Protein AF-A0A292PPE3-F1 (afdb_monomer_lite)

pLDDT: mean 76.0, std 24.41, range [21.03, 98.69]

Sequence (738 aa):
MSSLLKFLGAVLLAALLLLGVGAAIYIYKGVALQRNAAAYVETNIPLIVQSWNPEEVVKRAAPEFLVPAVREGLPPIFEQLSKLGALKKLGKPQGGIVVADLQLAFRENRVHVGVNNGQLQPVWAEFVTDADFEAGPAKVKVVLVRRSDEWRIMGFWVKSHIAQGEDVNRVTEYGESALRVASNRGRFDVVEVLLNASADRGQLKWSNTIYEVVYGTQASIRKSVQENGDLESADHWKRTPFLMAVQLGDTGKAQLLLDLGANRLATGRCGKTPMQYAVQHNNVAMLNWLVGQGFDIESTDEYLETPLIAAASQGMVDCVKFLIQRGADIHKANHIPERPIEVAVNMEIVRILVSHGADINDISPEMHASLLGVEHGSEPVVSPGDYAAGRNRRFGIGNPEEIDNPFWLSMVRSGASGWQASRKFADSSDRDGFPVWCYQRFGRSTTLLDDGRIIEIAGEHEDHYDPDFCIYNDVTEFSPDGAIRIFGYPEHVFRPTDFHTATRVGDAILIIGCLGYPESRRFGRTPVYRLSLTNFEIQEIETSGDHPGWIHRHKARLDGQSRIIVSGGEIEQSLNAPSRENIDDWALDLGTWVWTRSTDRRWPQWTFARLDRKQNHLWQIRQALWTRGVNWKDEFQNDMRRLSESLGYEPDLDAVQSIYRVDGVTSDAPVKKGEDKILKGYVDGVAIRMKEDHWLVQVMVEGELPEARLNAFKEGVLANLARLEGVAWGVDTLVGEE

Organism: NCBI:txid59557

Foldseek 3Di:
DVVVVVVVVVVVVVVDVVPDDVVVVVVVVVPVVDPPCVVVCVVCVVVVVVPDDLVVCLVPDDPVRVVVCVVLPDPVVVVSCLVVCSVVPQDDDDPQWRWDPPDDPDPDDDQTWTDDPNDTDRDDPPPDDDDDDDDDDDDDDDDDDDDDDPPVVVLVVLVVCLVVVDDQQDADPVRDGNLCVCVVLLVVVSNVSSVVSVHDPVSFQDFPLLVCLSPNDLVVNVVCVVVVGDQLRATPQSDGSLLSNLLNLPLVSNVSSVVVPRDQCRATHQRHHSLLSCLSVLNLSSNVSCVVVVNDQLDAGNQSQGSLLSNQLNVSLSSNVSSVVVPNDQCCATNAQDGSQQNHPDPSSVVVSVVVPDANLNHHQCRVCVLLVAAAAAAQDDDLVLCVVQFFDDAAPDLWDWDPRSRVVSLSRHVHAQVSHCVVSVPPPPLPQTGGDHPPAAQKHWDADPQRKIKIAWAWDDDPVDSRTDFAGKIWIAHPVGDIIIIGHDCVFTNRFGQWYWEDAPQWTKTWAGPHDQVVFDWPDIWIWIQGNPRRGIGTDDAEEDDPTRWGNWDWDDDPRFKIKIAWTWHDHHPPDDTDIGHWIWIQTRVHRYIDTPDDQPKDKFKKFFPVQAWACLVLLVVLVVCVVVVVPVVNVVSQVVLCVVLVHGFDSVLSVQLQPQPQDDDDDWDAHHPFGWTWGDHPNWIKTWTDDRTIIMIITRDDDPPVVVVSNQVSNQVSSCRRRVGGMDTDCVHPDD

InterPro domains:
  IPR002110 Ankyrin repeat [PF12796] (286-362)
  IPR002110 Ankyrin repeat [PS50088] (174-200)
  IPR002110 Ankyrin repeat [PS50088] (270-302)
  IPR002110 Ankyrin repeat [PS50088] (303-335)
  IPR002110 Ankyrin repeat [SM00248] (174-203)
  IPR002110 Ankyrin repeat [SM00248] (237-266)
  IPR002110 Ankyrin repeat [SM00248] (270-299)
  IPR002110 Ankyrin repeat [SM00248] (303-332)
  IPR002110 Ankyrin repeat [SM00248] (336-362)
  IPR011043 Galactose oxidase/kelch, beta-propeller [SSF50965] (440-601)
  IPR015915 Kelch-type beta-propeller [G3DSA:2.120.10.80] (490-612)
  IPR036770 Ankyrin repeat-containing domain superfamily [G3DSA:1.25.40.20] (66-383)
  IPR036770 Ankyrin repeat-containing domain superfamily [SSF48403] (158-362)
  IPR050663 Ankyrin Repeat and SOCS Box [PTHR24193] (159-362)

Secondary structure (DSSP, 8-state):
-HHHHHHHHHHHHHHHHHS-HHHHHHHHHHHTTSTTTHHHHHHHHHHHHHTS-HHHHHHH--HHHHHHHHHTT-HHHHHHHHHTTGGGGS---BTTB-------S-SS----EEEETTEEEE--------SS---------------SS-HHHHHHHHHHHHHTT--TT-B-TTS-BHHHHHHHTT-HHHHHHHHHTT--GGGG---HHHHHHHHS-HHHHHHHHHTT--SS---TT---HHHHHHHHT-HHHHHHHHHTT--TT---GGG--HHHHHHHTT-HHHHHHHHHTT--TT---TT---HHHHHHHTT-HHHHHHHHHTT--TT---SSS--TTTT--SHHHHHHHHHTT--GGGS-HHHHHHHHT--SSPPP---HHHHHHH-B----SSTTEE---HHHHHHHHHT--HHHHHHHTT----S-S-PBP-S--BT-EEEE-TTS-EEEE--EES-TTSTT-EE---EEEE-TTS-EEEEE--TTTS----S-EEEEETTEEEEE-----GGG--TT---EEEEETTT--EEEPP-EES---EEES-EEEEETTTEEEEES-EEE--TTSPPEE--S-EEEETTT-EEEE-------EEEEEETT-PPP-HHHHHHHHHHHHTT-HHHHHHHHHHHHHHHSS---GGGGGTTT--TT----PPBP-TTTEEEEEEETTEEEEEEE-SSEEEEEE-S---HHHHHHHHHHHHHHHHHHHSS-EEE-GGGT--

Radius of gyration: 32.38 Å; chains: 1; bounding box: 73×71×89 Å

Structure (mmCIF, N/CA/C/O backbone):
data_AF-A0A292PPE3-F1
#
_entry.id   AF-A0A292PPE3-F1
#
loop_
_atom_site.group_PDB
_atom_site.id
_atom_site.type_symbol
_atom_site.label_atom_id
_atom_site.label_alt_id
_atom_site.label_comp_id
_atom_site.label_asym_id
_atom_site.label_entity_id
_atom_site.label_seq_id
_atom_site.pdbx_PDB_ins_code
_atom_site.Cartn_x
_atom_site.Cartn_y
_atom_site.Cartn_z
_atom_site.occupancy
_atom_site.B_iso_or_equiv
_atom_site.auth_seq_id
_atom_site.auth_comp_id
_atom_site.auth_asym_id
_atom_site.auth_atom_id
_atom_site.pdbx_PDB_model_num
ATOM 1 N N . MET A 1 1 ? 14.167 -35.990 50.829 1.00 40.34 1 MET A N 1
ATOM 2 C CA . MET A 1 1 ? 14.158 -34.913 49.806 1.00 40.34 1 MET A CA 1
ATOM 3 C C . MET A 1 1 ? 14.586 -33.552 50.356 1.00 40.34 1 MET A C 1
ATOM 5 O O . MET A 1 1 ? 15.527 -32.998 49.813 1.00 40.34 1 MET A O 1
ATOM 9 N N . SER A 1 2 ? 13.990 -33.025 51.436 1.00 41.91 2 SER A N 1
ATOM 10 C CA . SER A 1 2 ? 14.321 -31.675 51.957 1.00 41.91 2 SER A CA 1
ATOM 11 C C . SER A 1 2 ? 15.767 -31.520 52.478 1.00 41.91 2 SER A C 1
ATOM 13 O O . SER A 1 2 ? 16.411 -30.506 52.226 1.00 41.91 2 SER A O 1
ATOM 15 N N . SER A 1 3 ? 16.329 -32.549 53.114 1.00 33.50 3 SER A N 1
ATOM 16 C CA . SER A 1 3 ? 17.723 -32.567 53.584 1.00 33.50 3 SER A CA 1
ATOM 17 C C . SER A 1 3 ? 18.746 -32.735 52.451 1.00 33.50 3 SER A C 1
ATOM 19 O O . SER A 1 3 ? 19.816 -32.136 52.505 1.00 33.50 3 SER A O 1
ATOM 21 N N . LEU A 1 4 ? 18.390 -33.465 51.387 1.00 35.28 4 LEU A N 1
ATOM 22 C CA . LEU A 1 4 ? 19.226 -33.627 50.191 1.00 35.28 4 LEU A CA 1
ATOM 23 C C . LEU A 1 4 ? 19.265 -32.336 49.354 1.00 35.28 4 LEU A C 1
ATOM 25 O O . LEU A 1 4 ? 20.331 -31.953 48.889 1.00 35.28 4 LEU A O 1
ATOM 29 N N . LEU A 1 5 ? 18.136 -31.619 49.233 1.00 40.56 5 LEU A N 1
ATOM 30 C CA . LEU A 1 5 ? 18.082 -30.302 48.580 1.00 40.56 5 LEU A CA 1
ATOM 31 C C . LEU A 1 5 ? 18.862 -29.230 49.350 1.00 40.56 5 LEU A C 1
ATOM 33 O O . LEU A 1 5 ? 19.509 -28.394 48.731 1.00 40.56 5 LEU A O 1
ATOM 37 N N . LYS A 1 6 ? 18.838 -29.258 50.689 1.00 39.41 6 LYS A N 1
ATOM 38 C CA . LYS A 1 6 ? 19.633 -28.330 51.512 1.00 39.41 6 LYS A CA 1
ATOM 39 C C . LYS A 1 6 ? 21.133 -28.608 51.406 1.00 39.41 6 LYS A C 1
ATOM 41 O O . LYS A 1 6 ? 21.915 -27.666 51.345 1.00 39.41 6 LYS A O 1
ATOM 46 N N . PHE A 1 7 ? 21.527 -29.880 51.322 1.00 38.84 7 PHE A N 1
ATOM 47 C CA . PHE A 1 7 ? 22.920 -30.273 51.107 1.00 38.84 7 PHE A CA 1
ATOM 48 C C . PHE A 1 7 ? 23.403 -29.911 49.693 1.00 38.84 7 PHE A C 1
ATOM 50 O O . PHE A 1 7 ? 24.448 -29.286 49.550 1.00 38.84 7 PHE A O 1
ATOM 57 N N . LEU A 1 8 ? 22.603 -30.192 48.656 1.00 41.53 8 LEU A N 1
ATOM 58 C CA . LEU A 1 8 ? 22.881 -29.769 47.277 1.00 41.53 8 LEU A CA 1
ATOM 59 C C . LEU A 1 8 ? 22.926 -28.242 47.141 1.00 41.53 8 LEU A C 1
ATOM 61 O O . LEU A 1 8 ? 23.806 -27.726 46.464 1.00 41.53 8 LEU A O 1
ATOM 65 N N . GLY A 1 9 ? 22.044 -27.514 47.831 1.00 42.47 9 GLY A N 1
ATOM 66 C CA . GLY A 1 9 ? 22.039 -26.050 47.858 1.00 42.47 9 GLY A CA 1
ATOM 67 C C . GLY A 1 9 ? 23.271 -25.451 48.543 1.00 42.47 9 GLY A C 1
ATOM 68 O O . GLY A 1 9 ? 23.826 -24.479 48.043 1.00 42.47 9 GLY A O 1
ATOM 69 N N . ALA A 1 10 ? 23.749 -26.050 49.638 1.00 39.59 10 ALA A N 1
ATOM 70 C CA . ALA A 1 10 ? 24.971 -25.614 50.318 1.00 39.59 10 ALA A CA 1
ATOM 71 C C . ALA A 1 10 ? 26.241 -25.931 49.506 1.00 39.59 10 ALA A C 1
ATOM 73 O O . ALA A 1 10 ? 27.153 -25.109 49.449 1.00 39.59 10 ALA A O 1
ATOM 74 N N . VAL A 1 11 ? 26.279 -27.083 48.825 1.00 40.19 11 VAL A N 1
ATOM 75 C CA . VAL A 1 11 ? 27.366 -27.455 47.902 1.00 40.19 11 VAL A CA 1
ATOM 76 C C . VAL A 1 11 ? 27.375 -26.545 46.669 1.00 40.19 11 VAL A C 1
ATOM 78 O O . VAL A 1 11 ? 28.444 -26.115 46.244 1.00 40.19 11 VAL A O 1
ATOM 81 N N . LEU A 1 12 ? 26.203 -26.174 46.140 1.00 45.00 12 LEU A N 1
ATOM 82 C CA . LEU A 1 12 ? 26.074 -25.219 45.036 1.00 45.00 12 LEU A CA 1
ATOM 83 C C . LEU A 1 12 ? 26.520 -23.811 45.455 1.00 45.00 12 LEU A C 1
ATOM 85 O O . LEU A 1 12 ? 27.210 -23.142 44.697 1.00 45.00 12 LEU A O 1
ATOM 89 N N . LEU A 1 13 ? 26.186 -23.378 46.675 1.00 40.66 13 LEU A N 1
ATOM 90 C CA . LEU A 1 13 ? 26.610 -22.085 47.219 1.00 40.66 13 LEU A CA 1
ATOM 91 C C . LEU A 1 13 ? 28.131 -22.035 47.452 1.00 40.66 13 LEU A C 1
ATOM 93 O O . LEU A 1 13 ? 28.771 -21.044 47.110 1.00 40.66 13 LEU A O 1
ATOM 97 N N . ALA A 1 14 ? 28.726 -23.120 47.958 1.00 38.91 14 ALA A N 1
ATOM 98 C CA . ALA A 1 14 ? 30.178 -23.250 48.094 1.00 38.91 14 ALA A CA 1
ATOM 99 C C . ALA A 1 14 ? 30.888 -23.298 46.725 1.00 38.91 14 ALA A C 1
ATOM 101 O O . ALA A 1 14 ? 31.941 -22.685 46.560 1.00 38.91 14 ALA A O 1
ATOM 102 N N . ALA A 1 15 ? 30.290 -23.954 45.723 1.00 40.69 15 ALA A N 1
ATOM 103 C CA . ALA A 1 15 ? 30.796 -23.976 44.350 1.00 40.69 15 ALA A CA 1
ATOM 104 C C . ALA A 1 15 ? 30.685 -22.602 43.656 1.00 40.69 15 ALA A C 1
ATOM 106 O O . ALA A 1 15 ? 31.606 -22.199 42.948 1.00 40.69 15 ALA A O 1
ATOM 107 N N . LEU A 1 16 ? 29.606 -21.849 43.903 1.00 44.19 16 LEU A N 1
ATOM 108 C CA . LEU A 1 16 ? 29.398 -20.484 43.398 1.00 44.19 16 LEU A CA 1
ATOM 109 C C . LEU A 1 16 ? 30.380 -19.473 44.011 1.00 44.19 16 LEU A C 1
ATOM 111 O O . LEU A 1 16 ? 30.805 -18.547 43.324 1.00 44.19 16 LEU A O 1
ATOM 115 N N . LEU A 1 17 ? 30.780 -19.672 45.271 1.00 41.72 17 LEU A N 1
ATOM 116 C CA . LEU A 1 17 ? 31.808 -18.862 45.935 1.00 41.72 17 LEU A CA 1
ATOM 117 C C . LEU A 1 17 ? 33.233 -19.175 45.438 1.00 41.72 17 LEU A C 1
ATOM 119 O O . LEU A 1 17 ? 34.091 -18.298 45.483 1.00 41.72 17 LEU A O 1
ATOM 123 N N . LEU A 1 18 ? 33.487 -20.390 44.932 1.00 38.97 18 LEU A N 1
ATOM 124 C CA . LEU A 1 18 ? 34.806 -20.826 44.447 1.00 38.97 18 LEU A CA 1
ATOM 125 C C . LEU A 1 18 ? 35.044 -20.596 42.940 1.00 38.97 18 LEU A C 1
ATOM 127 O O . LEU A 1 18 ? 36.199 -20.496 42.534 1.00 38.97 18 LEU A O 1
ATOM 131 N N . LEU A 1 19 ? 34.000 -20.495 42.105 1.00 40.72 19 LEU A N 1
ATOM 132 C CA . LEU A 1 19 ? 34.141 -20.472 40.633 1.00 40.72 19 LEU A CA 1
ATOM 133 C C . LEU A 1 19 ? 34.145 -19.083 39.967 1.00 40.72 19 LEU A C 1
ATOM 135 O O . LEU A 1 19 ? 34.321 -18.986 38.754 1.00 40.72 19 LEU A O 1
ATOM 139 N N . GLY A 1 20 ? 34.032 -17.996 40.726 1.00 47.12 20 GLY A N 1
ATOM 140 C CA . GLY A 1 20 ? 34.067 -16.643 40.167 1.00 47.12 20 GLY A CA 1
ATOM 141 C C . GLY A 1 20 ? 32.835 -16.270 39.321 1.00 47.12 20 GLY A C 1
ATOM 142 O O . GLY A 1 20 ? 32.042 -17.104 38.884 1.00 47.12 20 GLY A O 1
ATOM 143 N N . VAL A 1 21 ? 32.676 -14.961 39.105 1.00 40.41 21 VAL A N 1
ATOM 144 C CA . VAL A 1 21 ? 31.450 -14.290 38.619 1.00 40.41 21 VAL A CA 1
ATOM 145 C C . VAL A 1 21 ? 30.898 -14.861 37.298 1.00 40.41 21 VAL A C 1
ATOM 147 O O . VAL A 1 21 ? 29.684 -14.904 37.108 1.00 40.41 21 VAL A O 1
ATOM 150 N N . GLY A 1 22 ? 31.761 -15.361 36.407 1.00 40.16 22 GLY A N 1
ATOM 151 C CA . GLY A 1 22 ? 31.360 -15.875 35.090 1.00 40.16 22 GLY A CA 1
ATOM 152 C C . GLY A 1 22 ? 30.565 -17.188 35.123 1.00 40.16 22 GLY A C 1
ATOM 153 O O . GLY A 1 22 ? 29.643 -17.366 34.328 1.00 40.16 22 GLY A O 1
ATOM 154 N N . ALA A 1 23 ? 30.856 -18.093 36.063 1.00 41.50 23 ALA A N 1
ATOM 155 C CA . ALA A 1 23 ? 30.186 -19.396 36.138 1.00 41.50 23 ALA A CA 1
ATOM 156 C C . ALA A 1 23 ? 28.763 -19.298 36.723 1.00 41.50 23 ALA A C 1
ATOM 158 O O . ALA A 1 23 ? 27.867 -20.044 36.327 1.00 41.50 23 ALA A O 1
ATOM 159 N N . ALA A 1 24 ? 28.528 -18.333 37.619 1.00 40.38 24 ALA A N 1
ATOM 160 C CA . ALA A 1 24 ? 27.237 -18.124 38.275 1.00 40.38 24 ALA A CA 1
ATOM 161 C C . ALA A 1 24 ? 26.131 -17.675 37.300 1.00 40.38 24 ALA A C 1
ATOM 163 O O . ALA A 1 24 ? 24.983 -18.103 37.415 1.00 40.38 24 ALA A O 1
ATOM 164 N N . ILE A 1 25 ? 26.483 -16.859 36.301 1.00 41.91 25 ILE A N 1
ATOM 165 C CA . ILE A 1 25 ? 25.538 -16.317 35.310 1.00 41.91 25 ILE A CA 1
ATOM 166 C C . ILE A 1 25 ? 25.202 -17.360 34.230 1.00 41.91 25 ILE A C 1
ATOM 168 O O . ILE A 1 25 ? 24.066 -17.434 33.760 1.00 41.91 25 ILE A O 1
ATOM 172 N N . TYR A 1 26 ? 26.150 -18.234 33.876 1.00 38.78 26 TYR A N 1
ATOM 173 C CA . TYR A 1 26 ? 25.891 -19.328 32.932 1.00 38.78 26 TYR A CA 1
ATOM 174 C C . TYR A 1 26 ? 24.917 -20.367 33.516 1.00 38.78 26 TYR A C 1
ATOM 176 O O . TYR A 1 26 ? 24.031 -20.862 32.821 1.00 38.78 26 TYR A O 1
ATOM 184 N N . ILE A 1 27 ? 25.014 -20.627 34.825 1.00 41.28 27 ILE A N 1
ATOM 185 C CA . ILE A 1 27 ? 24.059 -21.473 35.555 1.00 41.28 27 ILE A CA 1
ATOM 186 C C . ILE A 1 27 ? 22.690 -20.776 35.677 1.00 41.28 27 ILE A C 1
ATOM 188 O O . ILE A 1 27 ? 21.665 -21.447 35.576 1.00 41.28 27 ILE A O 1
ATOM 192 N N . TYR A 1 28 ? 22.639 -19.441 35.787 1.00 38.16 28 TYR A N 1
ATOM 193 C CA . TYR A 1 28 ? 21.384 -18.672 35.776 1.00 38.16 28 TYR A CA 1
ATOM 194 C C . TYR A 1 28 ? 20.592 -18.860 34.469 1.00 38.16 28 TYR A C 1
ATOM 196 O O . TYR A 1 28 ? 19.394 -19.142 34.519 1.00 38.16 28 TYR A O 1
ATOM 204 N N . LYS A 1 29 ? 21.265 -18.827 33.305 1.00 37.31 29 LYS A N 1
ATOM 205 C CA . LYS A 1 29 ? 20.642 -19.164 32.007 1.00 37.31 29 LYS A CA 1
ATOM 206 C C . LYS A 1 29 ? 20.109 -20.602 31.957 1.00 37.31 29 LYS A C 1
ATOM 208 O O . LYS A 1 29 ? 19.076 -20.841 31.340 1.00 37.31 29 LYS A O 1
ATOM 213 N N . GLY A 1 30 ? 20.780 -21.548 32.616 1.00 36.44 30 GLY A N 1
ATOM 214 C CA . GLY A 1 30 ? 20.343 -22.947 32.679 1.00 36.44 30 GLY A CA 1
ATOM 215 C C . GLY A 1 30 ? 19.164 -23.201 33.629 1.00 36.44 30 GLY A C 1
ATOM 216 O O . GLY A 1 30 ? 18.339 -24.071 33.364 1.00 36.44 30 GLY A O 1
ATOM 217 N N . VAL A 1 31 ? 19.056 -22.443 34.724 1.00 38.06 31 VAL A N 1
ATOM 218 C CA . VAL A 1 31 ? 18.043 -22.652 35.779 1.00 38.06 31 VAL A CA 1
ATOM 219 C C . VAL A 1 31 ? 16.747 -21.865 35.526 1.00 38.06 31 VAL A C 1
ATOM 221 O O . VAL A 1 31 ? 15.674 -22.333 35.909 1.00 38.06 31 VAL A O 1
ATOM 224 N N . ALA A 1 32 ? 16.800 -20.733 34.812 1.00 36.44 32 ALA A N 1
ATOM 225 C CA . ALA A 1 32 ? 15.623 -19.927 34.451 1.00 36.44 32 ALA A CA 1
ATOM 226 C C . ALA A 1 32 ? 14.603 -20.657 33.542 1.00 36.44 32 ALA A C 1
ATOM 228 O O . ALA A 1 32 ? 13.465 -20.215 33.404 1.00 36.44 32 ALA A O 1
ATOM 229 N N . LEU A 1 33 ? 14.969 -21.814 32.981 1.00 37.97 33 LEU A N 1
ATOM 230 C CA . LEU A 1 33 ? 14.077 -22.687 32.211 1.00 37.97 33 LEU A CA 1
ATOM 231 C C . LEU A 1 33 ? 13.178 -23.594 33.079 1.00 37.97 33 LEU A C 1
ATOM 233 O O . LEU A 1 33 ? 12.303 -24.268 32.537 1.00 37.97 33 LEU A O 1
ATOM 237 N N . GLN A 1 34 ? 13.327 -23.615 34.413 1.00 33.41 34 GLN A N 1
ATOM 238 C CA . GLN A 1 34 ? 12.463 -24.404 35.306 1.00 33.41 34 GLN A CA 1
ATOM 239 C C . GLN A 1 34 ? 11.685 -23.536 36.311 1.00 33.41 34 GLN A C 1
ATOM 241 O O . GLN A 1 34 ? 12.245 -22.960 37.244 1.00 33.41 34 GLN A O 1
ATOM 246 N N . ARG A 1 35 ? 10.348 -23.518 36.165 1.00 36.78 35 ARG A N 1
ATOM 247 C CA . ARG A 1 35 ? 9.376 -22.687 36.918 1.00 36.78 35 ARG A CA 1
ATOM 248 C C . ARG A 1 35 ? 9.476 -22.727 38.456 1.00 36.78 35 ARG A C 1
ATOM 250 O O . ARG A 1 35 ? 8.996 -21.801 39.096 1.00 36.78 35 ARG A O 1
ATOM 257 N N . ASN A 1 36 ? 10.100 -23.744 39.057 1.00 36.16 36 ASN A N 1
ATOM 258 C CA . ASN A 1 36 ? 10.153 -23.909 40.519 1.00 36.16 36 ASN A CA 1
ATOM 259 C C . ASN A 1 36 ? 11.471 -23.451 41.180 1.00 36.16 36 ASN A C 1
ATOM 261 O O . ASN A 1 36 ? 11.568 -23.501 42.404 1.00 36.16 36 ASN A O 1
ATOM 265 N N . ALA A 1 37 ? 12.472 -22.989 40.419 1.00 35.62 37 ALA A N 1
ATOM 266 C CA . ALA A 1 37 ? 13.752 -22.519 40.974 1.00 35.62 37 ALA A CA 1
ATOM 267 C C . ALA A 1 37 ? 13.863 -20.983 41.099 1.00 35.62 37 ALA A C 1
ATOM 269 O O . ALA A 1 37 ? 14.680 -20.495 41.881 1.00 35.62 37 ALA A O 1
ATOM 270 N N . ALA A 1 38 ? 13.018 -20.224 40.391 1.00 36.62 38 ALA A N 1
ATOM 271 C CA . ALA A 1 38 ? 13.063 -18.759 40.352 1.00 36.62 38 ALA A CA 1
ATOM 272 C C . ALA A 1 38 ? 12.893 -18.109 41.744 1.00 36.62 38 ALA A C 1
ATOM 274 O O . ALA A 1 38 ? 13.683 -17.248 42.118 1.00 36.62 38 ALA A O 1
ATOM 275 N N . ALA A 1 39 ? 11.964 -18.606 42.570 1.00 36.69 39 ALA A N 1
ATOM 276 C CA . ALA A 1 39 ? 11.687 -18.040 43.896 1.00 36.69 39 ALA A CA 1
ATOM 277 C C . ALA A 1 39 ? 12.852 -18.198 44.902 1.00 36.69 39 ALA A C 1
ATOM 279 O O . ALA A 1 39 ? 13.128 -17.297 45.694 1.00 36.69 39 ALA A O 1
ATOM 280 N N . TYR A 1 40 ? 13.578 -19.324 44.878 1.00 36.78 40 TYR A N 1
ATOM 281 C CA . TYR A 1 40 ? 14.718 -19.551 45.782 1.00 36.78 40 TYR A CA 1
ATOM 282 C C . TYR A 1 40 ? 15.941 -18.701 45.396 1.00 36.78 40 TYR A C 1
ATOM 284 O O . TYR A 1 40 ? 16.692 -18.255 46.267 1.00 36.78 40 TYR A O 1
ATOM 292 N N . VAL A 1 41 ? 16.123 -18.453 44.095 1.00 38.19 41 VAL A N 1
ATOM 293 C CA . VAL A 1 41 ? 17.197 -17.611 43.549 1.00 38.19 41 VAL A CA 1
ATOM 294 C C . VAL A 1 41 ? 16.917 -16.124 43.813 1.00 38.19 41 VAL A C 1
ATOM 296 O O . VAL A 1 41 ? 17.802 -15.424 44.301 1.00 38.19 41 VAL A O 1
ATOM 299 N N . GLU A 1 42 ? 15.680 -15.656 43.618 1.00 39.81 42 GLU A N 1
ATOM 300 C CA . GLU A 1 42 ? 15.251 -14.275 43.911 1.00 39.81 42 GLU A CA 1
ATOM 301 C C . GLU A 1 42 ? 15.445 -13.876 45.382 1.00 39.81 42 GLU A C 1
ATOM 303 O O . GLU A 1 42 ? 15.815 -12.740 45.675 1.00 39.81 42 GLU A O 1
ATOM 308 N N . THR A 1 43 ? 15.267 -14.820 46.313 1.00 39.47 43 THR A N 1
ATOM 309 C CA . THR A 1 43 ? 15.390 -14.539 47.755 1.00 39.47 43 THR A CA 1
ATOM 310 C C . THR A 1 43 ? 16.852 -14.391 48.210 1.00 39.47 43 THR A C 1
ATOM 312 O O . THR A 1 43 ? 17.128 -13.715 49.197 1.00 39.47 43 THR A O 1
ATOM 315 N N . ASN A 1 44 ? 17.808 -15.005 47.498 1.00 37.41 44 ASN A N 1
ATOM 316 C CA . ASN A 1 44 ? 19.213 -15.092 47.926 1.00 37.41 44 ASN A CA 1
ATOM 317 C C . ASN A 1 44 ? 20.189 -14.232 47.097 1.00 37.41 44 ASN A C 1
ATOM 319 O O . ASN A 1 44 ? 21.317 -14.016 47.539 1.00 37.41 44 ASN A O 1
ATOM 323 N N . ILE A 1 45 ? 19.778 -13.690 45.942 1.00 40.56 45 ILE A N 1
ATOM 324 C CA . ILE A 1 45 ? 20.589 -12.753 45.136 1.00 40.56 45 ILE A CA 1
ATOM 325 C C . ILE A 1 45 ? 21.110 -11.554 45.954 1.00 40.56 45 ILE A C 1
ATOM 327 O O . ILE A 1 45 ? 22.304 -11.270 45.859 1.00 40.56 45 ILE A O 1
ATOM 331 N N . PRO A 1 46 ? 20.307 -10.879 46.804 1.00 38.50 46 PRO A N 1
ATOM 332 C CA . PRO A 1 46 ? 20.802 -9.755 47.603 1.00 38.50 46 PRO A CA 1
ATOM 333 C C . PRO A 1 46 ? 21.929 -10.152 48.571 1.00 38.50 46 PRO A C 1
ATOM 335 O O . PRO A 1 46 ? 22.872 -9.389 48.758 1.00 38.50 46 PRO A O 1
ATOM 338 N N . LEU A 1 47 ? 21.872 -11.364 49.134 1.00 38.66 47 LEU A N 1
ATOM 339 C CA . LEU A 1 47 ? 22.896 -11.914 50.033 1.00 38.66 47 LEU A CA 1
ATOM 340 C C . LEU A 1 47 ? 24.176 -12.312 49.281 1.00 38.66 47 LEU A C 1
ATOM 342 O O . LEU A 1 47 ? 25.278 -12.095 49.779 1.00 38.66 47 LEU A O 1
ATOM 346 N N . ILE A 1 48 ? 24.042 -12.846 48.064 1.00 41.16 48 ILE A N 1
ATOM 347 C CA . ILE A 1 48 ? 25.178 -13.204 47.202 1.00 41.16 48 ILE A CA 1
ATOM 348 C C . ILE A 1 48 ? 25.901 -11.937 46.723 1.00 41.16 48 ILE A C 1
ATOM 350 O O . ILE A 1 48 ? 27.121 -11.860 46.833 1.00 41.16 48 ILE A O 1
ATOM 354 N N . VAL A 1 49 ? 25.166 -10.912 46.287 1.00 40.38 49 VAL A N 1
ATOM 355 C CA . VAL A 1 49 ? 25.726 -9.625 45.831 1.00 40.38 49 VAL A CA 1
ATOM 356 C C . VAL A 1 49 ? 26.378 -8.841 46.980 1.00 40.38 49 VAL A C 1
ATOM 358 O O . VAL A 1 49 ? 27.393 -8.180 46.775 1.00 40.38 49 VAL A O 1
ATOM 361 N N . GLN A 1 50 ? 25.868 -8.959 48.213 1.00 38.56 50 GLN A N 1
ATOM 362 C CA . GLN A 1 50 ? 26.518 -8.391 49.405 1.00 38.56 50 GLN A CA 1
ATOM 363 C C . GLN A 1 50 ? 27.833 -9.093 49.783 1.00 38.56 50 GLN A C 1
ATOM 365 O O . GLN A 1 50 ? 28.669 -8.486 50.449 1.00 38.56 50 GLN A O 1
ATOM 370 N N . SER A 1 51 ? 28.036 -10.345 49.360 1.00 39.31 51 SER A N 1
ATOM 371 C CA . SER A 1 51 ? 29.261 -11.113 49.639 1.00 39.31 51 SER A CA 1
ATOM 372 C C . SER A 1 51 ? 30.401 -10.860 48.642 1.00 39.31 51 SER A C 1
ATOM 374 O O . SER A 1 51 ? 31.509 -11.366 48.824 1.00 39.31 51 SER A O 1
ATOM 376 N N . TRP A 1 52 ? 30.152 -10.093 47.577 1.00 45.44 52 TRP A N 1
ATOM 377 C CA . TRP A 1 52 ? 31.139 -9.830 46.533 1.00 45.44 52 TRP A CA 1
ATOM 378 C C . TRP A 1 52 ? 32.098 -8.715 46.935 1.00 45.44 52 TRP A C 1
ATOM 380 O O . TRP A 1 52 ? 31.674 -7.643 47.362 1.00 45.44 52 TRP A O 1
ATOM 390 N N . ASN A 1 53 ? 33.402 -8.948 46.744 1.00 43.72 53 ASN A N 1
ATOM 391 C CA . ASN A 1 53 ? 34.398 -7.891 46.872 1.00 43.72 53 ASN A CA 1
ATOM 392 C C . ASN A 1 53 ? 34.263 -6.928 45.672 1.00 43.72 53 ASN A C 1
ATOM 394 O O . ASN A 1 53 ? 34.550 -7.333 44.538 1.00 43.72 53 ASN A O 1
ATOM 398 N N . PRO A 1 54 ? 33.856 -5.667 45.893 1.00 42.91 54 PRO A N 1
ATOM 399 C CA . PRO A 1 54 ? 33.526 -4.743 44.814 1.00 42.91 54 PRO A CA 1
ATOM 400 C C . PRO A 1 54 ? 34.706 -4.401 43.884 1.00 42.91 54 PRO A C 1
ATOM 402 O O . PRO A 1 54 ? 34.502 -4.135 42.700 1.00 42.91 54 PRO A O 1
ATOM 405 N N . GLU A 1 55 ? 35.947 -4.449 44.383 1.00 39.81 55 GLU A N 1
ATOM 406 C CA . GLU A 1 55 ? 37.144 -4.160 43.579 1.00 39.81 55 GLU A CA 1
ATOM 407 C C . GLU A 1 55 ? 37.508 -5.285 42.594 1.00 39.81 55 GLU A C 1
ATOM 409 O O . GLU A 1 55 ? 38.065 -5.019 41.527 1.00 39.81 55 GLU A O 1
ATOM 414 N N . GLU A 1 56 ? 37.186 -6.541 42.915 1.00 42.31 56 GLU A N 1
ATOM 415 C CA . GLU A 1 56 ? 37.466 -7.700 42.050 1.00 42.31 56 GLU A CA 1
ATOM 416 C C . GLU A 1 56 ? 36.483 -7.786 40.872 1.00 42.31 56 GLU A C 1
ATOM 418 O O . GLU A 1 56 ? 36.878 -8.136 39.759 1.00 42.31 56 GLU A O 1
ATOM 423 N N . VAL A 1 57 ? 35.222 -7.389 41.083 1.00 42.69 57 VAL A N 1
ATOM 424 C CA . VAL A 1 57 ? 34.185 -7.345 40.034 1.00 42.69 57 VAL A CA 1
ATOM 425 C C . VAL A 1 57 ? 34.557 -6.334 38.946 1.00 42.69 57 VAL A C 1
ATOM 427 O O . VAL A 1 57 ? 34.487 -6.644 37.760 1.00 42.69 57 VAL A O 1
ATOM 430 N N . VAL A 1 58 ? 35.035 -5.151 39.340 1.00 39.84 58 VAL A N 1
ATOM 431 C CA . VAL A 1 58 ? 35.454 -4.092 38.406 1.00 39.84 58 VAL A CA 1
ATOM 432 C C . VAL A 1 58 ? 36.736 -4.464 37.649 1.00 39.84 58 VAL A C 1
ATOM 434 O O . VAL A 1 58 ? 36.891 -4.087 36.490 1.00 39.84 58 VAL A O 1
ATOM 437 N N . LYS A 1 59 ? 37.655 -5.221 38.265 1.00 37.78 59 LYS A N 1
ATOM 438 C CA . LYS A 1 59 ? 38.902 -5.664 37.612 1.00 37.78 59 LYS A CA 1
ATOM 439 C C . LYS A 1 59 ? 38.704 -6.792 36.595 1.00 37.78 59 LYS A C 1
ATOM 441 O O . LYS A 1 59 ? 39.533 -6.917 35.699 1.00 37.78 59 LYS A O 1
ATOM 446 N N . ARG A 1 60 ? 37.653 -7.611 36.732 1.00 38.34 60 ARG A N 1
ATOM 447 C CA . ARG A 1 60 ? 37.423 -8.809 35.896 1.00 38.34 60 ARG A CA 1
ATOM 448 C C . ARG A 1 60 ? 36.249 -8.705 34.917 1.00 38.34 60 ARG A C 1
ATOM 450 O O . ARG A 1 60 ? 36.081 -9.609 34.103 1.00 38.34 60 ARG A O 1
ATOM 457 N N . ALA A 1 61 ? 35.435 -7.651 34.972 1.00 36.97 61 ALA A N 1
ATOM 458 C CA . ALA A 1 61 ? 34.283 -7.500 34.085 1.00 36.97 61 ALA A CA 1
ATOM 459 C C . ALA A 1 61 ? 34.699 -7.026 32.680 1.00 36.97 61 ALA A C 1
ATOM 461 O O . ALA A 1 61 ? 35.068 -5.868 32.488 1.00 36.97 61 ALA A O 1
ATOM 462 N N . ALA A 1 62 ? 34.610 -7.917 31.686 1.00 34.78 62 ALA A N 1
ATOM 463 C CA . ALA A 1 62 ? 34.649 -7.533 30.275 1.00 34.78 62 ALA A CA 1
ATOM 464 C C . ALA A 1 62 ? 33.352 -6.776 29.882 1.00 34.78 62 ALA A C 1
ATOM 466 O O . ALA A 1 62 ? 32.306 -7.017 30.499 1.00 34.78 62 ALA A O 1
ATOM 467 N N . PRO A 1 63 ? 33.373 -5.894 28.859 1.00 36.12 63 PRO A N 1
ATOM 468 C CA . PRO A 1 63 ? 32.207 -5.109 28.411 1.00 36.12 63 PRO A CA 1
ATOM 469 C C . PRO A 1 63 ? 30.951 -5.957 28.137 1.00 36.12 63 PRO A C 1
ATOM 471 O O . PRO A 1 63 ? 29.825 -5.530 28.373 1.00 36.12 63 PRO A O 1
ATOM 474 N N . GLU A 1 64 ? 31.170 -7.203 27.733 1.00 35.50 64 GLU A N 1
ATOM 475 C CA . GLU A 1 64 ? 30.190 -8.240 27.396 1.00 35.50 64 GLU A CA 1
ATOM 476 C C . GLU A 1 64 ? 29.281 -8.643 28.577 1.00 35.50 64 GLU A C 1
ATOM 478 O O . GLU A 1 64 ? 28.177 -9.142 28.373 1.00 35.50 64 GLU A O 1
ATOM 483 N N . PHE A 1 65 ? 29.720 -8.400 29.821 1.00 38.50 65 PHE A N 1
ATOM 484 C CA . PHE A 1 65 ? 28.991 -8.748 31.050 1.00 38.50 65 PHE A CA 1
ATOM 485 C C . PHE A 1 65 ? 28.197 -7.580 31.646 1.00 38.50 65 PHE A C 1
ATOM 487 O O . PHE A 1 65 ? 27.191 -7.796 32.322 1.00 38.50 65 PHE A O 1
ATOM 494 N N . LEU A 1 66 ? 28.634 -6.342 31.399 1.00 38.72 66 LEU A N 1
ATOM 495 C CA . LEU A 1 66 ? 27.969 -5.132 31.891 1.00 38.72 66 LEU A CA 1
ATOM 496 C C . LEU A 1 66 ? 26.715 -4.807 31.070 1.00 38.72 66 LEU A C 1
ATOM 498 O O . LEU A 1 66 ? 25.718 -4.360 31.629 1.00 38.72 66 LEU A O 1
ATOM 502 N N . VAL A 1 67 ? 26.741 -5.090 29.765 1.00 36.09 67 VAL A N 1
ATOM 503 C CA . VAL A 1 67 ? 25.645 -4.772 28.837 1.00 36.09 67 VAL A CA 1
ATOM 504 C C . VAL A 1 67 ? 24.352 -5.538 29.162 1.00 36.09 67 VAL A C 1
ATOM 506 O O . VAL A 1 67 ? 23.322 -4.880 29.280 1.00 36.09 67 VAL A O 1
ATOM 509 N N . PRO A 1 68 ? 24.348 -6.864 29.417 1.00 35.53 68 PRO A N 1
ATOM 510 C CA . PRO A 1 68 ? 23.132 -7.560 29.837 1.00 35.53 68 PRO A CA 1
ATOM 511 C C . PRO A 1 68 ? 22.642 -7.113 31.219 1.00 35.53 68 PRO A C 1
ATOM 513 O O . PRO A 1 68 ? 21.452 -6.948 31.412 1.00 35.53 68 PRO A O 1
ATOM 516 N N . ALA A 1 69 ? 23.528 -6.851 32.185 1.00 37.22 69 ALA A N 1
ATOM 517 C CA . ALA A 1 69 ? 23.110 -6.428 33.527 1.00 37.22 69 ALA A CA 1
ATOM 518 C C . ALA A 1 69 ? 22.460 -5.029 33.546 1.00 37.22 69 ALA A C 1
ATOM 520 O O . ALA A 1 69 ? 21.556 -4.780 34.344 1.00 37.22 69 ALA A O 1
ATOM 521 N N . VAL A 1 70 ? 22.912 -4.133 32.661 1.00 37.78 70 VAL A N 1
ATOM 522 C CA . VAL A 1 70 ? 22.314 -2.807 32.435 1.00 37.78 70 VAL A CA 1
ATOM 523 C C . VAL A 1 70 ? 21.028 -2.915 31.611 1.00 37.78 70 VAL A C 1
ATOM 525 O O . VAL A 1 70 ? 20.056 -2.243 31.941 1.00 37.78 70 VAL A O 1
ATOM 528 N N . ARG A 1 71 ? 20.989 -3.796 30.600 1.00 34.44 71 ARG A N 1
ATOM 529 C CA . ARG A 1 71 ? 19.792 -4.081 29.790 1.00 34.44 71 ARG A CA 1
ATOM 530 C C . ARG A 1 71 ? 18.660 -4.710 30.611 1.00 34.44 71 ARG A C 1
ATOM 532 O O . ARG A 1 71 ? 17.513 -4.374 30.398 1.00 34.44 71 ARG A O 1
ATOM 539 N N . GLU A 1 72 ? 18.980 -5.570 31.576 1.00 35.88 72 GLU A N 1
ATOM 540 C CA . GLU A 1 72 ? 18.006 -6.252 32.449 1.00 35.88 72 GLU A CA 1
ATOM 541 C C . GLU A 1 72 ? 17.692 -5.451 33.740 1.00 35.88 72 GLU A C 1
ATOM 543 O O . GLU A 1 72 ? 16.996 -5.936 34.632 1.00 35.88 72 GLU A O 1
ATOM 548 N N . GLY A 1 73 ? 18.224 -4.226 33.876 1.00 39.72 73 GLY A N 1
ATOM 549 C CA . GLY A 1 73 ? 17.787 -3.244 34.874 1.00 39.72 73 GLY A CA 1
ATOM 550 C C . GLY A 1 73 ? 17.918 -3.648 36.348 1.00 39.72 73 GLY A C 1
ATOM 551 O O . GLY A 1 73 ? 17.091 -3.220 37.149 1.00 39.72 73 GLY A O 1
ATOM 552 N N . LEU A 1 74 ? 18.922 -4.449 36.737 1.00 38.47 74 LEU A N 1
ATOM 553 C CA . LEU A 1 74 ? 19.091 -4.937 38.118 1.00 38.47 74 LEU A CA 1
ATOM 554 C C . LEU A 1 74 ? 19.562 -3.813 39.081 1.00 38.47 74 LEU A C 1
ATOM 556 O O . LEU A 1 74 ? 20.754 -3.479 39.097 1.00 38.47 74 LEU A O 1
ATOM 560 N N . PRO A 1 75 ? 18.686 -3.254 39.949 1.00 38.88 75 PRO A N 1
ATOM 561 C CA . PRO A 1 75 ? 18.981 -2.024 40.701 1.00 38.88 75 PRO A CA 1
ATOM 562 C C . PRO A 1 75 ? 20.181 -2.090 41.676 1.00 38.88 75 PRO A C 1
ATOM 564 O O . PRO A 1 75 ? 20.940 -1.120 41.729 1.00 38.88 75 PRO A O 1
ATOM 567 N N . PRO A 1 76 ? 20.442 -3.202 42.408 1.00 40.09 76 PRO A N 1
ATOM 568 C CA . PRO A 1 76 ? 21.562 -3.276 43.357 1.00 40.09 76 PRO A CA 1
ATOM 569 C C . PRO A 1 76 ? 22.943 -3.163 42.699 1.00 40.09 76 PRO A C 1
ATOM 571 O O . PRO A 1 76 ? 23.874 -2.615 43.288 1.00 40.09 76 PRO A O 1
ATOM 574 N N . ILE A 1 77 ? 23.071 -3.668 41.468 1.00 41.09 77 ILE A N 1
ATOM 575 C CA . ILE A 1 77 ? 24.330 -3.678 40.714 1.00 41.09 77 ILE A CA 1
ATOM 576 C C . ILE A 1 77 ? 24.636 -2.268 40.200 1.00 41.09 77 ILE A C 1
ATOM 578 O O . ILE A 1 77 ? 25.772 -1.805 40.297 1.00 41.09 77 ILE A O 1
ATOM 582 N N . PHE A 1 78 ? 23.616 -1.550 39.723 1.00 42.28 78 PHE A N 1
ATOM 583 C CA . PHE A 1 78 ? 23.757 -0.178 39.232 1.00 42.28 78 PHE A CA 1
ATOM 584 C C . PHE A 1 78 ? 24.182 0.790 40.351 1.00 42.28 78 PHE A C 1
ATOM 586 O O . PHE A 1 78 ? 25.099 1.597 40.182 1.00 42.28 78 PHE A O 1
ATOM 593 N N . GLU A 1 79 ? 23.582 0.653 41.537 1.00 43.72 79 GLU A N 1
ATOM 594 C CA . GLU A 1 79 ? 23.896 1.483 42.703 1.00 43.72 79 GLU A CA 1
ATOM 595 C C . GLU A 1 79 ? 25.308 1.207 43.264 1.00 43.72 79 GLU A C 1
ATOM 597 O O . GLU A 1 79 ? 26.014 2.135 43.671 1.00 43.72 79 GLU A O 1
ATOM 602 N N . GLN A 1 80 ? 25.763 -0.054 43.245 1.00 42.28 80 GLN A N 1
ATOM 603 C CA . GLN A 1 80 ? 27.128 -0.427 43.638 1.00 42.28 80 GLN A CA 1
ATOM 604 C C . GLN A 1 80 ? 28.184 0.054 42.631 1.00 42.28 80 GLN A C 1
ATOM 606 O O . GLN A 1 80 ? 29.202 0.611 43.043 1.00 42.28 80 GLN A O 1
ATOM 611 N N . LEU A 1 81 ? 27.947 -0.091 41.323 1.00 41.72 81 LEU A N 1
ATOM 612 C CA . LEU A 1 81 ? 28.881 0.360 40.281 1.00 41.72 81 LEU A CA 1
ATOM 613 C C . LEU A 1 81 ? 29.055 1.887 40.274 1.00 41.72 81 LEU A C 1
ATOM 615 O O . LEU A 1 81 ? 30.169 2.380 40.077 1.00 41.72 81 LEU A O 1
ATOM 619 N N . SER A 1 82 ? 27.987 2.636 40.573 1.00 41.31 82 SER A N 1
ATOM 620 C CA . SER A 1 82 ? 28.048 4.090 40.755 1.00 41.31 82 SER A CA 1
ATOM 621 C C . SER A 1 82 ? 28.867 4.497 41.988 1.00 41.31 82 SER A C 1
ATOM 623 O O . SER A 1 82 ? 29.611 5.477 41.927 1.00 41.31 82 SER A O 1
ATOM 625 N N . LYS A 1 83 ? 28.777 3.751 43.100 1.00 42.44 83 LYS A N 1
ATOM 626 C CA . LYS A 1 83 ? 29.541 4.025 44.337 1.00 42.44 83 LYS A CA 1
ATOM 627 C C . LYS A 1 83 ? 31.048 3.757 44.192 1.00 42.44 83 LYS A C 1
ATOM 629 O O . LYS A 1 83 ? 31.835 4.365 44.910 1.00 42.44 83 LYS A O 1
ATOM 634 N N . LEU A 1 84 ? 31.463 2.900 43.255 1.00 38.84 84 LEU A N 1
ATOM 635 C CA . LEU A 1 84 ? 32.863 2.469 43.078 1.00 38.84 84 LEU A CA 1
ATOM 636 C C . LEU A 1 84 ? 33.676 3.304 42.078 1.00 38.84 84 LEU A C 1
ATOM 638 O O . LEU A 1 84 ? 34.860 3.045 41.881 1.00 38.84 84 LEU A O 1
ATOM 642 N N . GLY A 1 85 ? 33.071 4.287 41.404 1.00 37.16 85 GLY A N 1
ATOM 643 C CA . GLY A 1 85 ? 33.787 5.172 40.474 1.00 37.16 85 GLY A CA 1
ATOM 644 C C . GLY A 1 85 ? 34.326 4.499 39.199 1.00 37.16 85 GLY A C 1
ATOM 645 O O . GLY A 1 85 ? 35.055 5.141 38.442 1.00 37.16 85 GLY A O 1
ATOM 646 N N . ALA A 1 86 ? 33.945 3.245 38.921 1.00 38.06 86 ALA A N 1
ATOM 647 C CA . ALA A 1 86 ? 34.384 2.456 37.761 1.00 38.06 86 ALA A CA 1
ATOM 648 C C . ALA A 1 86 ? 34.010 3.083 36.401 1.00 38.06 86 ALA A C 1
ATOM 650 O O . ALA A 1 86 ? 34.625 2.788 35.379 1.00 38.06 86 ALA A O 1
ATOM 651 N N . LEU A 1 87 ? 33.045 4.004 36.398 1.00 38.88 87 LEU A N 1
ATOM 652 C CA . LEU A 1 87 ? 32.516 4.682 35.211 1.00 38.88 87 LEU A CA 1
ATOM 653 C C . LEU A 1 87 ? 33.399 5.850 34.719 1.00 38.88 87 LEU A C 1
ATOM 655 O O . LEU A 1 87 ? 33.159 6.394 33.647 1.00 38.88 87 LEU A O 1
ATOM 659 N N . LYS A 1 88 ? 34.462 6.218 35.454 1.00 36.78 88 LYS A N 1
ATOM 660 C CA . LYS A 1 88 ? 35.385 7.320 35.101 1.00 36.78 88 LYS A CA 1
ATOM 661 C C . LYS A 1 88 ? 36.424 6.994 34.011 1.00 36.78 88 LYS A C 1
ATOM 663 O O . LYS A 1 88 ? 37.197 7.877 33.651 1.00 36.78 88 LYS A O 1
ATOM 668 N N . LYS A 1 89 ? 36.491 5.761 33.491 1.00 37.91 89 LYS A N 1
ATOM 669 C CA . LYS A 1 89 ? 37.509 5.342 32.499 1.00 37.91 89 LYS A CA 1
ATOM 670 C C . LYS A 1 89 ? 37.133 5.572 31.023 1.00 37.91 89 LYS A C 1
ATOM 672 O O . LYS A 1 89 ? 37.929 5.237 30.152 1.00 37.91 89 LYS A O 1
ATOM 677 N N . LEU A 1 90 ? 35.976 6.166 30.731 1.00 34.19 90 LEU A N 1
ATOM 678 C CA . LEU A 1 90 ? 35.490 6.405 29.366 1.00 34.19 90 LEU A CA 1
ATOM 679 C C . LEU A 1 90 ? 35.684 7.881 28.952 1.00 34.19 90 LEU A C 1
ATOM 681 O O . LEU A 1 90 ? 34.774 8.675 29.126 1.00 34.19 90 LEU A O 1
ATOM 685 N N . GLY A 1 91 ? 36.873 8.224 28.428 1.00 30.52 91 GLY A N 1
ATOM 686 C CA . GLY A 1 91 ? 37.151 9.381 27.541 1.00 30.52 91 GLY A CA 1
ATOM 687 C C . GLY A 1 91 ? 36.918 10.826 28.043 1.00 30.52 91 GLY A C 1
ATOM 688 O O . GLY A 1 91 ? 36.073 11.100 28.884 1.00 30.52 91 GLY A O 1
ATOM 689 N N . LYS A 1 92 ? 37.680 11.803 27.514 1.00 26.08 92 LYS A N 1
ATOM 690 C CA . LYS A 1 92 ? 37.487 13.251 27.785 1.00 26.08 92 LYS A CA 1
ATOM 691 C C . LYS A 1 92 ? 36.544 13.910 26.749 1.00 26.08 92 LYS A C 1
ATOM 693 O O . LYS A 1 92 ? 36.536 13.464 25.607 1.00 26.08 92 LYS A O 1
ATOM 698 N N . PRO A 1 93 ? 35.803 14.980 27.112 1.00 27.92 93 PRO A N 1
ATOM 699 C CA . PRO A 1 93 ? 34.679 15.508 26.329 1.00 27.92 93 PRO A CA 1
ATOM 700 C C . PRO A 1 93 ? 35.077 16.532 25.249 1.00 27.92 93 PRO A C 1
ATOM 702 O O . PRO A 1 93 ? 35.928 17.388 25.492 1.00 27.92 93 PRO A O 1
ATOM 705 N N . GLN A 1 94 ? 34.369 16.525 24.113 1.00 24.97 94 GLN A N 1
ATOM 706 C CA . GLN A 1 94 ? 34.173 17.698 23.247 1.00 24.97 94 GLN A CA 1
ATOM 707 C C . GLN A 1 94 ? 32.700 18.128 23.352 1.00 24.97 94 GLN A C 1
ATOM 709 O O . GLN A 1 94 ? 31.804 17.305 23.221 1.00 24.97 94 GLN A O 1
ATOM 714 N N . GLY A 1 95 ? 32.437 19.406 23.643 1.00 29.39 95 GLY A N 1
ATOM 715 C CA . GLY A 1 95 ? 31.078 19.972 23.603 1.00 29.39 95 GLY A CA 1
ATOM 716 C C . GLY A 1 95 ? 30.162 19.711 24.810 1.00 29.39 95 GLY A C 1
ATOM 717 O O . GLY A 1 95 ? 28.978 20.013 24.737 1.00 29.39 95 GLY A O 1
ATOM 718 N N . GLY A 1 96 ? 30.670 19.191 25.933 1.00 26.62 96 GLY A N 1
ATOM 719 C CA . GLY A 1 96 ? 29.877 19.044 27.168 1.00 26.62 96 GLY A CA 1
ATOM 720 C C . GLY A 1 96 ? 28.926 17.839 27.208 1.00 26.62 96 GLY A C 1
ATOM 721 O O . GLY A 1 96 ? 28.205 17.678 28.189 1.00 26.62 96 GLY A O 1
ATOM 722 N N . ILE A 1 97 ? 28.975 16.959 26.204 1.00 27.33 97 ILE A N 1
ATOM 723 C CA . ILE A 1 97 ? 28.317 15.646 26.186 1.00 27.33 97 ILE A CA 1
ATOM 724 C C . ILE A 1 97 ? 29.418 14.591 26.011 1.00 27.33 97 ILE A C 1
ATOM 726 O O . ILE A 1 97 ? 30.245 14.697 25.109 1.00 27.33 97 ILE A O 1
ATOM 730 N N . VAL A 1 98 ? 29.468 13.585 26.889 1.00 28.42 98 VAL A N 1
ATOM 731 C CA . VAL A 1 98 ? 30.311 12.395 26.689 1.00 28.42 98 VAL A CA 1
ATOM 732 C C . VAL A 1 98 ? 29.440 11.342 26.012 1.00 28.42 98 VAL A C 1
ATOM 734 O O . VAL A 1 98 ? 28.622 10.713 26.678 1.00 28.42 98 VAL A O 1
ATOM 737 N N . VAL A 1 99 ? 29.594 11.176 24.699 1.00 26.52 99 VAL A N 1
ATOM 738 C CA . VAL A 1 99 ? 29.070 10.020 23.960 1.00 26.52 99 VAL A CA 1
ATOM 739 C C . VAL A 1 99 ? 30.169 8.962 23.971 1.00 26.52 99 VAL A C 1
ATOM 741 O O . VAL A 1 99 ? 31.271 9.208 23.484 1.00 26.52 99 VAL A O 1
ATOM 744 N N . ALA A 1 100 ? 29.911 7.808 24.582 1.00 26.42 100 ALA A N 1
ATOM 745 C CA . ALA A 1 100 ? 30.750 6.634 24.385 1.00 26.42 100 ALA A CA 1
ATOM 746 C C . ALA A 1 100 ? 30.111 5.806 23.266 1.00 26.42 100 ALA A C 1
ATOM 748 O O . ALA A 1 100 ? 29.118 5.121 23.506 1.00 26.42 100 ALA A O 1
ATOM 749 N N . ASP A 1 101 ? 30.660 5.894 22.055 1.00 24.11 101 ASP A N 1
ATOM 750 C CA . ASP A 1 101 ? 30.268 5.037 20.937 1.00 24.11 101 ASP A CA 1
ATOM 751 C C . ASP A 1 101 ? 30.678 3.590 21.239 1.00 24.11 101 ASP A C 1
ATOM 753 O O . ASP A 1 101 ? 31.821 3.176 21.048 1.00 24.11 101 ASP A O 1
ATOM 757 N N . LEU A 1 102 ? 29.733 2.802 21.750 1.00 24.64 102 LEU A N 1
ATOM 758 C CA . LEU A 1 102 ? 29.829 1.346 21.788 1.00 24.64 102 LEU A CA 1
ATOM 759 C C . LEU A 1 102 ? 29.174 0.809 20.516 1.00 24.64 102 LEU A C 1
ATOM 761 O O . LEU A 1 102 ? 27.987 0.496 20.476 1.00 24.64 102 LEU A O 1
ATOM 765 N N . GLN A 1 103 ? 29.970 0.737 19.453 1.00 23.97 103 GLN A N 1
ATOM 766 C CA . GLN A 1 103 ? 29.581 0.143 18.180 1.00 23.97 103 GLN A CA 1
ATOM 767 C C . GLN A 1 103 ? 29.525 -1.386 18.354 1.00 23.97 103 GLN A C 1
ATOM 769 O O . GLN A 1 103 ? 30.543 -2.072 18.296 1.00 23.97 103 GLN A O 1
ATOM 774 N N . LEU A 1 104 ? 28.339 -1.926 18.647 1.00 24.42 104 LEU A N 1
ATOM 775 C CA . LEU A 1 104 ? 28.090 -3.367 18.745 1.00 24.42 104 LEU A CA 1
ATOM 776 C C . LEU A 1 104 ? 27.270 -3.822 17.536 1.00 24.42 104 LEU A C 1
ATOM 778 O O . LEU A 1 104 ? 26.165 -3.346 17.292 1.00 24.42 104 LEU A O 1
ATOM 782 N N . ALA A 1 105 ? 27.848 -4.744 16.770 1.00 22.69 105 ALA A N 1
ATOM 783 C CA . ALA A 1 105 ? 27.272 -5.333 15.573 1.00 22.69 105 ALA A CA 1
ATOM 784 C C . ALA A 1 105 ? 26.127 -6.299 15.919 1.00 22.69 105 ALA A C 1
ATOM 786 O O . ALA A 1 105 ? 26.339 -7.500 15.988 1.00 22.69 105 ALA A O 1
ATOM 787 N N . PHE A 1 106 ? 24.924 -5.770 16.124 1.00 21.56 106 PHE A N 1
ATOM 788 C CA . PHE A 1 106 ? 23.653 -6.420 15.795 1.00 21.56 106 PHE A CA 1
ATOM 789 C C . PHE A 1 106 ? 22.686 -5.299 15.389 1.00 21.56 106 PHE A C 1
ATOM 791 O O . PHE A 1 106 ? 22.481 -4.344 16.136 1.00 21.56 106 PHE A O 1
ATOM 798 N N . ARG A 1 107 ? 22.195 -5.371 14.145 1.00 27.14 107 ARG A N 1
ATOM 799 C CA . ARG A 1 107 ? 21.245 -4.423 13.545 1.00 27.14 107 ARG A CA 1
ATOM 800 C C . ARG A 1 107 ? 19.976 -4.362 14.415 1.00 27.14 107 ARG A C 1
ATOM 802 O O . ARG A 1 107 ? 19.535 -5.403 14.883 1.00 27.14 107 ARG A O 1
ATOM 809 N N . GLU A 1 108 ? 19.433 -3.153 14.593 1.00 27.97 108 GLU A N 1
ATOM 810 C CA . GLU A 1 108 ? 18.242 -2.794 15.398 1.00 27.97 108 GLU A CA 1
ATOM 811 C C . GLU A 1 108 ? 18.456 -2.642 16.922 1.00 27.97 108 GLU A C 1
ATOM 813 O O . GLU A 1 108 ? 18.138 -3.529 17.708 1.00 27.97 108 GLU A O 1
ATOM 818 N N . ASN A 1 109 ? 19.000 -1.481 17.331 1.00 25.64 109 ASN A N 1
ATOM 819 C CA . ASN A 1 109 ? 18.691 -0.696 18.552 1.00 25.64 109 ASN A CA 1
ATOM 820 C C . ASN A 1 109 ? 19.918 0.112 19.021 1.00 25.64 109 ASN A C 1
ATOM 822 O O . ASN A 1 109 ? 20.835 -0.423 19.643 1.00 25.64 109 ASN A O 1
ATOM 826 N N . ARG A 1 110 ? 19.929 1.432 18.775 1.00 26.34 110 ARG A N 1
ATOM 827 C CA . ARG A 1 110 ? 20.933 2.351 19.346 1.00 26.34 110 ARG A CA 1
ATOM 828 C C . ARG A 1 110 ? 20.483 2.825 20.730 1.00 26.34 110 ARG A C 1
ATOM 830 O O . ARG A 1 110 ? 19.579 3.649 20.834 1.00 26.34 110 ARG A O 1
ATOM 837 N N . VAL A 1 111 ? 21.140 2.369 21.795 1.00 26.25 111 VAL A N 1
ATOM 838 C CA . VAL A 1 111 ? 20.935 2.917 23.148 1.00 26.25 111 VAL A CA 1
ATOM 839 C C . VAL A 1 111 ? 21.901 4.080 23.359 1.00 26.25 111 VAL A C 1
ATOM 841 O O . VAL A 1 111 ? 23.114 3.891 23.364 1.00 26.25 111 VAL A O 1
ATOM 844 N N . HIS A 1 112 ? 21.366 5.286 23.536 1.00 28.84 112 HIS A N 1
ATOM 845 C CA . HIS A 1 112 ? 22.154 6.456 23.923 1.00 28.84 112 HIS A CA 1
ATOM 846 C C . HIS A 1 112 ? 22.230 6.497 25.461 1.00 28.84 112 HIS A C 1
ATOM 848 O O . HIS A 1 112 ? 21.327 5.997 26.127 1.00 28.84 112 HIS A O 1
ATOM 854 N N . VAL A 1 113 ? 23.303 7.045 26.043 1.00 26.97 113 VAL A N 1
ATOM 855 C CA . VAL A 1 113 ? 23.467 7.285 27.496 1.00 26.97 113 VAL A CA 1
ATOM 856 C C . VAL A 1 113 ? 24.188 8.627 27.667 1.00 26.97 113 VAL A C 1
ATOM 858 O O . VAL A 1 113 ? 25.026 8.992 26.850 1.00 26.97 113 VAL A O 1
ATOM 861 N N . GLY A 1 114 ? 23.839 9.398 28.693 1.00 27.47 114 GLY A N 1
ATOM 862 C CA . GLY A 1 114 ? 24.109 10.826 28.784 1.00 27.47 114 GLY A CA 1
ATOM 863 C C . GLY A 1 114 ? 24.279 11.222 30.240 1.00 27.47 114 GLY A C 1
ATOM 864 O O . GLY A 1 114 ? 23.590 10.728 31.134 1.00 27.47 114 GLY A O 1
ATOM 865 N N . VAL A 1 115 ? 25.255 12.089 30.479 1.00 28.50 115 VAL A N 1
ATOM 866 C CA . VAL A 1 115 ? 25.728 12.467 31.812 1.00 28.50 115 VAL A CA 1
ATOM 867 C C . VAL A 1 115 ? 25.411 13.939 32.032 1.00 28.50 115 VAL A C 1
ATOM 869 O O . VAL A 1 115 ? 25.787 14.766 31.206 1.00 28.50 115 VAL A O 1
ATOM 872 N N . ASN A 1 116 ? 24.764 14.284 33.149 1.00 28.67 116 ASN A N 1
ATOM 873 C CA . ASN A 1 116 ? 24.578 15.679 33.556 1.00 28.67 116 ASN A CA 1
ATOM 874 C C . ASN A 1 116 ? 25.039 15.854 35.014 1.00 28.67 116 ASN A C 1
ATOM 876 O O . ASN A 1 116 ? 24.689 15.052 35.878 1.00 28.67 116 ASN A O 1
ATOM 880 N N . ASN A 1 117 ? 25.882 16.856 35.285 1.00 27.23 117 ASN A N 1
ATOM 881 C CA . ASN A 1 117 ? 26.509 17.118 36.595 1.00 27.23 117 ASN A CA 1
ATOM 882 C C . ASN A 1 117 ? 27.250 15.926 37.243 1.00 27.23 117 ASN A C 1
ATOM 884 O O . ASN A 1 117 ? 27.266 15.774 38.463 1.00 27.23 117 ASN A O 1
ATOM 888 N N . GLY A 1 118 ? 27.890 15.072 36.440 1.00 30.06 118 GLY A N 1
ATOM 889 C CA . GLY A 1 118 ? 28.714 13.968 36.953 1.00 30.06 118 GLY A CA 1
ATOM 890 C C . GLY A 1 118 ? 27.929 12.791 37.546 1.00 30.06 118 GLY A C 1
ATOM 891 O O . GLY A 1 118 ? 28.548 11.888 38.108 1.00 30.06 118 GLY A O 1
ATOM 892 N N . GLN A 1 119 ? 26.601 12.766 37.389 1.00 28.84 119 GLN A N 1
ATOM 893 C CA . GLN A 1 119 ? 25.768 11.586 37.620 1.00 28.84 119 GLN A CA 1
ATOM 894 C C . GLN A 1 119 ? 25.265 11.026 36.283 1.00 28.84 119 GLN A C 1
ATOM 896 O O . GLN A 1 119 ? 24.816 11.766 35.405 1.00 28.84 119 GLN A O 1
ATOM 901 N N . LEU A 1 120 ? 25.371 9.704 36.124 1.00 30.80 120 LEU A N 1
ATOM 902 C CA . LEU A 1 120 ? 24.819 8.972 34.984 1.00 30.80 120 LEU A CA 1
ATOM 903 C C . LEU A 1 120 ? 23.305 8.858 35.151 1.00 30.80 120 LEU A C 1
ATOM 905 O O . LEU A 1 120 ? 22.830 8.315 36.146 1.00 30.80 120 LEU A O 1
ATOM 909 N N . GLN A 1 121 ? 22.560 9.369 34.175 1.00 33.66 121 GLN A N 1
ATOM 910 C CA . GLN A 1 121 ? 21.116 9.182 34.071 1.00 33.66 121 GLN A CA 1
ATOM 911 C C . GLN A 1 121 ? 20.826 8.275 32.866 1.00 33.66 121 GLN A C 1
ATOM 913 O O . GLN A 1 121 ? 21.568 8.337 31.880 1.00 33.66 121 GLN A O 1
ATOM 918 N N . PRO A 1 122 ? 19.762 7.450 32.899 1.00 30.89 122 PRO A N 1
ATOM 919 C CA . PRO A 1 122 ? 19.261 6.809 31.688 1.00 30.89 122 PRO A CA 1
ATOM 920 C C . PRO A 1 122 ? 18.968 7.906 30.660 1.00 30.89 122 PRO A C 1
ATOM 922 O O . PRO A 1 122 ? 18.313 8.900 30.995 1.00 30.89 122 PRO A O 1
ATOM 925 N N . VAL A 1 123 ? 19.476 7.776 29.434 1.00 25.95 123 VAL A N 1
ATOM 926 C CA . VAL A 1 123 ? 19.058 8.687 28.367 1.00 25.95 123 VAL A CA 1
ATOM 927 C C . VAL A 1 123 ? 17.701 8.251 27.885 1.00 25.95 123 VAL A C 1
ATOM 929 O O . VAL A 1 123 ? 17.497 7.168 27.349 1.00 25.95 123 VAL A O 1
ATOM 932 N N . TRP A 1 124 ? 16.777 9.154 28.141 1.00 29.59 124 TRP A N 1
ATOM 933 C CA . TRP A 1 124 ? 15.461 9.228 27.564 1.00 29.59 124 TRP A CA 1
ATOM 934 C C . TRP A 1 124 ? 15.645 9.397 26.057 1.00 29.59 124 TRP A C 1
ATOM 936 O O . TRP A 1 124 ? 16.121 10.440 25.612 1.00 29.59 124 TRP A O 1
ATOM 946 N N . ALA A 1 125 ? 15.333 8.362 25.282 1.00 23.73 125 ALA A N 1
ATOM 947 C CA . ALA A 1 125 ? 15.116 8.546 23.860 1.00 23.73 125 ALA A CA 1
ATOM 948 C C . ALA A 1 125 ? 13.887 9.453 23.712 1.00 23.73 125 ALA A C 1
ATOM 950 O O . ALA A 1 125 ? 12.785 9.087 24.129 1.00 23.73 125 ALA A O 1
ATOM 951 N N . GLU A 1 126 ? 14.096 10.654 23.174 1.00 22.22 126 GLU A N 1
ATOM 952 C CA . GLU A 1 126 ? 13.040 11.406 22.508 1.00 22.22 126 GLU A CA 1
ATOM 953 C C . GLU A 1 126 ? 12.533 10.521 21.367 1.00 22.22 126 GLU A C 1
ATOM 955 O O . GLU A 1 126 ? 13.169 10.407 20.325 1.00 22.22 126 GLU A O 1
ATOM 960 N N . PHE A 1 127 ? 11.409 9.843 21.582 1.00 24.52 127 PHE A N 1
ATOM 961 C CA . PHE A 1 127 ? 10.575 9.451 20.460 1.00 24.52 127 PHE A CA 1
ATOM 962 C C . PHE A 1 127 ? 9.704 10.657 20.156 1.00 24.52 127 PHE A C 1
ATOM 964 O O . PHE A 1 127 ? 8.740 10.939 20.873 1.00 24.52 127 PHE A O 1
ATOM 971 N N . VAL A 1 128 ? 10.110 11.389 19.120 1.00 22.34 128 VAL A N 1
ATOM 972 C CA . VAL A 1 128 ? 9.204 12.245 18.363 1.00 22.34 128 VAL A CA 1
ATOM 973 C C . VAL A 1 128 ? 8.011 11.379 17.958 1.00 22.34 128 VAL A C 1
ATOM 975 O O . VAL A 1 128 ? 8.142 10.203 17.617 1.00 22.34 128 VAL A O 1
ATOM 978 N N . THR A 1 129 ? 6.839 11.951 18.158 1.00 21.03 129 THR A N 1
ATOM 979 C CA . THR A 1 129 ? 5.530 11.413 17.822 1.00 21.03 129 THR A CA 1
ATOM 980 C C . THR A 1 129 ? 5.468 10.992 16.359 1.00 21.03 129 THR A C 1
ATOM 982 O O . THR A 1 129 ? 5.642 11.844 15.502 1.00 21.03 129 THR A O 1
ATOM 985 N N . ASP A 1 130 ? 5.113 9.736 16.092 1.00 21.17 130 ASP A N 1
ATOM 986 C CA . ASP A 1 130 ? 4.457 9.361 14.836 1.00 21.17 130 ASP A CA 1
ATOM 987 C C . ASP A 1 130 ?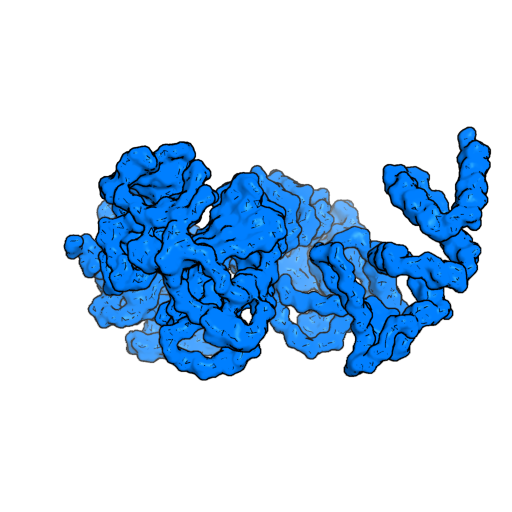 3.091 8.761 15.159 1.00 21.17 130 ASP A C 1
ATOM 989 O O . ASP A 1 130 ? 2.954 7.591 15.542 1.00 21.17 130 ASP A O 1
ATOM 993 N N . ALA A 1 131 ? 2.123 9.679 15.162 1.00 24.72 131 ALA A N 1
ATOM 994 C CA . ALA A 1 131 ? 0.765 9.602 14.625 1.00 24.72 131 ALA A CA 1
ATOM 995 C C . ALA A 1 131 ? -0.102 10.585 15.434 1.00 24.72 131 ALA A C 1
ATOM 997 O O . ALA A 1 131 ? -0.440 10.324 16.591 1.00 24.72 131 ALA A O 1
ATOM 998 N N . ASP A 1 132 ? -0.393 11.717 14.790 1.00 24.17 132 ASP A N 1
ATOM 999 C CA . ASP A 1 132 ? -1.131 12.909 15.225 1.00 24.17 132 ASP A CA 1
ATOM 1000 C C . ASP A 1 132 ? -0.405 13.869 16.190 1.00 24.17 132 ASP A C 1
ATOM 1002 O O . ASP A 1 132 ? -0.243 13.589 17.376 1.00 24.17 132 ASP A O 1
ATOM 1006 N N . PHE A 1 133 ? -0.105 15.067 15.662 1.00 26.28 133 PHE A N 1
ATOM 1007 C CA . PHE A 1 133 ? 0.475 16.287 16.262 1.00 26.28 133 PHE A CA 1
ATOM 1008 C C . PHE A 1 133 ? 1.986 16.507 16.065 1.00 26.28 133 PHE A C 1
ATOM 1010 O O . PHE A 1 133 ? 2.818 16.034 16.834 1.00 26.28 133 PHE A O 1
ATOM 1017 N N . GLU A 1 134 ? 2.318 17.358 15.084 1.00 23.14 134 GLU A N 1
ATOM 1018 C CA . GLU A 1 134 ? 3.561 18.134 15.064 1.00 23.14 134 GLU A CA 1
ATOM 1019 C C . GLU A 1 134 ? 3.649 18.996 16.337 1.00 23.14 134 GLU A C 1
ATOM 1021 O O . GLU A 1 134 ? 2.828 19.888 16.559 1.00 23.14 134 GLU A O 1
ATOM 1026 N N . ALA A 1 135 ? 4.653 18.753 17.178 1.00 28.25 135 ALA A N 1
ATOM 1027 C CA . ALA A 1 135 ? 5.001 19.632 18.289 1.00 28.25 135 ALA A CA 1
ATOM 1028 C C . ALA A 1 135 ? 6.519 19.845 18.314 1.00 28.25 135 ALA A C 1
ATOM 1030 O O . ALA A 1 135 ? 7.300 18.902 18.439 1.00 28.25 135 ALA A O 1
ATOM 1031 N N . GLY A 1 136 ? 6.926 21.110 18.171 1.00 24.81 136 GLY A N 1
ATOM 1032 C CA . GLY A 1 136 ? 8.315 21.563 18.236 1.00 24.81 136 GLY A CA 1
ATOM 1033 C C . GLY A 1 136 ? 8.971 21.400 19.620 1.00 24.81 136 GLY A C 1
ATOM 1034 O O . GLY A 1 136 ? 8.371 20.887 20.566 1.00 24.81 136 GLY A O 1
ATOM 1035 N N . PRO A 1 137 ? 10.234 21.841 19.774 1.00 25.12 137 PRO A N 1
ATOM 1036 C CA . PRO A 1 137 ? 11.086 21.434 20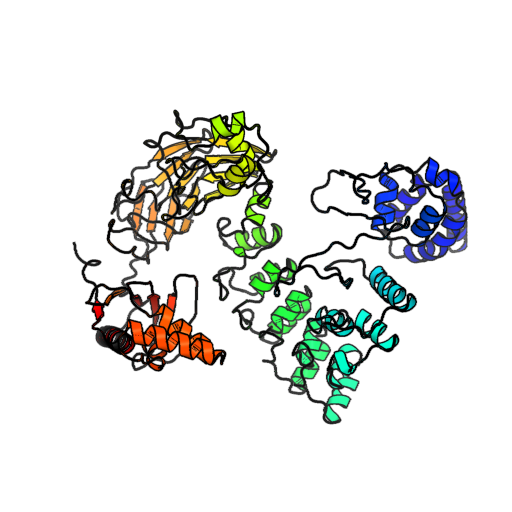.883 1.00 25.12 137 PRO A CA 1
ATOM 1037 C C . PRO A 1 137 ? 10.785 22.240 22.157 1.00 25.12 137 PRO A C 1
ATOM 1039 O O . PRO A 1 137 ? 11.326 23.327 22.363 1.00 25.12 137 PRO A O 1
ATOM 1042 N N . ALA A 1 138 ? 9.975 21.682 23.060 1.00 24.75 138 ALA A N 1
ATOM 1043 C CA . ALA A 1 138 ? 9.809 22.184 24.425 1.00 24.75 138 ALA A CA 1
ATOM 1044 C C . ALA A 1 138 ? 9.988 21.059 25.463 1.00 24.75 138 ALA A C 1
ATOM 1046 O O . ALA A 1 138 ? 9.259 20.072 25.512 1.00 24.75 138 ALA A O 1
ATOM 1047 N N . LYS A 1 139 ? 11.004 21.221 26.319 1.00 30.25 139 LYS A N 1
ATOM 1048 C CA . LYS A 1 139 ? 11.451 20.261 27.340 1.00 30.25 139 LYS A CA 1
ATOM 1049 C C . LYS A 1 139 ? 10.450 20.120 28.495 1.00 30.25 139 LYS A C 1
ATOM 1051 O O . LYS A 1 139 ? 10.465 20.943 29.410 1.00 30.25 139 LYS A O 1
ATOM 1056 N N . VAL A 1 140 ? 9.709 19.010 28.543 1.00 29.36 140 VAL A N 1
ATOM 1057 C CA . VAL A 1 140 ? 9.183 18.404 29.785 1.00 29.36 140 VAL A CA 1
ATOM 1058 C C . VAL A 1 140 ? 9.242 16.875 29.663 1.00 29.36 140 VAL A C 1
ATOM 1060 O O . VAL A 1 140 ? 8.682 16.302 28.737 1.00 29.36 140 VAL A O 1
ATOM 1063 N N . LYS A 1 141 ? 9.933 16.208 30.600 1.00 30.92 141 LYS A N 1
ATOM 1064 C CA . LYS A 1 141 ? 10.065 14.743 30.661 1.00 30.92 141 LYS A CA 1
ATOM 1065 C C . LYS A 1 141 ? 8.736 14.103 31.078 1.00 30.92 141 LYS A C 1
ATOM 1067 O O . LYS A 1 141 ? 8.379 14.154 32.249 1.00 30.92 141 LYS A O 1
ATOM 1072 N N . VAL A 1 142 ? 8.048 13.455 30.143 1.00 30.16 142 VAL A N 1
ATOM 1073 C CA . VAL A 1 142 ? 6.982 12.484 30.431 1.00 30.16 142 VAL A CA 1
ATOM 1074 C C . VAL A 1 142 ? 7.392 11.173 29.778 1.00 30.16 142 VAL A C 1
ATOM 1076 O O . VAL A 1 142 ? 7.519 11.081 28.563 1.00 30.16 142 VAL A O 1
ATOM 1079 N N . VAL A 1 143 ? 7.674 10.165 30.598 1.00 32.09 143 VAL A N 1
ATOM 1080 C CA . VAL A 1 143 ? 8.302 8.918 30.155 1.00 32.09 143 VAL A CA 1
ATOM 1081 C C . VAL A 1 143 ? 7.242 7.836 30.098 1.00 32.09 143 VAL A C 1
ATOM 1083 O O . VAL A 1 143 ? 6.856 7.290 31.127 1.00 32.09 143 VAL A O 1
ATOM 1086 N N . LEU A 1 144 ? 6.795 7.491 28.893 1.00 30.17 144 LEU A N 1
ATOM 1087 C CA . LEU A 1 144 ? 5.942 6.327 28.660 1.00 30.17 144 LEU A CA 1
ATOM 1088 C C . LEU A 1 144 ? 6.392 5.620 27.371 1.00 30.17 144 LEU A C 1
ATOM 1090 O O . LEU A 1 144 ? 5.987 5.983 26.269 1.00 30.17 144 LEU A O 1
ATOM 1094 N N . VAL A 1 145 ? 7.258 4.611 27.526 1.00 29.50 145 VAL A N 1
ATOM 1095 C CA . VAL A 1 145 ? 7.816 3.802 26.426 1.00 29.50 145 VAL A CA 1
ATOM 1096 C C . VAL A 1 145 ? 6.789 2.777 25.911 1.00 29.50 145 VAL A C 1
ATOM 1098 O O . VAL A 1 145 ? 5.983 2.237 26.675 1.00 29.50 145 VAL A O 1
ATOM 1101 N N . ARG A 1 146 ? 6.806 2.540 24.592 1.00 28.55 146 ARG A N 1
ATOM 1102 C CA . ARG A 1 146 ? 5.904 1.684 23.801 1.00 28.55 146 ARG A CA 1
ATOM 1103 C C . ARG A 1 146 ? 6.512 0.272 23.652 1.00 28.55 146 ARG A C 1
ATOM 1105 O O . ARG A 1 146 ? 7.477 0.148 22.916 1.00 28.55 146 ARG A O 1
ATOM 1112 N N . ARG A 1 147 ? 5.897 -0.759 24.276 1.00 29.38 147 ARG A N 1
ATOM 1113 C CA . ARG A 1 147 ? 6.243 -2.220 24.222 1.00 29.38 147 ARG A CA 1
ATOM 1114 C C . ARG A 1 147 ? 7.652 -2.574 24.766 1.00 29.38 147 ARG A C 1
ATOM 1116 O O . ARG A 1 147 ? 8.524 -1.728 24.749 1.00 29.38 147 ARG A O 1
ATOM 1123 N N . SER A 1 148 ? 7.988 -3.753 25.291 1.00 34.59 148 SER A N 1
ATOM 1124 C CA . SER A 1 148 ? 7.317 -4.983 25.742 1.00 34.59 148 SER A CA 1
ATOM 1125 C C . SER A 1 148 ? 8.067 -5.462 27.012 1.00 34.59 148 SER A C 1
ATOM 1127 O O . SER A 1 148 ? 9.215 -5.098 27.237 1.00 34.59 148 SER A O 1
ATOM 1129 N N . ASP A 1 149 ? 7.405 -6.228 27.877 1.00 34.34 149 ASP A N 1
ATOM 1130 C CA . ASP A 1 149 ? 7.995 -7.095 28.923 1.00 34.34 149 ASP A CA 1
ATOM 1131 C C . ASP A 1 149 ? 8.691 -6.454 30.157 1.00 34.34 149 ASP A C 1
ATOM 1133 O O . ASP A 1 149 ? 8.764 -7.095 31.206 1.00 34.34 149 ASP A O 1
ATOM 1137 N N . GLU A 1 150 ? 9.060 -5.170 30.143 1.00 42.28 150 GLU A N 1
ATOM 1138 C CA . GLU A 1 150 ? 9.762 -4.485 31.259 1.00 42.28 150 GLU A CA 1
ATOM 1139 C C . GLU A 1 150 ? 8.839 -3.706 32.235 1.00 42.28 150 GLU A C 1
ATOM 1141 O O . GLU A 1 150 ? 9.118 -2.594 32.693 1.00 42.28 150 GLU A O 1
ATOM 1146 N N . TRP A 1 151 ? 7.677 -4.260 32.582 1.00 40.47 151 TRP A N 1
ATOM 1147 C CA . TRP A 1 151 ? 6.597 -3.502 33.242 1.00 40.47 151 TRP A CA 1
ATOM 1148 C C . TRP A 1 151 ? 6.822 -3.175 34.731 1.00 40.47 151 TRP A C 1
ATOM 1150 O O . TRP A 1 151 ? 6.343 -2.145 35.213 1.00 40.47 151 TRP A O 1
ATOM 1160 N N . ARG A 1 152 ? 7.581 -3.996 35.472 1.00 41.28 152 ARG A N 1
ATOM 1161 C CA . ARG A 1 152 ? 7.883 -3.751 36.901 1.00 41.28 152 ARG A CA 1
ATOM 1162 C C . ARG A 1 152 ? 8.801 -2.544 37.120 1.00 41.28 152 ARG A C 1
ATOM 1164 O O . ARG A 1 152 ? 8.761 -1.928 38.183 1.00 41.28 152 ARG A O 1
ATOM 1171 N N . ILE A 1 153 ? 9.586 -2.189 36.104 1.00 42.78 153 ILE A N 1
ATOM 1172 C CA . ILE A 1 153 ? 10.581 -1.116 36.155 1.00 42.78 153 ILE A CA 1
ATOM 1173 C C . ILE A 1 153 ? 9.897 0.259 36.032 1.00 42.78 153 ILE A C 1
ATOM 1175 O O . ILE A 1 153 ? 10.275 1.204 36.717 1.00 42.78 153 ILE A O 1
ATOM 1179 N N . MET A 1 154 ? 8.809 0.377 35.261 1.00 48.78 154 MET A N 1
ATOM 1180 C CA . MET A 1 154 ? 8.111 1.658 35.064 1.00 48.78 154 MET A CA 1
ATOM 1181 C C . MET A 1 154 ? 7.354 2.140 36.311 1.00 48.78 154 MET A C 1
ATOM 1183 O O . MET A 1 154 ? 7.458 3.305 36.691 1.00 48.78 154 MET A O 1
ATOM 1187 N N . GLY A 1 155 ? 6.634 1.244 36.996 1.00 49.06 155 GLY A N 1
ATOM 1188 C CA . GLY A 1 155 ? 5.973 1.584 38.261 1.00 49.06 155 GLY A CA 1
ATOM 1189 C C . GLY A 1 155 ? 6.972 2.023 39.338 1.00 49.06 155 GLY A C 1
ATOM 1190 O O . GLY A 1 155 ? 6.641 2.847 40.188 1.00 49.06 155 GLY A O 1
ATOM 1191 N N . PHE A 1 156 ? 8.206 1.515 39.282 1.00 53.19 156 PHE A N 1
ATOM 1192 C CA . PHE A 1 156 ? 9.305 1.967 40.129 1.00 53.19 156 PHE A CA 1
ATOM 1193 C C . PHE A 1 156 ? 9.755 3.393 39.775 1.00 53.19 156 PHE A C 1
ATOM 1195 O O . PHE A 1 156 ? 9.861 4.222 40.678 1.00 53.19 156 PHE A O 1
ATOM 1202 N N . TRP A 1 157 ? 9.947 3.718 38.492 1.00 55.66 157 TRP A N 1
ATOM 1203 C CA . TRP A 1 157 ? 10.335 5.072 38.073 1.00 55.66 157 TRP A CA 1
ATOM 1204 C C . TRP A 1 157 ? 9.269 6.115 38.396 1.00 55.66 157 TRP A C 1
ATOM 1206 O O . TRP A 1 157 ? 9.597 7.133 38.996 1.00 55.66 157 TRP A O 1
ATOM 1216 N N . VAL A 1 158 ? 7.992 5.843 38.107 1.00 63.16 158 VAL A N 1
ATOM 1217 C CA . VAL A 1 158 ? 6.890 6.757 38.460 1.00 63.16 158 VAL A CA 1
ATOM 1218 C C . VAL A 1 158 ? 6.876 7.027 39.968 1.00 63.16 158 VAL A C 1
ATOM 1220 O O . VAL A 1 158 ? 6.838 8.180 40.390 1.00 63.16 158 VAL A O 1
ATOM 1223 N N . LYS A 1 159 ? 7.007 5.982 40.799 1.00 66.62 159 LYS A N 1
ATOM 1224 C CA . LYS A 1 159 ? 7.124 6.133 42.261 1.00 66.62 159 LYS A CA 1
ATOM 1225 C C . LYS A 1 159 ? 8.369 6.922 42.673 1.00 66.62 159 LYS A C 1
ATOM 1227 O O . LYS A 1 159 ? 8.301 7.690 43.626 1.00 66.62 159 LYS A O 1
ATOM 1232 N N . SER A 1 160 ? 9.488 6.749 41.970 1.00 63.78 160 SER A N 1
ATOM 1233 C CA . SER A 1 160 ? 10.728 7.491 42.220 1.00 63.78 160 SER A CA 1
ATOM 1234 C C . SER A 1 160 ? 10.576 8.983 41.915 1.00 63.78 160 SER A C 1
ATOM 1236 O O . SER A 1 160 ? 10.960 9.801 42.743 1.00 63.78 160 SER A O 1
ATOM 1238 N N . HIS A 1 161 ? 9.967 9.348 40.786 1.00 65.94 161 HIS A N 1
ATOM 1239 C CA . HIS A 1 161 ? 9.708 10.745 40.418 1.00 65.94 161 HIS A CA 1
ATOM 1240 C C . HIS A 1 161 ? 8.736 11.425 41.392 1.00 65.94 161 HIS A C 1
ATOM 1242 O O . HIS A 1 161 ? 8.995 12.536 41.852 1.00 65.94 161 HIS A O 1
ATOM 1248 N N . ILE A 1 162 ? 7.681 10.716 41.810 1.00 72.38 162 ILE A N 1
ATOM 1249 C CA . ILE A 1 162 ? 6.779 11.183 42.875 1.00 72.38 162 ILE A CA 1
ATOM 1250 C C . ILE A 1 162 ? 7.563 11.407 44.179 1.00 72.38 162 ILE A C 1
ATOM 1252 O O . ILE A 1 162 ? 7.414 12.442 44.824 1.00 72.38 162 ILE A O 1
ATOM 1256 N N . ALA A 1 163 ? 8.447 10.477 44.557 1.00 70.38 163 ALA A N 1
ATOM 1257 C CA . ALA A 1 163 ? 9.283 10.611 45.752 1.00 70.38 163 ALA A CA 1
ATOM 1258 C C . ALA A 1 163 ? 10.307 11.760 45.659 1.00 70.38 163 ALA A C 1
ATOM 1260 O O . ALA A 1 163 ? 10.718 12.294 46.688 1.00 70.38 163 ALA A O 1
ATOM 1261 N N . GLN A 1 164 ? 10.701 12.160 44.448 1.00 73.44 164 GLN A N 1
ATOM 1262 C CA . GLN A 1 164 ? 11.560 13.319 44.186 1.00 73.44 164 GLN A CA 1
ATOM 1263 C C . GLN A 1 164 ? 10.796 14.657 44.216 1.00 73.44 164 GLN A C 1
ATOM 1265 O O . GLN A 1 164 ? 11.414 15.709 44.063 1.00 73.44 164 GLN A O 1
ATOM 1270 N N . GLY A 1 165 ? 9.482 14.636 44.466 1.00 72.06 165 GLY A N 1
ATOM 1271 C CA . GLY A 1 165 ? 8.661 15.835 44.637 1.00 72.06 165 GLY A CA 1
ATOM 1272 C C . GLY A 1 165 ? 8.149 16.441 43.331 1.00 72.06 165 GLY A C 1
ATOM 1273 O O . GLY A 1 165 ? 7.824 17.627 43.307 1.00 72.06 165 GLY A O 1
ATOM 1274 N N . GLU A 1 166 ? 8.089 15.665 42.245 1.00 77.38 166 GLU A N 1
ATOM 1275 C CA . GLU A 1 166 ? 7.455 16.132 41.012 1.00 77.38 166 GLU A CA 1
ATOM 1276 C C . GLU A 1 166 ? 5.945 16.348 41.194 1.00 77.38 166 GLU A C 1
ATOM 1278 O O . GLU A 1 166 ? 5.262 15.590 41.887 1.00 77.38 166 GLU A O 1
ATOM 1283 N N . ASP A 1 167 ? 5.414 17.389 40.547 1.00 77.75 167 ASP A N 1
ATOM 1284 C CA . ASP A 1 167 ? 3.983 17.688 40.565 1.00 77.75 167 ASP A CA 1
ATOM 1285 C C . ASP A 1 167 ? 3.204 16.664 39.726 1.00 77.75 167 ASP A C 1
ATOM 1287 O O . ASP A 1 167 ? 3.183 16.716 38.494 1.00 77.75 167 ASP A O 1
ATOM 1291 N N . VAL A 1 168 ? 2.528 15.750 40.423 1.00 80.94 168 VAL A N 1
ATOM 1292 C CA . VAL A 1 168 ? 1.713 14.674 39.844 1.00 80.94 168 VAL A CA 1
ATOM 1293 C C . VAL A 1 168 ? 0.511 15.188 39.035 1.00 80.94 168 VAL A C 1
ATOM 1295 O O . VAL A 1 168 ? -0.023 14.465 38.194 1.00 80.94 168 VAL A O 1
ATOM 1298 N N . ASN A 1 169 ? 0.094 16.437 39.268 1.00 85.62 169 ASN A N 1
ATOM 1299 C CA . ASN A 1 169 ? -1.052 17.066 38.614 1.00 85.62 169 ASN A CA 1
ATOM 1300 C C . ASN A 1 169 ? -0.663 17.965 37.450 1.00 85.62 169 ASN A C 1
ATOM 1302 O O . ASN A 1 169 ? -1.556 18.529 36.809 1.00 85.62 169 ASN A O 1
ATOM 1306 N N . ARG A 1 170 ? 0.637 18.094 37.166 1.00 83.25 170 ARG A N 1
ATOM 1307 C CA . ARG A 1 170 ? 1.133 18.951 36.099 1.00 83.25 170 ARG A CA 1
ATOM 1308 C C . ARG A 1 170 ? 0.470 18.597 34.771 1.00 83.25 170 ARG A C 1
ATOM 1310 O O . ARG A 1 170 ? 0.354 17.429 34.394 1.00 83.25 170 ARG A O 1
ATOM 1317 N N . VAL A 1 171 ? 0.081 19.646 34.056 1.00 78.12 171 VAL A N 1
ATOM 1318 C CA . VAL A 1 171 ? -0.499 19.565 32.720 1.00 78.12 171 VAL A CA 1
ATOM 1319 C C . VAL A 1 171 ? 0.444 20.255 31.732 1.00 78.12 171 VAL A C 1
ATOM 1321 O O . VAL A 1 171 ? 1.037 21.285 32.062 1.00 78.12 171 VAL A O 1
ATOM 1324 N N . THR A 1 172 ? 0.634 19.675 30.549 1.00 77.38 172 THR A N 1
ATOM 1325 C CA . THR A 1 172 ? 1.402 20.296 29.459 1.00 77.38 172 THR A CA 1
ATOM 1326 C C . THR A 1 172 ? 0.634 21.467 28.837 1.00 77.38 172 THR A C 1
ATOM 1328 O O . THR A 1 172 ? -0.551 21.667 29.108 1.00 77.38 172 THR A O 1
ATOM 1331 N N . GLU A 1 173 ? 1.287 22.229 27.959 1.00 71.06 173 GLU A N 1
ATOM 1332 C CA . GLU A 1 173 ? 0.628 23.286 27.173 1.00 71.06 173 GLU A CA 1
ATOM 1333 C C . GLU A 1 173 ? -0.500 22.753 26.271 1.00 71.06 173 GLU A C 1
ATOM 1335 O O . GLU A 1 173 ? -1.483 23.447 26.034 1.00 71.06 173 GLU A O 1
ATOM 1340 N N . TYR A 1 174 ? -0.409 21.483 25.864 1.00 65.50 174 TYR A N 1
ATOM 1341 C CA . TYR A 1 174 ? -1.433 20.774 25.092 1.00 65.50 174 TYR A CA 1
ATOM 1342 C C . TYR A 1 174 ? -2.557 20.197 25.961 1.00 65.50 174 TYR A C 1
ATOM 1344 O O . TYR A 1 174 ? -3.450 19.517 25.461 1.00 65.50 174 TYR A O 1
ATOM 1352 N N . GLY A 1 175 ? -2.531 20.437 27.274 1.00 72.94 175 GLY A N 1
ATOM 1353 C CA . GLY A 1 175 ? -3.544 19.906 28.175 1.00 72.94 175 GLY A CA 1
ATOM 1354 C C . GLY A 1 175 ? -3.307 18.453 28.603 1.00 72.94 175 GLY A C 1
ATOM 1355 O O . GLY A 1 175 ? -4.218 17.849 29.162 1.00 72.94 175 GLY A O 1
ATOM 1356 N N . GLU A 1 176 ? -2.126 17.866 28.405 1.00 77.06 176 GLU A N 1
ATOM 1357 C CA . GLU A 1 176 ? -1.865 16.470 28.789 1.00 77.06 176 GLU A CA 1
ATOM 1358 C C . GLU A 1 176 ? -1.387 16.351 30.235 1.00 77.06 176 GLU A C 1
ATOM 1360 O O . GLU A 1 176 ? -0.488 17.073 30.655 1.00 77.06 176 GLU A O 1
ATOM 1365 N N . SER A 1 177 ? -1.954 15.411 30.994 1.00 84.62 177 SER A N 1
ATOM 1366 C CA . SER A 1 177 ? -1.490 15.068 32.345 1.00 84.62 177 SER A CA 1
ATOM 1367 C C . SER A 1 177 ? -1.054 13.611 32.421 1.00 84.62 177 SER A C 1
ATOM 1369 O O . SER A 1 177 ? -1.507 12.779 31.632 1.00 84.62 177 SER A O 1
ATOM 1371 N N . ALA A 1 178 ? -0.219 13.266 33.404 1.00 78.69 178 ALA A N 1
ATOM 1372 C CA . ALA A 1 178 ? 0.245 11.890 33.589 1.00 78.69 178 ALA A CA 1
ATOM 1373 C C . ALA A 1 178 ? -0.925 10.889 33.694 1.00 78.69 178 ALA A C 1
ATOM 1375 O O . ALA A 1 178 ? -0.873 9.811 33.099 1.00 78.69 178 ALA A O 1
ATOM 1376 N N . LEU A 1 179 ? -2.015 11.275 34.375 1.00 84.88 179 LEU A N 1
ATOM 1377 C CA . LEU A 1 179 ? -3.244 10.483 34.459 1.00 84.88 179 LEU A CA 1
ATOM 1378 C C . LEU A 1 179 ? -3.897 10.270 33.088 1.00 84.88 179 LEU A C 1
ATOM 1380 O O . LEU A 1 179 ? -4.268 9.141 32.762 1.00 84.88 179 LEU A O 1
ATOM 1384 N N . ARG A 1 180 ? -4.036 11.330 32.280 1.00 83.38 180 ARG A N 1
ATOM 1385 C CA . ARG A 1 180 ? -4.665 11.253 30.950 1.00 83.38 180 ARG A CA 1
ATOM 1386 C C . ARG A 1 180 ? -3.877 10.350 30.019 1.00 83.38 180 ARG A C 1
ATOM 1388 O O . ARG A 1 180 ? -4.479 9.475 29.397 1.00 83.38 180 ARG A O 1
ATOM 1395 N N . VAL A 1 181 ? -2.554 10.503 29.982 1.00 80.75 181 VAL A N 1
ATOM 1396 C CA . VAL A 1 181 ? -1.698 9.704 29.101 1.00 80.75 181 VAL A CA 1
ATOM 1397 C C . VAL A 1 181 ? -1.658 8.242 29.553 1.00 80.75 181 VAL A C 1
ATOM 1399 O O . VAL A 1 181 ? -1.839 7.347 28.726 1.00 80.75 181 VAL A O 1
ATOM 1402 N N . ALA A 1 182 ? -1.503 7.975 30.856 1.00 82.94 182 ALA A N 1
ATOM 1403 C CA . ALA A 1 182 ? -1.539 6.609 31.385 1.00 82.94 182 ALA A CA 1
ATOM 1404 C C . ALA A 1 182 ? -2.873 5.918 31.065 1.00 82.94 182 ALA A C 1
ATOM 1406 O O . ALA A 1 182 ? -2.895 4.789 30.574 1.00 82.94 182 ALA A O 1
ATOM 1407 N N . SER A 1 183 ? -3.983 6.631 31.261 1.00 89.25 183 SER A N 1
ATOM 1408 C CA . SER A 1 183 ? -5.324 6.158 30.933 1.00 89.25 183 SER A CA 1
ATOM 1409 C C . SER A 1 183 ? -5.499 5.878 29.437 1.00 89.25 183 SER A C 1
ATOM 1411 O O . SER A 1 183 ? -6.018 4.822 29.078 1.00 89.25 183 SER A O 1
ATOM 1413 N N . ASN A 1 184 ? -5.036 6.767 28.550 1.00 84.12 184 ASN A N 1
ATOM 1414 C CA . ASN A 1 184 ? -5.108 6.575 27.095 1.00 84.12 184 ASN A CA 1
ATOM 1415 C C . ASN A 1 184 ? -4.364 5.310 26.646 1.00 84.12 184 ASN A C 1
ATOM 1417 O O . ASN A 1 184 ? -4.863 4.524 25.845 1.00 84.12 184 ASN A O 1
ATOM 1421 N N . ARG A 1 185 ? -3.177 5.080 27.218 1.00 80.06 185 ARG A N 1
ATOM 1422 C CA . ARG A 1 185 ? -2.306 3.936 26.910 1.00 80.06 185 ARG A CA 1
ATOM 1423 C C . ARG A 1 185 ? -2.755 2.620 27.565 1.00 80.06 185 ARG A C 1
ATOM 1425 O O . ARG A 1 185 ? -2.002 1.652 27.519 1.00 80.06 185 ARG A O 1
ATOM 1432 N N . GLY A 1 186 ? -3.920 2.588 28.220 1.00 84.75 186 GLY A N 1
ATOM 1433 C CA . GLY A 1 186 ? -4.423 1.403 28.926 1.00 84.75 186 GLY A CA 1
ATOM 1434 C C . GLY A 1 186 ? -3.590 1.015 30.154 1.00 84.75 186 GLY A C 1
ATOM 1435 O O . GLY A 1 186 ? -3.689 -0.105 30.650 1.00 84.75 186 GLY A O 1
ATOM 1436 N N . ARG A 1 187 ? -2.746 1.926 30.659 1.00 81.62 187 ARG A N 1
ATOM 1437 C CA . ARG A 1 187 ? -1.859 1.714 31.812 1.00 81.62 187 ARG A CA 1
ATOM 1438 C C . ARG A 1 187 ? -2.587 2.016 33.112 1.00 81.62 187 ARG A C 1
ATOM 1440 O O . ARG A 1 187 ? -2.244 2.940 33.849 1.00 81.62 187 ARG A O 1
ATOM 1447 N N . PHE A 1 188 ? -3.636 1.243 33.375 1.00 88.88 188 PHE A N 1
ATOM 1448 C CA . PHE A 1 188 ? -4.488 1.423 34.552 1.00 88.88 188 PHE A CA 1
ATOM 1449 C C . PHE A 1 188 ? -3.764 1.113 35.872 1.00 88.88 188 PHE A C 1
ATOM 1451 O O . PHE A 1 188 ? -4.151 1.634 36.916 1.00 88.88 188 PHE A O 1
ATOM 1458 N N . ASP A 1 189 ? -2.668 0.353 35.808 1.00 81.81 189 ASP A N 1
ATOM 1459 C CA . ASP A 1 189 ? -1.695 0.170 36.887 1.00 81.81 189 ASP A CA 1
ATOM 1460 C C . ASP A 1 189 ? -1.017 1.495 37.276 1.00 81.81 189 ASP A C 1
ATOM 1462 O O . ASP A 1 189 ? -0.912 1.843 38.452 1.00 81.81 189 ASP A O 1
ATOM 1466 N N . VAL A 1 190 ? -0.590 2.276 36.281 1.00 82.25 190 VAL A N 1
ATOM 1467 C CA . VAL A 1 190 ? 0.026 3.592 36.496 1.00 82.25 190 VAL A CA 1
ATOM 1468 C C . VAL A 1 190 ? -1.018 4.604 36.952 1.00 82.25 190 VAL A C 1
ATOM 1470 O O . VAL A 1 190 ? -0.741 5.393 37.853 1.00 82.25 190 VAL A O 1
ATOM 1473 N N . VAL A 1 191 ? -2.229 4.554 36.389 1.00 87.88 191 VAL A N 1
ATOM 1474 C CA . VAL A 1 191 ? -3.352 5.378 36.861 1.00 87.88 191 VAL A CA 1
ATOM 1475 C C . VAL A 1 191 ? -3.589 5.143 38.355 1.00 87.88 191 VAL A C 1
ATOM 1477 O O . VAL A 1 191 ? -3.662 6.108 39.107 1.00 87.88 191 VAL A O 1
ATOM 1480 N N . GLU A 1 192 ? -3.614 3.891 38.816 1.00 88.06 192 GLU A N 1
ATOM 1481 C CA . GLU A 1 192 ? -3.806 3.568 40.235 1.00 88.06 192 GLU A CA 1
ATOM 1482 C C . GLU A 1 192 ? -2.684 4.140 41.116 1.00 88.06 192 GLU A C 1
ATOM 1484 O O . GLU A 1 192 ? -2.953 4.754 42.150 1.00 88.06 192 GLU A O 1
ATOM 1489 N N . VAL A 1 193 ? -1.421 4.005 40.695 1.00 85.25 193 VAL A N 1
ATOM 1490 C CA . VAL A 1 193 ? -0.269 4.579 41.414 1.00 85.25 193 VAL A CA 1
ATOM 1491 C C . VAL A 1 193 ? -0.375 6.101 41.527 1.00 85.25 193 VAL A C 1
ATOM 1493 O O . VAL A 1 193 ? -0.144 6.642 42.608 1.00 85.25 193 VAL A O 1
ATOM 1496 N N . LEU A 1 194 ? -0.740 6.788 40.443 1.00 85.62 194 LEU A N 1
ATOM 1497 C CA . LEU A 1 194 ? -0.893 8.245 40.427 1.00 85.62 194 LEU A CA 1
ATOM 1498 C C . LEU A 1 194 ? -2.050 8.694 41.329 1.00 85.62 194 LEU A C 1
ATOM 1500 O O . LEU A 1 194 ? -1.892 9.625 42.116 1.00 85.62 194 LEU A O 1
ATOM 1504 N N . LEU A 1 195 ? -3.190 8.001 41.286 1.00 89.69 195 LEU A N 1
ATOM 1505 C CA . LEU A 1 195 ? -4.331 8.291 42.161 1.00 89.69 195 LEU A CA 1
ATOM 1506 C C . LEU A 1 195 ? -3.976 8.080 43.643 1.00 89.69 195 LEU A C 1
ATOM 1508 O O . LEU A 1 195 ? -4.330 8.907 44.481 1.00 89.69 195 LEU A O 1
ATOM 1512 N N . ASN A 1 196 ? -3.218 7.026 43.967 1.00 89.50 196 ASN A N 1
ATOM 1513 C CA . ASN A 1 196 ? -2.706 6.780 45.321 1.00 89.50 196 ASN A CA 1
ATOM 1514 C C . ASN A 1 196 ? -1.703 7.851 45.781 1.00 89.50 196 ASN A C 1
ATOM 1516 O O . ASN A 1 196 ? -1.577 8.111 46.976 1.00 89.50 196 ASN A O 1
ATOM 1520 N N . ALA A 1 197 ? -1.026 8.508 44.838 1.00 85.25 197 ALA A N 1
ATOM 1521 C CA . ALA A 1 197 ? -0.179 9.671 45.079 1.00 85.25 197 ALA A CA 1
ATOM 1522 C C . ALA A 1 197 ? -0.957 11.002 45.095 1.00 85.25 197 ALA A C 1
ATOM 1524 O O . ALA A 1 197 ? -0.357 12.066 44.984 1.00 85.25 197 ALA A O 1
ATOM 1525 N N . SER A 1 198 ? -2.283 10.959 45.275 1.00 89.25 198 SER A N 1
ATOM 1526 C CA . SER A 1 198 ? -3.166 12.134 45.336 1.00 89.25 198 SER A CA 1
ATOM 1527 C C . SER A 1 198 ? -3.251 12.941 44.035 1.00 89.25 198 SER A C 1
ATOM 1529 O O . SER A 1 198 ? -3.510 14.146 44.067 1.00 89.25 198 SER A O 1
ATOM 1531 N N . ALA A 1 199 ? -3.073 12.288 42.882 1.00 88.88 199 ALA A N 1
ATOM 1532 C CA . ALA A 1 199 ? -3.389 12.909 41.602 1.00 88.88 199 ALA A CA 1
ATOM 1533 C C . ALA A 1 199 ? -4.890 13.238 41.492 1.00 88.88 199 ALA A C 1
ATOM 1535 O O . ALA A 1 199 ? -5.755 12.473 41.931 1.00 88.88 199 ALA A O 1
ATOM 1536 N N . ASP A 1 200 ? -5.199 14.377 40.878 1.00 91.00 200 ASP A N 1
ATOM 1537 C CA . ASP A 1 200 ? -6.542 14.895 40.677 1.00 91.00 200 ASP A CA 1
ATOM 1538 C C . ASP A 1 200 ? -7.315 13.989 39.718 1.00 91.00 200 ASP A C 1
ATOM 1540 O O . ASP A 1 200 ? -7.173 14.021 38.491 1.00 91.00 200 ASP A O 1
ATOM 1544 N N . ARG A 1 201 ? -8.200 13.195 40.316 1.00 92.00 201 ARG A N 1
ATOM 1545 C CA . ARG A 1 201 ? -9.094 12.257 39.634 1.00 92.00 201 ARG A CA 1
ATOM 1546 C C . ARG A 1 201 ? -9.937 12.942 38.554 1.00 92.00 201 ARG A C 1
ATOM 1548 O O . ARG A 1 201 ? -10.250 12.316 37.541 1.00 92.00 201 ARG A O 1
ATOM 1555 N N . GLY A 1 202 ? -10.274 14.222 38.743 1.00 92.19 202 GLY A N 1
ATOM 1556 C CA . GLY A 1 202 ? -11.059 15.021 37.802 1.00 92.19 202 GLY A CA 1
ATOM 1557 C C . GLY A 1 202 ? -10.400 15.157 36.429 1.00 92.19 202 GLY A C 1
ATOM 1558 O O . GLY A 1 202 ? -11.096 15.308 35.422 1.00 92.19 202 GLY A O 1
ATOM 1559 N N . GLN A 1 203 ? -9.074 15.003 36.345 1.00 89.62 203 GLN A N 1
ATOM 1560 C CA . GLN A 1 203 ? -8.348 15.054 35.078 1.00 89.62 203 GLN A CA 1
ATOM 1561 C C . GLN A 1 203 ? -8.745 13.930 34.110 1.00 89.62 203 GLN A C 1
ATOM 1563 O O . GLN A 1 203 ? -8.695 14.149 32.899 1.00 89.62 203 GLN A O 1
ATOM 1568 N N . LEU A 1 204 ? -9.178 12.771 34.618 1.00 92.06 204 LEU A N 1
ATOM 1569 C CA . LEU A 1 204 ? -9.619 11.630 33.807 1.00 92.06 204 LEU A CA 1
ATOM 1570 C C . LEU A 1 204 ? -11.010 11.837 33.194 1.00 92.06 204 LEU A C 1
ATOM 1572 O O . LEU A 1 204 ? -11.295 11.294 32.127 1.00 92.06 204 LEU A O 1
ATOM 1576 N N . LYS A 1 205 ? -11.875 12.607 33.873 1.00 93.69 205 LYS A N 1
ATOM 1577 C CA . LYS A 1 205 ? -13.316 12.719 33.579 1.00 93.69 205 LYS A CA 1
ATOM 1578 C C . LYS A 1 205 ? -14.049 11.368 33.547 1.00 93.69 205 LYS A C 1
ATOM 1580 O O . LYS A 1 205 ? -15.002 11.194 32.798 1.00 93.69 205 LYS A O 1
ATOM 1585 N N . TRP A 1 206 ? -13.601 10.398 34.339 1.00 95.06 206 TRP A N 1
ATOM 1586 C CA . TRP A 1 206 ? -14.276 9.106 34.455 1.00 95.06 206 TRP A CA 1
ATOM 1587 C C . TRP A 1 206 ? -15.568 9.228 35.260 1.00 95.06 206 TRP A C 1
ATOM 1589 O O . TRP A 1 206 ? -15.573 9.808 36.347 1.00 95.06 206 TRP A O 1
ATOM 1599 N N . SER A 1 207 ? -16.648 8.635 34.752 1.00 94.25 207 SER A N 1
ATOM 1600 C CA . SER A 1 207 ? -17.862 8.404 35.535 1.00 94.25 207 SER A CA 1
ATOM 1601 C C . SER A 1 207 ? -17.634 7.308 36.581 1.00 94.25 207 SER A C 1
ATOM 1603 O O . SER A 1 207 ? -16.679 6.529 36.487 1.00 94.25 207 SER A O 1
ATOM 1605 N N . ASN A 1 208 ? -18.534 7.196 37.564 1.00 93.62 208 ASN A N 1
ATOM 1606 C CA . ASN A 1 208 ? -18.486 6.088 38.523 1.00 93.62 208 ASN A CA 1
ATOM 1607 C C . ASN A 1 208 ? -18.539 4.727 37.807 1.00 93.62 208 ASN A C 1
ATOM 1609 O O . ASN A 1 208 ? -17.784 3.821 38.138 1.00 93.62 208 ASN A O 1
ATOM 1613 N N . THR A 1 209 ? -19.359 4.611 36.757 1.00 96.00 209 THR A N 1
ATOM 1614 C CA . THR A 1 209 ? -19.421 3.422 35.898 1.00 96.00 209 THR A CA 1
ATOM 1615 C C . THR A 1 209 ? -18.060 3.080 35.294 1.00 96.00 209 THR A C 1
ATOM 1617 O O . THR A 1 209 ? -17.655 1.924 35.358 1.00 96.00 209 THR A O 1
ATOM 1620 N N . ILE A 1 210 ? -17.315 4.058 34.763 1.00 96.94 210 ILE A N 1
ATOM 1621 C CA . ILE A 1 210 ? -15.969 3.812 34.221 1.00 96.94 210 ILE A CA 1
ATOM 1622 C C . ILE A 1 210 ? -15.007 3.337 35.321 1.00 96.94 210 ILE A C 1
ATOM 1624 O O . ILE A 1 210 ? -14.258 2.387 35.094 1.00 96.94 210 ILE A O 1
ATOM 1628 N N . TYR A 1 211 ? -15.048 3.926 36.523 1.00 94.94 211 TYR A N 1
ATOM 1629 C CA . TYR A 1 211 ? -14.236 3.443 37.651 1.00 94.94 211 TYR A CA 1
ATOM 1630 C C . TYR A 1 211 ? -14.535 1.978 37.996 1.00 94.94 211 TYR A C 1
ATOM 1632 O O . TYR A 1 211 ? -13.603 1.195 38.183 1.00 94.94 211 TYR A O 1
ATOM 1640 N N . GLU A 1 212 ? -15.812 1.589 38.026 1.00 96.25 212 GLU A N 1
ATOM 1641 C CA . GLU A 1 212 ? -16.228 0.205 38.282 1.00 96.25 212 GLU A CA 1
ATOM 1642 C C . GLU A 1 212 ? -15.857 -0.749 37.140 1.00 96.25 212 GLU A C 1
ATOM 1644 O O . GLU A 1 212 ? -15.515 -1.908 37.379 1.00 96.25 212 GLU A O 1
ATOM 1649 N N . VAL A 1 213 ? -15.850 -0.273 35.893 1.00 97.44 213 VAL A N 1
ATOM 1650 C CA . VAL A 1 213 ? -15.344 -1.055 34.759 1.00 97.44 213 VAL A CA 1
ATOM 1651 C C . VAL A 1 213 ? -13.850 -1.326 34.908 1.00 97.44 213 VAL A C 1
ATOM 1653 O O . VAL A 1 213 ? -13.428 -2.468 34.731 1.00 97.44 213 VAL A O 1
ATOM 1656 N N . VAL A 1 214 ? -13.052 -0.326 35.284 1.00 96.00 214 VAL A N 1
ATOM 1657 C CA . VAL A 1 214 ? -11.592 -0.472 35.383 1.00 96.00 214 VAL A CA 1
ATOM 1658 C C . VAL A 1 214 ? -11.174 -1.286 36.609 1.00 96.00 214 VAL A C 1
ATOM 1660 O O . VAL A 1 214 ? -10.438 -2.260 36.465 1.00 96.00 214 VAL A O 1
ATOM 1663 N N . TYR A 1 215 ? -11.666 -0.941 37.801 1.00 95.19 215 TYR A N 1
ATOM 1664 C CA . TYR A 1 215 ? -11.187 -1.517 39.068 1.00 95.19 215 TYR A CA 1
ATOM 1665 C C . TYR A 1 215 ? -12.205 -2.415 39.785 1.00 95.19 215 TYR A C 1
ATOM 1667 O O . TYR A 1 215 ? -11.845 -3.141 40.710 1.00 95.19 215 TYR A O 1
ATOM 1675 N N . GLY A 1 216 ? -13.473 -2.376 39.376 1.00 95.69 216 GLY A N 1
ATOM 1676 C CA . GLY A 1 216 ? -14.564 -3.102 40.019 1.00 95.69 216 GLY A CA 1
ATOM 1677 C C . GLY A 1 216 ? -14.822 -4.501 39.456 1.00 95.69 216 GLY A C 1
ATOM 1678 O O . GLY A 1 216 ? -14.067 -5.060 38.650 1.00 95.69 216 GLY A O 1
ATOM 1679 N N . THR A 1 217 ? -15.945 -5.073 39.890 1.00 96.25 217 THR A N 1
ATOM 1680 C CA . THR A 1 217 ? -16.459 -6.386 39.477 1.00 96.25 217 THR A CA 1
ATOM 1681 C C . THR A 1 217 ? -17.724 -6.224 38.635 1.00 96.25 217 THR A C 1
ATOM 1683 O O . THR A 1 217 ? -18.370 -5.181 38.647 1.00 96.25 217 THR A O 1
ATOM 1686 N N . GLN A 1 218 ? -18.165 -7.286 37.961 1.00 97.25 218 GLN A N 1
ATOM 1687 C CA . GLN A 1 218 ? -19.461 -7.272 37.269 1.00 97.25 218 GLN A CA 1
ATOM 1688 C C . GLN A 1 218 ? -20.635 -6.914 38.202 1.00 97.25 218 GLN A C 1
ATOM 1690 O O . GLN A 1 218 ? -21.574 -6.238 37.787 1.00 97.25 218 GLN A O 1
ATOM 1695 N N . ALA A 1 219 ? -20.579 -7.321 39.474 1.00 97.06 219 ALA A N 1
ATOM 1696 C CA . ALA A 1 219 ? -21.609 -6.986 40.455 1.00 97.06 219 ALA A CA 1
ATOM 1697 C C . ALA A 1 219 ? -21.617 -5.489 40.803 1.00 97.06 219 ALA A C 1
ATOM 1699 O O . ALA A 1 219 ? -22.689 -4.897 40.920 1.00 97.06 219 ALA A O 1
ATOM 1700 N N . SER A 1 220 ? -20.443 -4.863 40.930 1.00 96.75 220 SER A N 1
ATOM 1701 C CA . SER A 1 220 ? -20.356 -3.431 41.225 1.00 96.75 220 SER A CA 1
ATOM 1702 C C . SER A 1 220 ? -20.715 -2.566 40.015 1.00 96.75 220 SER A C 1
ATOM 1704 O O . SER A 1 220 ? -21.383 -1.552 40.190 1.00 96.75 220 SER A O 1
ATOM 1706 N N . ILE A 1 221 ? -20.418 -3.019 38.790 1.00 97.25 221 ILE A N 1
ATOM 1707 C CA . ILE A 1 221 ? -20.927 -2.393 37.557 1.00 97.25 221 ILE A CA 1
ATOM 1708 C C . ILE A 1 221 ? -22.461 -2.423 37.538 1.00 97.25 221 ILE A C 1
ATOM 1710 O O . ILE A 1 221 ? -23.082 -1.378 37.360 1.00 97.25 221 ILE A O 1
ATOM 1714 N N . ARG A 1 222 ? -23.090 -3.586 37.790 1.00 96.38 222 ARG A N 1
ATOM 1715 C CA . ARG A 1 222 ? -24.563 -3.696 37.862 1.00 96.38 222 ARG A CA 1
ATOM 1716 C C . ARG A 1 222 ? -25.152 -2.747 38.900 1.00 96.38 222 ARG A C 1
ATOM 1718 O O . ARG A 1 222 ? -26.132 -2.071 38.608 1.00 96.38 222 ARG A O 1
ATOM 1725 N N . LYS A 1 223 ? -24.545 -2.687 40.087 1.00 95.81 223 LYS A N 1
ATOM 1726 C CA . LYS A 1 223 ? -24.974 -1.783 41.156 1.00 95.81 223 LYS A CA 1
ATOM 1727 C C . LYS A 1 223 ? -24.860 -0.315 40.731 1.00 95.81 223 LYS A C 1
ATOM 1729 O O . LYS A 1 223 ? -25.825 0.422 40.876 1.00 95.81 223 LYS A O 1
ATOM 1734 N N . SER A 1 224 ? -23.723 0.084 40.160 1.00 94.38 224 SER A N 1
ATOM 1735 C CA . SER A 1 224 ? -23.498 1.455 39.683 1.00 94.38 224 SER A CA 1
ATOM 1736 C C . SER A 1 224 ? -24.551 1.870 38.653 1.00 94.38 224 SER A C 1
ATOM 1738 O O . SER A 1 224 ? -25.137 2.940 38.768 1.00 94.38 224 SER A O 1
ATOM 1740 N N . VAL A 1 225 ? -24.873 0.992 37.696 1.00 92.81 225 VAL A N 1
ATOM 1741 C CA . VAL A 1 225 ? -25.912 1.248 36.683 1.00 92.81 225 VAL A CA 1
ATOM 1742 C C . VAL A 1 225 ? -27.312 1.327 37.312 1.00 92.81 225 VAL A C 1
ATOM 1744 O O . VAL A 1 225 ? -28.087 2.211 36.957 1.00 92.81 225 VAL A O 1
ATOM 1747 N N . GLN A 1 226 ? -27.631 0.473 38.293 1.00 92.38 226 GLN A N 1
ATOM 1748 C CA . GLN A 1 226 ? -28.895 0.542 39.049 1.00 92.38 226 GLN A CA 1
ATOM 1749 C C . GLN A 1 226 ? -29.049 1.844 39.849 1.00 92.38 226 GLN A C 1
ATOM 1751 O O . GLN A 1 226 ? -30.165 2.323 40.030 1.00 92.38 226 GLN A O 1
ATOM 1756 N N . GLU A 1 227 ? -27.945 2.433 40.305 1.00 92.50 227 GLU A N 1
ATOM 1757 C CA . GLU A 1 227 ? -27.905 3.708 41.031 1.00 92.50 227 GLU A CA 1
ATOM 1758 C C . GLU A 1 227 ? -27.878 4.930 40.080 1.00 92.50 227 GLU A C 1
ATOM 1760 O O . GLU A 1 227 ? -27.387 5.996 40.447 1.00 92.50 227 GLU A O 1
ATOM 1765 N N . ASN A 1 228 ? -28.452 4.795 38.874 1.00 84.50 228 ASN A N 1
ATOM 1766 C CA . ASN A 1 228 ? -28.459 5.776 37.775 1.00 84.50 228 ASN A CA 1
ATOM 1767 C C . ASN A 1 228 ? -27.083 6.032 37.127 1.00 84.50 228 ASN A C 1
ATOM 1769 O O . ASN A 1 228 ? -26.796 7.144 36.678 1.00 84.50 228 ASN A O 1
ATOM 1773 N N . GLY A 1 229 ? -26.220 5.017 37.065 1.00 83.88 229 GLY A N 1
ATOM 1774 C CA . GLY A 1 229 ? -24.955 5.086 36.335 1.00 83.88 229 GLY A CA 1
ATOM 1775 C C . GLY A 1 229 ? -25.168 5.214 34.825 1.00 83.88 229 GLY A C 1
ATOM 1776 O O . GLY A 1 229 ? -25.828 4.381 34.209 1.00 83.88 229 GLY A O 1
ATOM 1777 N N . ASP A 1 230 ? -24.569 6.240 34.224 1.00 89.94 230 ASP A N 1
ATOM 1778 C CA . ASP A 1 230 ? -24.626 6.487 32.782 1.00 89.94 230 ASP A CA 1
ATOM 1779 C C . ASP A 1 230 ? -23.677 5.536 32.023 1.00 89.94 230 ASP A C 1
ATOM 1781 O O . ASP A 1 230 ? -22.480 5.453 32.334 1.00 89.94 230 ASP A O 1
ATOM 1785 N N . LEU A 1 231 ? -24.232 4.804 31.052 1.00 94.75 231 LEU A N 1
ATOM 1786 C CA . LEU A 1 231 ? -23.523 3.867 30.172 1.00 94.75 231 LEU A CA 1
ATOM 1787 C C . LEU A 1 231 ? -22.833 4.562 28.990 1.00 94.75 231 LEU A C 1
ATOM 1789 O O . LEU A 1 231 ? -21.930 3.977 28.397 1.00 94.75 231 LEU A O 1
ATOM 1793 N N . GLU A 1 232 ? -23.207 5.808 28.700 1.00 95.75 232 GLU A N 1
ATOM 1794 C CA . GLU A 1 232 ? -22.727 6.596 27.559 1.00 95.75 232 GLU A CA 1
ATOM 1795 C C . GLU A 1 232 ? -21.854 7.782 27.988 1.00 95.75 232 GLU A C 1
ATOM 1797 O O . GLU A 1 232 ? -21.334 8.526 27.153 1.00 95.75 232 GLU A O 1
ATOM 1802 N N . SER A 1 233 ? -21.635 7.942 29.297 1.00 93.56 233 SER A N 1
ATOM 1803 C CA . SER A 1 233 ? -20.735 8.958 29.832 1.00 93.56 233 SER A CA 1
ATOM 1804 C C . SER A 1 233 ? -19.323 8.732 29.308 1.00 93.56 233 SER A C 1
ATOM 1806 O O . SER A 1 233 ? -18.691 7.715 29.598 1.00 93.56 233 SER A O 1
ATOM 1808 N N . ALA A 1 234 ? -18.832 9.688 28.529 1.00 93.44 234 ALA A N 1
ATOM 1809 C CA . ALA A 1 234 ? -17.548 9.582 27.866 1.00 93.44 2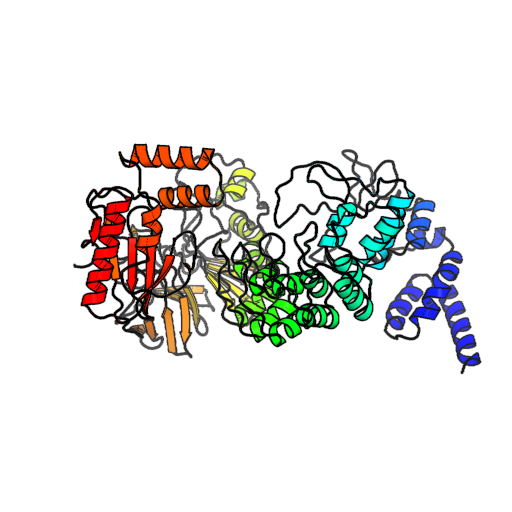34 ALA A CA 1
ATOM 1810 C C . ALA A 1 234 ? -16.438 10.266 28.676 1.00 93.44 234 ALA A C 1
ATOM 1812 O O . ALA A 1 234 ? -16.608 11.386 29.167 1.00 93.44 234 ALA A O 1
ATOM 1813 N N . ASP A 1 235 ? -15.280 9.614 28.772 1.00 94.06 235 ASP A N 1
ATOM 1814 C CA . ASP A 1 235 ? -14.113 10.201 29.423 1.00 94.06 235 ASP A CA 1
ATOM 1815 C C . ASP A 1 235 ? -13.421 11.291 28.582 1.00 94.06 235 ASP A C 1
ATOM 1817 O O . ASP A 1 235 ? -13.906 11.723 27.533 1.00 94.06 235 ASP A O 1
ATOM 1821 N N . HIS A 1 236 ? -12.251 11.756 29.038 1.00 89.06 236 HIS A N 1
ATOM 1822 C CA . HIS A 1 236 ? -11.453 12.739 28.301 1.00 89.06 236 HIS A CA 1
ATOM 1823 C C . HIS A 1 236 ? -11.126 12.310 26.856 1.00 89.06 236 HIS A C 1
ATOM 1825 O O . HIS A 1 236 ? -11.101 13.151 25.960 1.00 89.06 236 HIS A O 1
ATOM 1831 N N . TRP A 1 237 ? -10.941 11.010 26.617 1.00 87.62 237 TRP A N 1
ATOM 1832 C CA . TRP A 1 237 ? -10.634 10.416 25.313 1.00 87.62 237 TRP A CA 1
ATOM 1833 C C . TRP A 1 237 ? -11.886 9.956 24.564 1.00 87.62 237 TRP A C 1
ATOM 1835 O O . TRP A 1 237 ? -11.790 9.185 23.610 1.00 87.62 237 TRP A O 1
ATOM 1845 N N . LYS A 1 238 ? -13.059 10.434 24.998 1.00 93.06 238 LYS A N 1
ATOM 1846 C CA . LYS A 1 238 ? -14.373 10.087 24.453 1.00 93.06 238 LYS A CA 1
ATOM 1847 C C . LYS A 1 238 ? -14.711 8.595 24.564 1.00 93.06 238 LYS A C 1
ATOM 1849 O O . LYS A 1 238 ? -15.551 8.105 23.822 1.00 93.06 238 LYS A O 1
ATOM 1854 N N . ARG A 1 239 ? -14.098 7.861 25.497 1.00 96.00 239 ARG A N 1
ATOM 1855 C CA . ARG A 1 239 ? -14.410 6.442 25.721 1.00 96.00 239 ARG A CA 1
ATOM 1856 C C . ARG A 1 239 ? -15.599 6.304 26.660 1.00 96.00 239 ARG A C 1
ATOM 1858 O O . ARG A 1 239 ? -15.567 6.847 27.764 1.00 96.00 239 ARG A O 1
ATOM 1865 N N . THR A 1 240 ? -16.604 5.539 26.246 1.00 97.81 240 THR A N 1
ATOM 1866 C CA . THR A 1 240 ? -17.703 5.087 27.111 1.00 97.81 240 THR A CA 1
ATOM 1867 C C . THR A 1 240 ? -17.242 3.934 28.019 1.00 97.81 240 THR A C 1
ATOM 1869 O O . THR A 1 240 ? -16.210 3.307 27.746 1.00 97.81 240 THR A O 1
ATOM 1872 N N . PRO A 1 241 ? -17.996 3.588 29.080 1.00 98.06 241 PRO A N 1
ATOM 1873 C CA . PRO A 1 241 ? -17.813 2.352 29.838 1.00 98.06 241 PRO A CA 1
ATOM 1874 C C . PRO A 1 241 ? -17.590 1.107 28.969 1.00 98.06 241 PRO A C 1
ATOM 1876 O O . PRO A 1 241 ? -16.694 0.315 29.263 1.00 98.06 241 PRO A O 1
ATOM 1879 N N . PHE A 1 242 ? -18.362 0.943 27.886 1.00 98.44 242 PHE A N 1
ATOM 1880 C CA . PHE A 1 242 ? -18.218 -0.192 26.969 1.00 98.44 242 PHE A CA 1
ATOM 1881 C C . PHE A 1 242 ? -16.844 -0.205 26.289 1.00 98.44 242 PHE A C 1
ATOM 1883 O O . PHE A 1 242 ? -16.130 -1.206 26.360 1.00 98.44 242 PHE A O 1
ATOM 1890 N N . LEU A 1 243 ? -16.424 0.925 25.713 1.00 97.81 243 LEU A N 1
ATOM 1891 C CA . LEU A 1 243 ? -15.106 1.049 25.083 1.00 97.81 243 LEU A CA 1
ATOM 1892 C C . LEU A 1 243 ? -13.959 0.846 26.080 1.00 97.81 243 LEU A C 1
ATOM 1894 O O . LEU A 1 243 ? -12.935 0.261 25.730 1.00 97.81 243 LEU A O 1
ATOM 1898 N N . MET A 1 244 ? -14.140 1.260 27.336 1.00 97.25 244 MET A N 1
ATOM 1899 C CA . MET A 1 244 ? -13.166 1.003 28.395 1.00 97.25 244 MET A CA 1
ATOM 1900 C C . MET A 1 244 ? -13.010 -0.500 28.676 1.00 97.25 244 MET A C 1
ATOM 1902 O O . MET A 1 244 ? -11.887 -0.986 28.805 1.00 97.25 244 MET A O 1
ATOM 1906 N N . ALA A 1 245 ? -14.112 -1.258 28.718 1.00 97.81 245 ALA A N 1
ATOM 1907 C CA . ALA A 1 245 ? -14.071 -2.713 28.885 1.00 97.81 245 ALA A CA 1
ATOM 1908 C C . ALA A 1 245 ? -13.389 -3.415 27.697 1.00 97.81 245 ALA A C 1
ATOM 1910 O O . ALA A 1 245 ? -12.609 -4.350 27.895 1.00 97.81 245 ALA A O 1
ATOM 1911 N N . VAL A 1 246 ? -13.626 -2.925 26.474 1.00 97.69 246 VAL A N 1
ATOM 1912 C CA . VAL A 1 246 ? -12.947 -3.406 25.260 1.00 97.69 246 VAL A CA 1
ATOM 1913 C C . VAL A 1 246 ? -11.440 -3.159 25.341 1.00 97.69 246 VAL A C 1
ATOM 1915 O O . VAL A 1 246 ? -10.659 -4.086 25.130 1.00 97.69 246 VAL A O 1
ATOM 1918 N N . GLN A 1 247 ? -11.018 -1.949 25.717 1.00 94.56 247 GLN A N 1
ATOM 1919 C CA . GLN A 1 247 ? -9.603 -1.612 25.887 1.00 94.56 247 GLN A CA 1
ATOM 1920 C C . GLN A 1 247 ? -8.915 -2.452 26.975 1.00 94.56 247 GLN A C 1
ATOM 1922 O O . GLN A 1 247 ? -7.756 -2.831 26.819 1.00 94.56 247 GLN A O 1
ATOM 1927 N N . LEU A 1 248 ? -9.627 -2.776 28.057 1.00 93.94 248 LEU A N 1
ATOM 1928 C CA . LEU A 1 248 ? -9.148 -3.681 29.108 1.00 93.94 248 LEU A CA 1
ATOM 1929 C C . LEU A 1 248 ? -8.992 -5.132 28.637 1.00 93.94 248 LEU A C 1
ATOM 1931 O O . LEU A 1 248 ? -8.313 -5.917 29.297 1.00 93.94 248 LEU A O 1
ATOM 1935 N N . GLY A 1 249 ? -9.639 -5.515 27.535 1.00 95.94 249 GLY A N 1
ATOM 1936 C CA . GLY A 1 249 ? -9.706 -6.910 27.115 1.00 95.94 249 GLY A CA 1
ATOM 1937 C C . GLY A 1 249 ? -10.673 -7.769 27.936 1.00 95.94 249 GLY A C 1
ATOM 1938 O O . GLY A 1 249 ? -10.657 -8.991 27.792 1.00 95.94 249 GLY A O 1
ATOM 1939 N N . ASP A 1 250 ? -11.511 -7.166 28.785 1.00 97.62 250 ASP A N 1
ATOM 1940 C CA . ASP A 1 250 ? -12.443 -7.889 29.655 1.00 97.62 250 ASP A CA 1
ATOM 1941 C C . ASP A 1 250 ? -13.764 -8.147 28.921 1.00 97.62 250 ASP A C 1
ATOM 1943 O O . ASP A 1 250 ? -14.721 -7.373 28.990 1.00 97.62 250 ASP A O 1
ATOM 1947 N N . THR A 1 251 ? -13.806 -9.267 28.200 1.00 98.38 251 THR A N 1
ATOM 1948 C CA . THR A 1 251 ? -14.988 -9.712 27.443 1.00 98.38 251 THR A CA 1
ATOM 1949 C C . THR A 1 251 ? -16.213 -9.926 28.333 1.00 98.38 251 THR A C 1
ATOM 1951 O O . THR A 1 251 ? -17.337 -9.719 27.883 1.00 98.38 251 THR A O 1
ATOM 1954 N N . GLY A 1 252 ? -16.024 -10.276 29.611 1.00 98.25 252 GLY A N 1
ATOM 1955 C CA . GLY A 1 252 ? -17.118 -10.448 30.563 1.00 98.25 252 GLY A CA 1
ATOM 1956 C C . GLY A 1 252 ? -17.766 -9.118 30.943 1.00 98.25 252 GLY A C 1
ATOM 1957 O O . GLY A 1 252 ? -18.992 -9.008 30.949 1.00 98.25 252 GLY A O 1
ATOM 1958 N N . LYS A 1 253 ? -16.960 -8.088 31.229 1.00 98.44 253 LYS A N 1
ATOM 1959 C CA . LYS A 1 253 ? -17.465 -6.726 31.473 1.00 98.44 253 LYS A CA 1
ATOM 1960 C C . LYS A 1 253 ? -18.041 -6.098 30.207 1.00 98.44 253 LYS A C 1
ATOM 1962 O O . LYS A 1 253 ? -19.080 -5.452 30.287 1.00 98.44 253 LYS A O 1
ATOM 1967 N N . ALA A 1 254 ? -17.414 -6.314 29.051 1.00 98.38 254 ALA A N 1
ATOM 1968 C CA . ALA A 1 254 ? -17.927 -5.826 27.775 1.00 98.38 254 ALA A CA 1
ATOM 1969 C C . ALA A 1 254 ? -19.300 -6.442 27.451 1.00 98.38 254 ALA A C 1
ATOM 1971 O O . ALA A 1 254 ? -20.233 -5.702 27.145 1.00 98.38 254 ALA A O 1
ATOM 1972 N N . GLN A 1 255 ? -19.456 -7.765 27.612 1.00 98.50 255 GLN A N 1
ATOM 1973 C CA . GLN A 1 255 ? -20.746 -8.446 27.453 1.00 98.50 255 GLN A CA 1
ATOM 1974 C C . GLN A 1 255 ? -21.791 -7.899 28.424 1.00 98.50 255 GLN A C 1
ATOM 1976 O O . GLN A 1 255 ? -22.889 -7.552 28.008 1.00 98.50 255 GLN A O 1
ATOM 1981 N N . LEU A 1 256 ? -21.434 -7.762 29.704 1.00 98.44 256 LEU A N 1
ATOM 1982 C CA . LEU A 1 256 ? -22.334 -7.216 30.712 1.00 98.44 256 LEU A CA 1
ATOM 1983 C C . LEU A 1 256 ? -22.861 -5.828 30.329 1.00 98.44 256 LEU A C 1
ATOM 1985 O O . LEU A 1 256 ? -24.043 -5.555 30.504 1.00 98.44 256 LEU A O 1
ATOM 1989 N N . LEU A 1 257 ? -21.990 -4.937 29.856 1.00 98.31 257 LEU A N 1
ATOM 1990 C CA . LEU A 1 257 ? -22.386 -3.581 29.483 1.00 98.31 257 LEU A CA 1
ATOM 1991 C C . LEU A 1 257 ? -23.337 -3.590 28.281 1.00 98.31 257 LEU A C 1
ATOM 1993 O O . LEU A 1 257 ? -24.323 -2.859 28.303 1.00 98.31 257 LEU A O 1
ATOM 1997 N N . LEU A 1 258 ? -23.101 -4.456 27.288 1.00 97.75 258 LEU A N 1
ATOM 1998 C CA . LEU A 1 258 ? -24.042 -4.661 26.180 1.00 97.75 258 LEU A CA 1
ATOM 1999 C C . LEU A 1 258 ? -25.392 -5.205 26.675 1.00 97.75 258 LEU A C 1
ATOM 2001 O O . LEU A 1 258 ? -26.432 -4.681 26.283 1.00 97.75 258 LEU A O 1
ATOM 2005 N N . ASP A 1 259 ? -25.393 -6.184 27.585 1.00 97.75 259 ASP A N 1
ATOM 2006 C CA . ASP A 1 259 ? -26.618 -6.747 28.177 1.00 97.75 259 ASP A CA 1
ATOM 2007 C C . ASP A 1 259 ? -27.409 -5.701 28.988 1.00 97.75 259 ASP A C 1
ATOM 2009 O O . ASP A 1 259 ? -28.631 -5.790 29.111 1.00 97.75 259 ASP A O 1
ATOM 2013 N N . LEU A 1 260 ? -26.714 -4.711 29.559 1.00 96.69 260 LEU A N 1
ATOM 2014 C CA . LEU A 1 260 ? -27.303 -3.576 30.275 1.00 96.69 260 LEU A CA 1
ATOM 2015 C C . LEU A 1 260 ? -27.756 -2.438 29.342 1.00 96.69 260 LEU A C 1
ATOM 2017 O O . LEU A 1 260 ? -28.317 -1.459 29.830 1.00 96.69 260 LEU A O 1
ATOM 2021 N N . GLY A 1 261 ? -27.559 -2.570 28.027 1.00 95.44 261 GLY A N 1
ATOM 2022 C CA . GLY A 1 261 ? -28.036 -1.619 27.023 1.00 95.44 261 GLY A CA 1
ATOM 2023 C C . GLY A 1 261 ? -27.027 -0.549 26.606 1.00 95.44 261 GLY A C 1
ATOM 2024 O O . GLY A 1 261 ? -27.447 0.464 26.054 1.00 95.44 261 GLY A O 1
ATOM 2025 N N . ALA A 1 262 ? -25.726 -0.745 26.849 1.00 96.88 262 ALA A N 1
ATOM 2026 C CA . ALA A 1 262 ? -24.702 0.168 26.344 1.00 96.88 262 ALA A CA 1
ATOM 2027 C C . ALA A 1 262 ? -24.734 0.234 24.809 1.00 96.88 262 ALA A C 1
ATOM 2029 O O . ALA A 1 262 ? -24.953 -0.777 24.130 1.00 96.88 262 ALA A O 1
ATOM 2030 N N . ASN A 1 263 ? -24.479 1.418 24.254 1.00 91.06 263 ASN A N 1
ATOM 2031 C CA . ASN A 1 263 ? -24.485 1.623 22.816 1.00 91.06 263 ASN A CA 1
ATOM 2032 C C . ASN A 1 263 ? -23.362 0.822 22.148 1.00 91.06 263 ASN A C 1
ATOM 2034 O O . ASN A 1 263 ? -22.176 1.145 22.229 1.00 91.06 263 ASN A O 1
ATOM 2038 N N . ARG A 1 264 ? -23.762 -0.203 21.403 1.00 91.44 264 ARG A N 1
ATOM 2039 C CA . ARG A 1 264 ? -22.860 -1.047 20.621 1.00 91.44 264 ARG A CA 1
ATOM 2040 C C . ARG A 1 264 ? -22.090 -0.272 19.543 1.00 91.44 264 ARG A C 1
ATOM 2042 O O . ARG A 1 264 ? -20.990 -0.674 19.185 1.00 91.44 264 ARG A O 1
ATOM 2049 N N . LEU A 1 265 ? -22.664 0.816 19.030 1.00 85.44 265 LEU A N 1
ATOM 2050 C CA . LEU A 1 265 ? -22.059 1.676 18.010 1.00 85.44 265 LEU A CA 1
ATOM 2051 C C . LEU A 1 265 ? -21.196 2.791 18.618 1.00 85.44 265 LEU A C 1
ATOM 2053 O O . LEU A 1 265 ? -20.811 3.713 17.906 1.00 85.44 265 LEU A O 1
ATOM 2057 N N . ALA A 1 266 ? -20.919 2.750 19.926 1.00 88.50 266 ALA A N 1
ATOM 2058 C CA . ALA A 1 266 ? -20.062 3.738 20.561 1.00 88.50 266 ALA A CA 1
ATOM 2059 C C . ALA A 1 266 ? -18.664 3.739 19.926 1.00 88.50 266 ALA A C 1
ATOM 2061 O O . ALA A 1 266 ? -18.025 2.695 19.778 1.00 88.50 266 ALA A O 1
ATOM 2062 N N . THR A 1 267 ? -18.176 4.936 19.616 1.00 91.19 267 THR A N 1
ATOM 2063 C CA . THR A 1 267 ? -16.829 5.188 19.101 1.00 91.19 267 THR A CA 1
ATOM 2064 C C . THR A 1 267 ? -16.075 6.127 20.032 1.00 91.19 267 THR A C 1
ATOM 2066 O O . THR A 1 267 ? -16.669 6.940 20.741 1.00 91.19 267 THR A O 1
ATOM 2069 N N . GLY A 1 268 ? -14.751 5.993 20.049 1.00 88.50 268 GLY A N 1
ATOM 2070 C CA . GLY A 1 268 ? -13.863 6.869 20.801 1.00 88.50 268 GLY A CA 1
ATOM 2071 C C . GLY A 1 268 ? -13.576 8.182 20.076 1.00 88.50 268 GLY A C 1
ATOM 2072 O O . GLY A 1 268 ? -14.278 8.588 19.148 1.00 88.50 268 GLY A O 1
ATOM 2073 N N . ARG A 1 269 ? -12.500 8.852 20.498 1.00 84.31 269 ARG A N 1
ATOM 2074 C CA . ARG A 1 269 ? -11.968 10.044 19.822 1.00 84.31 269 ARG A CA 1
ATOM 2075 C C . ARG A 1 269 ? -11.646 9.730 18.349 1.00 84.31 269 ARG A C 1
ATOM 2077 O O . ARG A 1 269 ? -11.134 8.650 18.065 1.00 84.31 269 ARG A O 1
ATOM 2084 N N . CYS A 1 270 ? -11.957 10.674 17.457 1.00 79.62 270 CYS A N 1
ATOM 2085 C CA . CYS A 1 270 ? -11.818 10.551 15.998 1.00 79.62 270 CYS A CA 1
ATOM 2086 C C . CYS A 1 270 ? -12.550 9.333 15.403 1.00 79.62 270 CYS A C 1
ATOM 2088 O O . CYS A 1 270 ? -12.078 8.720 14.454 1.00 79.62 270 CYS A O 1
ATOM 2090 N N . GLY A 1 271 ? -13.668 8.916 16.001 1.00 82.56 271 GLY A N 1
ATOM 2091 C CA . GLY A 1 271 ? -14.435 7.764 15.524 1.00 82.56 271 GLY A CA 1
ATOM 2092 C C . GLY A 1 271 ? -13.803 6.397 15.802 1.00 82.56 271 GLY A C 1
ATOM 2093 O O . GLY A 1 271 ? -14.314 5.400 15.302 1.00 82.56 271 GLY A O 1
ATOM 2094 N N . LYS A 1 272 ? -12.739 6.308 16.618 1.00 89.25 272 LYS A N 1
ATOM 2095 C CA . LYS A 1 272 ? -12.033 5.042 16.876 1.00 89.25 272 LYS A CA 1
ATOM 2096 C C . LYS A 1 272 ? -12.978 3.915 17.304 1.00 89.25 272 LYS A C 1
ATOM 2098 O O . LYS A 1 272 ? -13.664 4.014 18.326 1.00 89.25 272 LYS A O 1
ATOM 2103 N N . THR A 1 273 ? -12.970 2.824 16.549 1.00 94.88 273 THR A N 1
ATOM 2104 C CA . THR A 1 273 ? -13.903 1.701 16.708 1.00 94.88 273 THR A CA 1
ATOM 2105 C C . THR A 1 273 ? -13.488 0.741 17.834 1.00 94.88 273 THR A C 1
ATOM 2107 O O . THR A 1 273 ? -12.305 0.662 18.193 1.00 94.88 273 THR A O 1
ATOM 2110 N N . PRO A 1 274 ? -14.419 -0.072 18.375 1.00 97.38 274 PRO A N 1
ATOM 2111 C CA . PRO A 1 274 ? -14.083 -1.159 19.300 1.00 97.38 274 PRO A CA 1
ATOM 2112 C C . PRO A 1 274 ? -13.009 -2.118 18.754 1.00 97.38 274 PRO A C 1
ATOM 2114 O O . PRO A 1 274 ? -12.108 -2.522 19.492 1.00 97.38 274 PRO A O 1
ATOM 2117 N N . MET A 1 275 ? -13.058 -2.437 17.454 1.00 97.81 275 MET A N 1
ATOM 2118 C CA . MET A 1 275 ? -12.067 -3.293 16.790 1.00 97.81 275 MET A CA 1
ATOM 2119 C C . MET A 1 275 ? -10.668 -2.661 16.840 1.00 97.81 275 MET A C 1
ATOM 2121 O O . MET A 1 275 ? -9.709 -3.320 17.243 1.00 97.81 275 MET A O 1
ATOM 2125 N N . GLN A 1 276 ? -10.542 -1.363 16.544 1.00 94.50 276 GLN A N 1
ATOM 2126 C CA . GLN A 1 276 ? -9.260 -0.652 16.619 1.00 94.50 276 GLN A CA 1
ATOM 2127 C C . GLN A 1 276 ? -8.725 -0.513 18.059 1.00 94.50 276 GLN A C 1
ATOM 2129 O O . GLN A 1 276 ? -7.509 -0.493 18.260 1.00 94.50 276 GLN A O 1
ATOM 2134 N N . TYR A 1 277 ? -9.584 -0.447 19.086 1.00 94.81 277 TYR A N 1
ATOM 2135 C CA . TYR A 1 277 ? -9.130 -0.508 20.487 1.00 94.81 277 TYR A CA 1
ATOM 2136 C C . TYR A 1 277 ? -8.498 -1.860 20.834 1.00 94.81 277 TYR A C 1
ATOM 2138 O O . TYR A 1 277 ? -7.462 -1.894 21.507 1.00 94.81 277 TYR A O 1
ATOM 2146 N N . ALA A 1 278 ? -9.080 -2.962 20.352 1.00 96.06 278 ALA A N 1
ATOM 2147 C CA . ALA A 1 278 ? -8.508 -4.294 20.524 1.00 96.06 278 ALA A CA 1
ATOM 2148 C C . ALA A 1 278 ? -7.175 -4.443 19.766 1.00 96.06 278 ALA A C 1
ATOM 2150 O O . ALA A 1 278 ? -6.209 -4.965 20.329 1.00 96.06 278 ALA A O 1
ATOM 2151 N N . VAL A 1 279 ? -7.089 -3.906 18.540 1.00 94.50 279 VAL A N 1
ATOM 2152 C CA . VAL A 1 279 ? -5.845 -3.851 17.750 1.00 94.50 279 VAL A CA 1
ATOM 2153 C C . VAL A 1 279 ? -4.746 -3.087 18.485 1.00 94.50 279 VAL A C 1
ATOM 2155 O O . VAL A 1 279 ? -3.647 -3.617 18.625 1.00 94.50 279 VAL A O 1
ATOM 2158 N N . GLN A 1 280 ? -5.042 -1.899 19.025 1.00 87.62 280 GLN A N 1
ATOM 2159 C CA . GLN A 1 280 ? -4.063 -1.052 19.724 1.00 87.62 280 GLN A CA 1
ATOM 2160 C C . GLN A 1 280 ? -3.340 -1.773 20.874 1.00 87.62 280 GLN A C 1
ATOM 2162 O O . GLN A 1 280 ? -2.197 -1.449 21.200 1.00 87.62 280 GLN A O 1
ATOM 2167 N N . HIS A 1 281 ? -3.998 -2.760 21.484 1.00 85.19 281 HIS A N 1
ATOM 2168 C CA . HIS A 1 281 ? -3.476 -3.524 22.616 1.00 85.19 281 HIS A CA 1
ATOM 2169 C C . HIS A 1 281 ? -3.061 -4.953 22.222 1.00 85.19 281 HIS A C 1
ATOM 2171 O O . HIS A 1 281 ? -2.893 -5.799 23.098 1.00 85.19 281 HIS A O 1
ATOM 2177 N N . ASN A 1 282 ? -2.892 -5.229 20.920 1.00 89.88 282 ASN A N 1
ATOM 2178 C CA . ASN A 1 282 ? -2.594 -6.548 20.346 1.00 89.88 282 ASN A CA 1
ATOM 2179 C C . ASN A 1 282 ? -3.496 -7.674 20.896 1.00 89.88 282 ASN A C 1
ATOM 2181 O O . ASN A 1 282 ? -3.040 -8.792 21.141 1.00 89.88 282 ASN A O 1
ATOM 2185 N N . ASN A 1 283 ? -4.771 -7.376 21.168 1.00 94.12 283 ASN A N 1
ATOM 2186 C CA . ASN A 1 283 ? -5.663 -8.283 21.882 1.00 94.12 283 ASN A CA 1
ATOM 2187 C C . ASN A 1 283 ? -6.533 -9.097 20.915 1.00 94.12 283 ASN A C 1
ATOM 2189 O O . ASN A 1 283 ? -7.717 -8.817 20.709 1.00 94.12 283 ASN A O 1
ATOM 2193 N N . VAL A 1 284 ? -5.944 -10.155 20.356 1.00 97.94 284 VAL A N 1
ATOM 2194 C CA . VAL A 1 284 ? -6.633 -11.079 19.438 1.00 97.94 284 VAL A CA 1
ATOM 2195 C C . VAL A 1 284 ? -7.830 -11.775 20.098 1.00 97.94 284 VAL A C 1
ATOM 2197 O O . VAL A 1 284 ? -8.820 -12.057 19.429 1.00 97.94 284 VAL A O 1
ATOM 2200 N N . ALA A 1 285 ? -7.797 -12.017 21.413 1.00 97.94 285 ALA A N 1
ATOM 2201 C CA . ALA A 1 285 ? -8.929 -12.614 22.124 1.00 97.94 285 ALA A CA 1
ATOM 2202 C C . ALA A 1 285 ? -10.149 -11.677 22.147 1.00 97.94 285 ALA A C 1
ATOM 2204 O O . ALA A 1 285 ? -11.272 -12.129 21.916 1.00 97.94 285 ALA A O 1
ATOM 2205 N N . MET A 1 286 ? -9.927 -10.377 22.364 1.00 98.25 286 MET A N 1
ATOM 2206 C CA . MET A 1 286 ? -10.975 -9.360 22.269 1.00 98.25 286 MET A CA 1
ATOM 2207 C C . MET A 1 286 ? -11.468 -9.201 20.827 1.00 98.25 286 MET A C 1
ATOM 2209 O O . MET A 1 286 ? -12.676 -9.175 20.622 1.00 98.25 286 MET A O 1
ATOM 2213 N N . LEU A 1 287 ? -10.580 -9.191 19.822 1.00 98.38 287 LEU A N 1
ATOM 2214 C CA . LEU A 1 287 ? -10.992 -9.199 18.407 1.00 98.38 287 LEU A CA 1
ATOM 2215 C C . LEU A 1 287 ? -11.871 -10.410 18.074 1.00 98.38 287 LEU A C 1
ATOM 2217 O O . LEU A 1 287 ? -12.927 -10.268 17.462 1.00 98.38 287 LEU A O 1
ATOM 2221 N N . ASN A 1 288 ? -11.478 -11.602 18.524 1.00 98.50 288 ASN A N 1
ATOM 2222 C CA . ASN A 1 288 ? -12.261 -12.817 18.335 1.00 98.50 288 ASN A CA 1
ATOM 2223 C C . ASN A 1 288 ? -13.643 -12.724 18.989 1.00 98.50 288 ASN A C 1
ATOM 2225 O O . ASN A 1 288 ? -14.634 -13.130 18.382 1.00 98.50 288 ASN A O 1
ATOM 2229 N N . TRP A 1 289 ? -13.716 -12.177 20.203 1.00 98.62 289 TRP A N 1
ATOM 2230 C CA . TRP A 1 289 ? -14.989 -11.950 20.875 1.00 98.62 289 TRP A CA 1
ATOM 2231 C C . TRP A 1 289 ? -15.851 -10.926 20.127 1.00 98.62 289 TRP A C 1
ATOM 2233 O O . TRP A 1 289 ? -17.010 -11.223 19.863 1.00 98.62 289 TRP A O 1
ATOM 2243 N N . LEU A 1 290 ? -15.296 -9.783 19.709 1.00 98.38 290 LEU A N 1
ATOM 2244 C CA . LEU A 1 290 ? -16.012 -8.755 18.943 1.00 98.38 290 LEU A CA 1
ATOM 2245 C C . LEU A 1 290 ? -16.586 -9.323 17.635 1.00 98.38 290 LEU A C 1
ATOM 2247 O O . LEU A 1 290 ? -17.778 -9.172 17.371 1.00 98.38 290 LEU A O 1
ATOM 2251 N N . VAL A 1 291 ? -15.789 -10.059 16.856 1.00 97.62 291 VAL A N 1
ATOM 2252 C CA . VAL A 1 291 ? -16.281 -10.739 15.643 1.00 97.62 291 VAL A CA 1
ATOM 2253 C C . VAL A 1 291 ? -17.385 -11.743 15.991 1.00 97.62 291 VAL A C 1
ATOM 2255 O O . VAL A 1 291 ? -18.414 -11.782 15.323 1.00 97.62 291 VAL A O 1
ATOM 2258 N N . GLY A 1 292 ? -17.225 -12.518 17.070 1.00 97.44 292 GLY A N 1
ATOM 2259 C CA . GLY A 1 292 ? -18.252 -13.448 17.557 1.00 97.44 292 GLY A CA 1
ATOM 2260 C C . GLY A 1 292 ? -19.544 -12.765 18.022 1.00 97.44 292 GLY A C 1
ATOM 2261 O O . GLY A 1 292 ? -20.617 -13.352 17.920 1.00 97.44 292 GLY A O 1
ATOM 2262 N N . GLN A 1 293 ? -19.458 -11.514 18.477 1.00 96.38 293 GLN A N 1
ATOM 2263 C CA . GLN A 1 293 ? -20.611 -10.670 18.783 1.00 96.38 293 GLN A CA 1
ATOM 2264 C C . GLN A 1 293 ? -21.211 -10.010 17.534 1.00 96.38 293 GLN A C 1
ATOM 2266 O O . GLN A 1 293 ? -22.197 -9.292 17.670 1.00 96.38 293 GLN A O 1
ATOM 2271 N N . GLY A 1 294 ? -20.638 -10.195 16.340 1.00 92.75 294 GLY A N 1
ATOM 2272 C CA . GLY A 1 294 ? -21.103 -9.629 15.068 1.00 92.75 294 GLY A CA 1
ATOM 2273 C C . GLY A 1 294 ? -20.626 -8.201 14.790 1.00 92.75 294 GLY A C 1
ATOM 2274 O O . GLY A 1 294 ? -21.347 -7.439 14.147 1.00 92.75 294 GLY A O 1
ATOM 2275 N N . PHE A 1 295 ? -19.519 -7.754 15.396 1.00 94.75 295 PHE A N 1
ATOM 2276 C CA . PHE A 1 295 ? -18.929 -6.461 15.033 1.00 94.75 295 PHE A CA 1
ATOM 2277 C C . PHE A 1 295 ? -18.339 -6.567 13.630 1.00 94.75 295 PHE A C 1
ATOM 2279 O O . PHE A 1 295 ? -17.760 -7.596 13.279 1.00 94.75 295 PHE A O 1
ATOM 2286 N N . ASP A 1 296 ? -18.510 -5.509 12.844 1.00 88.06 296 ASP A N 1
ATOM 2287 C CA . ASP A 1 296 ? -18.014 -5.470 11.476 1.00 88.06 296 ASP A CA 1
ATOM 2288 C C . ASP A 1 296 ? -16.479 -5.458 11.467 1.00 88.06 296 ASP A C 1
ATOM 2290 O O . ASP A 1 296 ? -15.848 -4.629 12.124 1.00 88.06 296 ASP A O 1
ATOM 2294 N N . ILE A 1 297 ? -15.881 -6.395 10.730 1.00 93.94 297 ILE A N 1
ATOM 2295 C CA . ILE A 1 297 ? -14.429 -6.468 10.548 1.00 93.94 297 ILE A CA 1
ATOM 2296 C C . ILE A 1 297 ? -13.896 -5.313 9.702 1.00 93.94 297 ILE A C 1
ATOM 2298 O O . ILE A 1 297 ? -12.727 -4.955 9.817 1.00 93.94 297 ILE A O 1
ATOM 2302 N N . GLU A 1 298 ? -14.778 -4.707 8.912 1.00 91.06 298 GLU A N 1
ATOM 2303 C CA . GLU A 1 298 ? -14.506 -3.602 8.007 1.00 91.06 298 GLU A CA 1
ATOM 2304 C C . GLU A 1 298 ? -14.883 -2.234 8.585 1.00 91.06 298 GLU A C 1
ATOM 2306 O O . GLU A 1 298 ? -14.849 -1.233 7.860 1.00 91.06 298 GLU A O 1
ATOM 2311 N N . SER A 1 299 ? -15.208 -2.180 9.885 1.00 87.00 299 SER A N 1
ATOM 2312 C CA . SER A 1 299 ? -15.591 -0.952 10.579 1.00 87.00 299 SER A CA 1
ATOM 2313 C C . SER A 1 299 ? -14.480 0.088 10.512 1.00 87.00 299 SER A C 1
ATOM 2315 O O . SER A 1 299 ? -13.345 -0.213 10.883 1.00 87.00 299 SER A O 1
ATOM 2317 N N . THR A 1 300 ? -14.816 1.316 10.140 1.00 85.19 300 THR A N 1
ATOM 2318 C CA . THR A 1 300 ? -13.834 2.391 10.021 1.00 85.19 300 THR A CA 1
ATOM 2319 C C . THR A 1 300 ? -14.056 3.512 11.021 1.00 85.19 300 THR A C 1
ATOM 2321 O O . THR A 1 300 ? -15.176 3.734 11.484 1.00 85.19 300 THR A O 1
ATOM 2324 N N . ASP A 1 301 ? -12.989 4.241 11.317 1.00 79.94 301 ASP A N 1
ATOM 2325 C CA . ASP A 1 301 ? -13.053 5.514 12.029 1.00 79.94 301 ASP A CA 1
ATOM 2326 C C . ASP A 1 301 ? -13.356 6.702 11.089 1.00 79.94 301 ASP A C 1
ATOM 2328 O O . ASP A 1 301 ? -13.750 6.517 9.932 1.00 79.94 301 ASP A O 1
ATOM 2332 N N . GLU A 1 302 ? -13.194 7.936 11.583 1.00 79.31 302 GLU A N 1
ATOM 2333 C CA . GLU A 1 302 ? -13.425 9.164 10.804 1.00 79.31 302 GLU A CA 1
ATOM 2334 C C . GLU A 1 302 ? -12.449 9.329 9.620 1.00 79.31 302 GLU A C 1
ATOM 2336 O O . GLU A 1 302 ? -12.747 10.070 8.681 1.00 79.31 302 GLU A O 1
ATOM 2341 N N . TYR A 1 303 ? -11.324 8.608 9.626 1.00 74.94 303 TYR A N 1
ATOM 2342 C CA . TYR A 1 303 ? -10.299 8.603 8.578 1.00 74.94 303 TYR A CA 1
ATOM 2343 C C . TYR A 1 303 ? -10.464 7.444 7.590 1.00 74.94 303 TYR A C 1
ATOM 2345 O O . TYR A 1 303 ? -9.606 7.223 6.730 1.00 74.94 303 TYR A O 1
ATOM 2353 N N . LEU A 1 304 ? -11.571 6.704 7.685 1.00 79.88 304 LEU A N 1
ATOM 2354 C CA . LEU A 1 304 ? -11.800 5.474 6.933 1.00 79.88 304 LEU A CA 1
ATOM 2355 C C . LEU A 1 304 ? -10.727 4.396 7.202 1.00 79.88 304 LEU A C 1
ATOM 2357 O O . LEU A 1 304 ? -10.543 3.497 6.381 1.00 79.88 304 LEU A O 1
ATOM 2361 N N . GLU A 1 305 ? -10.015 4.462 8.332 1.00 82.44 305 GLU A N 1
ATOM 2362 C CA . GLU A 1 305 ? -9.001 3.468 8.683 1.00 82.44 305 GLU A CA 1
ATOM 2363 C C . GLU A 1 305 ? -9.687 2.166 9.120 1.00 82.44 305 GLU A C 1
ATOM 2365 O O . GLU A 1 305 ? -10.494 2.147 10.053 1.00 82.44 305 GLU A O 1
ATOM 2370 N N . THR A 1 306 ? -9.383 1.055 8.443 1.00 94.56 306 THR A N 1
ATOM 2371 C CA . THR A 1 306 ? -9.893 -0.270 8.827 1.00 94.56 306 THR A CA 1
ATOM 2372 C C . THR A 1 306 ? -9.071 -0.851 9.983 1.00 94.56 306 THR A C 1
ATOM 2374 O O . THR A 1 306 ? -7.918 -0.458 10.196 1.00 94.56 306 THR A O 1
ATOM 2377 N N . PRO A 1 307 ? -9.578 -1.863 10.713 1.00 97.75 307 PRO A N 1
ATOM 2378 C CA . PRO A 1 307 ? -8.796 -2.528 11.749 1.00 97.75 307 PRO A CA 1
ATOM 2379 C C . PRO A 1 307 ? -7.519 -3.176 11.193 1.00 97.75 307 PRO A C 1
ATOM 2381 O O . PRO A 1 307 ? -6.535 -3.292 11.923 1.00 97.75 307 PRO A O 1
ATOM 2384 N N . LEU A 1 308 ? -7.517 -3.588 9.916 1.00 98.50 308 LEU A N 1
ATOM 2385 C CA . LEU A 1 308 ? -6.349 -4.178 9.259 1.00 98.50 308 LEU A CA 1
ATOM 2386 C C . LEU A 1 308 ? -5.274 -3.127 8.960 1.00 98.50 308 LEU A C 1
ATOM 2388 O O . LEU A 1 308 ? -4.105 -3.388 9.245 1.00 98.50 308 LEU A O 1
ATOM 2392 N N . ILE A 1 309 ? -5.660 -1.943 8.466 1.00 94.38 309 ILE A N 1
ATOM 2393 C CA . ILE A 1 309 ? -4.737 -0.810 8.277 1.00 94.38 309 ILE A CA 1
ATOM 2394 C C . ILE A 1 309 ? -4.131 -0.414 9.631 1.00 94.38 309 ILE A C 1
ATOM 2396 O O . ILE A 1 309 ? -2.909 -0.401 9.771 1.00 94.38 309 ILE A O 1
ATOM 2400 N N . ALA A 1 310 ? -4.963 -0.259 10.668 1.00 92.88 310 ALA A N 1
ATOM 2401 C CA . ALA A 1 310 ? -4.502 0.051 12.022 1.00 92.88 310 ALA A CA 1
ATOM 2402 C C . ALA A 1 310 ? -3.548 -1.016 12.594 1.00 92.88 310 ALA A C 1
ATOM 2404 O O . ALA A 1 310 ? -2.618 -0.709 13.342 1.00 92.88 310 ALA A O 1
ATOM 2405 N N . ALA A 1 311 ? -3.772 -2.297 12.282 1.00 96.31 311 ALA A N 1
ATOM 2406 C CA . ALA A 1 311 ? -2.902 -3.380 12.732 1.00 96.31 311 ALA A CA 1
ATOM 2407 C C . ALA A 1 311 ? -1.551 -3.366 12.003 1.00 96.31 311 ALA A C 1
ATOM 2409 O O . ALA A 1 311 ? -0.517 -3.608 12.636 1.00 96.31 311 ALA A O 1
ATOM 2410 N N . ALA A 1 312 ? -1.556 -3.058 10.705 1.00 95.56 312 ALA A N 1
ATOM 2411 C CA . ALA A 1 312 ? -0.357 -2.934 9.888 1.00 95.56 312 ALA A CA 1
ATOM 2412 C C . ALA A 1 312 ? 0.514 -1.740 10.318 1.00 95.56 312 ALA A C 1
ATOM 2414 O O . ALA A 1 312 ? 1.695 -1.944 10.619 1.00 95.56 312 ALA A O 1
ATOM 2415 N N . SER A 1 313 ? -0.084 -0.553 10.478 1.00 92.19 313 SER A N 1
ATOM 2416 C CA . SER A 1 313 ? 0.591 0.691 10.897 1.00 92.19 313 SER A CA 1
ATOM 2417 C C . SER A 1 313 ? 1.163 0.631 12.315 1.00 92.19 313 SER A C 1
ATOM 2419 O O . SER A 1 313 ? 2.140 1.297 12.657 1.00 92.19 313 SER A O 1
ATOM 2421 N N . GLN A 1 314 ? 0.595 -0.215 13.176 1.00 87.56 314 GLN A N 1
ATOM 2422 C CA . GLN A 1 314 ? 1.054 -0.368 14.557 1.00 87.56 314 GLN A CA 1
ATOM 2423 C C . GLN A 1 314 ? 1.974 -1.578 14.774 1.00 87.56 314 GLN A C 1
ATOM 2425 O O . GLN A 1 314 ? 2.433 -1.796 15.901 1.00 87.56 314 GLN A O 1
ATOM 2430 N N . GLY A 1 315 ? 2.254 -2.381 13.744 1.00 90.50 315 GLY A N 1
ATOM 2431 C CA . GLY A 1 315 ? 3.103 -3.567 13.877 1.00 90.50 315 GLY A CA 1
ATOM 2432 C C . GLY A 1 315 ? 2.457 -4.675 14.723 1.00 90.50 315 GLY A C 1
ATOM 2433 O O . GLY A 1 315 ? 3.126 -5.328 15.532 1.00 90.50 315 GLY A O 1
ATOM 2434 N N . MET A 1 316 ? 1.138 -4.845 14.616 1.00 93.81 316 MET A N 1
ATOM 2435 C CA . MET A 1 316 ? 0.336 -5.814 15.373 1.00 93.81 316 MET A CA 1
ATOM 2436 C C . MET A 1 316 ? 0.193 -7.111 14.567 1.00 93.81 316 MET A C 1
ATOM 2438 O O . MET A 1 316 ? -0.872 -7.412 14.034 1.00 93.81 316 MET A O 1
ATOM 2442 N N . VAL A 1 317 ? 1.286 -7.872 14.451 1.00 95.81 317 VAL A N 1
ATOM 2443 C CA . VAL A 1 317 ? 1.381 -9.075 13.598 1.00 95.81 317 VAL A CA 1
ATOM 2444 C C . VAL A 1 317 ? 0.244 -10.075 13.850 1.00 95.81 317 VAL A C 1
ATOM 2446 O O . VAL A 1 317 ? -0.365 -10.568 12.900 1.00 95.81 317 VAL A O 1
ATOM 2449 N N . ASP A 1 318 ? -0.068 -10.371 15.113 1.00 97.19 318 ASP A N 1
ATOM 2450 C CA . ASP A 1 318 ? -1.105 -11.356 15.448 1.00 97.19 318 ASP A CA 1
ATOM 2451 C C . ASP A 1 318 ? -2.507 -10.862 15.070 1.00 97.19 318 ASP A C 1
ATOM 2453 O O . ASP A 1 318 ? -3.330 -11.639 14.582 1.00 97.19 318 ASP A O 1
ATOM 2457 N N . CYS A 1 319 ? -2.764 -9.559 15.226 1.00 98.31 319 CYS A N 1
ATOM 2458 C CA . CYS A 1 319 ? -3.994 -8.926 14.758 1.00 98.31 319 CYS A CA 1
ATOM 2459 C C . CYS A 1 319 ? -4.098 -8.965 13.229 1.00 98.31 319 CYS A C 1
ATOM 2461 O O . CYS A 1 319 ? -5.158 -9.317 12.723 1.00 98.31 319 CYS A O 1
ATOM 2463 N N . VAL A 1 320 ? -3.015 -8.678 12.492 1.00 98.56 320 VAL A N 1
ATOM 2464 C CA . VAL A 1 320 ? -2.985 -8.785 11.019 1.00 98.56 320 VAL A CA 1
ATOM 2465 C C . VAL A 1 320 ? -3.353 -10.204 10.581 1.00 98.56 320 VAL A C 1
ATOM 2467 O O . VAL A 1 320 ? -4.274 -10.379 9.784 1.00 98.56 320 VAL A O 1
ATOM 2470 N N . LYS A 1 321 ? -2.698 -11.228 11.152 1.00 98.50 321 LYS A N 1
ATOM 2471 C CA . LYS A 1 321 ? -2.999 -12.642 10.859 1.00 98.50 321 LYS A CA 1
ATOM 2472 C C . LYS A 1 321 ? -4.469 -12.961 11.128 1.00 98.50 321 LYS A C 1
ATOM 2474 O O . LYS A 1 321 ? -5.128 -13.562 10.285 1.00 98.50 321 LYS A O 1
ATOM 2479 N N . PHE A 1 322 ? -4.986 -12.547 12.285 1.00 98.62 322 PHE A N 1
ATOM 2480 C CA . PHE A 1 322 ? -6.376 -12.788 12.663 1.00 98.62 322 PHE A CA 1
ATOM 2481 C C . PHE A 1 322 ? -7.372 -12.107 11.712 1.00 98.62 322 PHE A C 1
ATOM 2483 O O . PHE A 1 322 ? -8.333 -12.741 11.285 1.00 98.62 322 PHE A O 1
ATOM 2490 N N . LEU A 1 323 ? -7.157 -10.835 11.375 1.00 98.69 323 LEU A N 1
ATOM 2491 C CA . LEU A 1 323 ? -8.082 -10.057 10.548 1.00 98.69 323 LEU A CA 1
ATOM 2492 C C . LEU A 1 323 ? -8.160 -10.616 9.123 1.00 98.69 323 LEU A C 1
ATOM 2494 O O . LEU A 1 323 ? -9.257 -10.845 8.620 1.00 98.69 323 LEU A O 1
ATOM 2498 N N . ILE A 1 324 ? -7.016 -10.949 8.520 1.00 98.38 324 ILE A N 1
ATOM 2499 C CA . ILE A 1 324 ? -6.967 -11.597 7.200 1.00 98.38 324 ILE A CA 1
ATOM 2500 C C . ILE A 1 324 ? -7.684 -12.956 7.235 1.00 98.38 324 ILE A C 1
ATOM 2502 O O . ILE A 1 324 ? -8.513 -13.243 6.376 1.00 98.38 324 ILE A O 1
ATOM 2506 N N . GLN A 1 325 ? -7.454 -13.773 8.273 1.00 97.94 325 GLN A N 1
ATOM 2507 C CA . GLN A 1 325 ? -8.150 -15.059 8.450 1.00 97.94 325 GLN A CA 1
ATOM 2508 C C . GLN A 1 325 ? -9.671 -14.922 8.581 1.00 97.94 325 GLN A C 1
ATOM 2510 O O . GLN A 1 325 ? -10.402 -15.877 8.319 1.00 97.94 325 GLN A O 1
ATOM 2515 N N . ARG A 1 326 ? -10.158 -13.760 9.022 1.00 97.44 326 ARG A N 1
ATOM 2516 C CA . ARG A 1 326 ? -11.585 -13.453 9.146 1.00 97.44 326 ARG A CA 1
ATOM 2517 C C . ARG A 1 326 ? -12.154 -12.708 7.937 1.00 97.44 326 ARG A C 1
ATOM 2519 O O . ARG A 1 326 ? -13.319 -12.327 7.983 1.00 97.44 326 ARG A O 1
ATOM 2526 N N . GLY A 1 327 ? -11.381 -12.585 6.858 1.00 94.94 327 GLY A N 1
ATOM 2527 C CA . GLY A 1 327 ? -11.842 -12.044 5.583 1.00 94.94 327 GLY A CA 1
ATOM 2528 C C . GLY A 1 327 ? -11.757 -10.526 5.469 1.00 94.94 327 GLY A C 1
ATOM 2529 O O . GLY A 1 327 ? -12.492 -9.967 4.662 1.00 94.94 327 GLY A O 1
ATOM 2530 N N . ALA A 1 328 ? -10.900 -9.866 6.258 1.00 96.62 328 ALA A N 1
ATOM 2531 C CA . ALA A 1 328 ? -10.620 -8.446 6.060 1.00 96.62 328 ALA A CA 1
ATOM 2532 C C . ALA A 1 328 ? -10.028 -8.194 4.661 1.00 96.62 328 ALA A C 1
ATOM 2534 O O . ALA A 1 328 ? -9.169 -8.955 4.201 1.00 96.62 328 ALA A O 1
ATOM 2535 N N . ASP A 1 329 ? -10.464 -7.125 4.001 1.00 92.88 329 ASP A N 1
ATOM 2536 C CA . ASP A 1 329 ? -10.012 -6.765 2.658 1.00 92.88 329 ASP A CA 1
ATOM 2537 C C . ASP A 1 329 ? -8.599 -6.159 2.698 1.00 92.88 329 ASP A C 1
ATOM 2539 O O . ASP A 1 329 ? -8.378 -5.041 3.168 1.00 92.88 329 ASP A O 1
ATOM 2543 N N . ILE A 1 330 ? -7.628 -6.899 2.159 1.00 96.19 330 ILE A N 1
ATOM 2544 C CA . ILE A 1 330 ? -6.218 -6.490 2.093 1.00 96.19 330 ILE A CA 1
ATOM 2545 C C . ILE A 1 330 ? -5.954 -5.340 1.105 1.00 96.19 330 ILE A C 1
ATOM 2547 O O . ILE A 1 330 ? -4.853 -4.792 1.093 1.00 96.19 330 ILE A O 1
ATOM 2551 N N . HIS A 1 331 ? -6.925 -4.996 0.254 1.00 88.75 331 HIS A N 1
ATOM 2552 C CA . HIS A 1 331 ? -6.812 -3.960 -0.774 1.00 88.75 331 HIS A CA 1
ATOM 2553 C C . HIS A 1 331 ? -7.657 -2.719 -0.482 1.00 88.75 331 HIS A C 1
ATOM 2555 O O . HIS A 1 331 ? -7.595 -1.750 -1.250 1.00 88.75 331 HIS A O 1
ATOM 2561 N N . LYS A 1 332 ? -8.438 -2.726 0.603 1.00 84.25 332 LYS A N 1
ATOM 2562 C CA . LYS A 1 332 ? -9.233 -1.567 0.995 1.00 84.25 332 LYS A CA 1
ATOM 2563 C C . LYS A 1 332 ? -8.323 -0.444 1.472 1.00 84.25 332 LYS A C 1
ATOM 2565 O O . LYS A 1 332 ? -7.410 -0.661 2.263 1.00 84.25 332 LYS A O 1
ATOM 2570 N N . ALA A 1 333 ? -8.601 0.745 0.955 1.00 79.81 333 ALA A N 1
ATOM 2571 C CA . ALA A 1 333 ? -7.849 1.957 1.224 1.00 79.81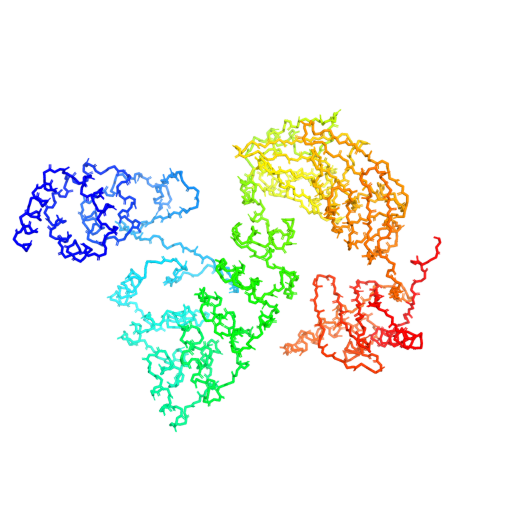 333 ALA A CA 1
ATOM 2572 C C . ALA A 1 333 ? -8.576 2.855 2.236 1.00 79.81 333 ALA A C 1
ATOM 2574 O O . ALA A 1 333 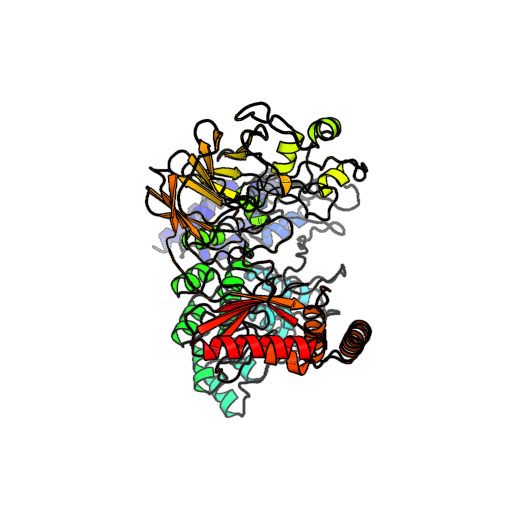? -9.811 2.860 2.270 1.00 79.81 333 ALA A O 1
ATOM 2575 N N . ASN A 1 334 ? -7.820 3.627 3.019 1.00 74.50 334 ASN A N 1
ATOM 2576 C CA . ASN A 1 334 ? -8.361 4.691 3.870 1.00 74.50 334 ASN A CA 1
ATOM 2577 C C . ASN A 1 334 ? -8.655 5.978 3.054 1.00 74.50 334 ASN A C 1
ATOM 2579 O O . ASN A 1 334 ? -8.674 5.972 1.819 1.00 74.50 334 ASN A O 1
ATOM 2583 N N . HIS A 1 335 ? -8.914 7.100 3.736 1.00 71.88 335 HIS A N 1
ATOM 2584 C CA . HIS A 1 335 ? -9.197 8.380 3.077 1.00 71.88 335 HIS A CA 1
ATOM 2585 C C . HIS A 1 335 ? -7.999 9.015 2.338 1.00 71.88 335 HIS A C 1
ATOM 2587 O O . HIS A 1 335 ? -8.240 9.843 1.455 1.00 71.88 335 HIS A O 1
ATOM 2593 N N . ILE A 1 336 ? -6.756 8.647 2.682 1.00 71.88 336 ILE A N 1
ATOM 2594 C CA . ILE A 1 336 ? -5.510 9.055 2.010 1.00 71.88 336 ILE A CA 1
ATOM 2595 C C . ILE A 1 336 ? -4.979 7.853 1.221 1.00 71.88 336 ILE A C 1
ATOM 2597 O O . ILE A 1 336 ? -3.884 7.387 1.467 1.00 71.88 336 ILE A O 1
ATOM 2601 N N . PRO A 1 337 ? -5.706 7.431 0.180 1.00 73.06 337 PRO A N 1
ATOM 2602 C CA . PRO A 1 337 ? -5.705 6.085 -0.461 1.00 73.06 337 PRO A CA 1
ATOM 2603 C C . PRO A 1 337 ? -4.887 4.896 0.116 1.00 73.06 337 PRO A C 1
ATOM 2605 O O . PRO A 1 337 ? -4.652 3.948 -0.635 1.00 73.06 337 PRO A O 1
ATOM 2608 N N . GLU A 1 338 ? -4.523 4.862 1.395 1.00 83.62 338 GLU A N 1
ATOM 2609 C CA . GLU A 1 338 ? -3.497 3.962 1.912 1.00 83.62 338 GLU A CA 1
ATOM 2610 C C . GLU A 1 338 ? -4.065 2.573 2.169 1.00 83.62 338 GLU A C 1
ATOM 2612 O O . GLU A 1 338 ? -5.092 2.416 2.839 1.00 83.62 338 GLU A O 1
ATOM 2617 N N . ARG A 1 339 ? -3.366 1.553 1.683 1.00 92.69 339 ARG A N 1
ATOM 2618 C CA . ARG A 1 339 ? -3.675 0.137 1.898 1.00 92.69 339 ARG A CA 1
ATOM 2619 C C . ARG A 1 339 ? -2.855 -0.450 3.048 1.00 92.69 339 ARG A C 1
ATOM 2621 O O . ARG A 1 339 ? -1.780 0.052 3.368 1.00 92.69 339 ARG A O 1
ATOM 2628 N N . PRO A 1 340 ? -3.271 -1.601 3.612 1.00 96.12 340 PRO A N 1
ATOM 2629 C CA . PRO A 1 340 ? -2.508 -2.294 4.648 1.00 96.12 340 PRO A CA 1
ATOM 2630 C C . PRO A 1 340 ? -1.021 -2.520 4.330 1.00 96.12 340 PRO A C 1
ATOM 2632 O O . PRO A 1 340 ? -0.206 -2.487 5.245 1.00 96.12 340 PRO A O 1
ATOM 2635 N N . ILE A 1 341 ? -0.657 -2.767 3.064 1.00 97.12 341 ILE A N 1
ATOM 2636 C CA . ILE A 1 341 ? 0.744 -3.004 2.673 1.00 97.12 341 ILE A CA 1
ATOM 2637 C C . ILE A 1 341 ? 1.579 -1.719 2.637 1.00 97.12 341 ILE A C 1
ATOM 2639 O O . ILE A 1 341 ? 2.757 -1.763 2.983 1.00 97.12 341 ILE A O 1
ATOM 2643 N N . GLU A 1 342 ? 0.952 -0.591 2.305 1.00 92.81 342 GLU A N 1
ATOM 2644 C CA . GLU A 1 342 ? 1.591 0.725 2.192 1.00 92.81 342 GLU A CA 1
ATOM 2645 C C . GLU A 1 342 ? 1.947 1.284 3.580 1.00 92.81 342 GLU A C 1
ATOM 2647 O O . GLU A 1 342 ? 2.989 1.909 3.743 1.00 92.81 342 GLU A O 1
ATOM 2652 N N . VAL A 1 343 ? 1.143 0.978 4.608 1.00 90.69 343 VAL A N 1
ATOM 2653 C CA . VAL A 1 343 ? 1.385 1.408 6.002 1.00 90.69 343 VAL A CA 1
ATOM 2654 C C . VAL A 1 343 ? 2.116 0.368 6.859 1.00 90.69 343 VAL A C 1
ATOM 2656 O O . VAL A 1 343 ? 2.270 0.547 8.068 1.00 90.69 343 VAL A O 1
ATOM 2659 N N . ALA A 1 344 ? 2.514 -0.772 6.292 1.00 93.31 344 ALA A N 1
ATOM 2660 C CA . ALA A 1 344 ? 3.143 -1.840 7.060 1.00 93.31 344 ALA A CA 1
ATOM 2661 C C . ALA A 1 344 ? 4.498 -1.387 7.628 1.00 93.31 344 ALA A C 1
ATOM 2663 O O . ALA A 1 344 ? 5.390 -0.991 6.891 1.00 93.31 344 ALA A O 1
ATOM 2664 N N . VAL A 1 345 ? 4.691 -1.517 8.944 1.00 89.88 345 VAL A N 1
ATOM 2665 C CA . VAL A 1 345 ? 5.925 -1.045 9.614 1.00 89.88 345 VAL A CA 1
ATOM 2666 C C . VAL A 1 345 ? 6.995 -2.124 9.811 1.00 89.88 345 VAL A C 1
ATOM 2668 O O . VAL A 1 345 ? 8.021 -1.872 10.441 1.00 89.88 345 VAL A O 1
ATOM 2671 N N . ASN A 1 346 ? 6.754 -3.359 9.358 1.00 91.44 346 ASN A N 1
ATOM 2672 C CA . ASN A 1 346 ? 7.761 -4.423 9.397 1.00 91.44 346 ASN A CA 1
ATOM 2673 C C . ASN A 1 346 ? 7.576 -5.473 8.290 1.00 91.44 346 ASN A C 1
ATOM 2675 O O . ASN A 1 346 ? 6.469 -5.731 7.809 1.00 91.44 346 ASN A O 1
ATOM 2679 N N . MET A 1 347 ? 8.673 -6.166 7.970 1.00 94.44 347 MET A N 1
ATOM 2680 C CA . MET A 1 347 ? 8.713 -7.163 6.899 1.00 94.44 347 MET A CA 1
ATOM 2681 C C . MET A 1 347 ? 7.908 -8.439 7.177 1.00 94.44 347 MET A C 1
ATOM 2683 O O . MET A 1 347 ? 7.601 -9.175 6.241 1.00 94.44 347 MET A O 1
ATOM 2687 N N . GLU A 1 348 ? 7.559 -8.751 8.431 1.00 96.88 348 GLU A N 1
ATOM 2688 C CA . GLU A 1 348 ? 6.675 -9.893 8.701 1.00 96.88 348 GLU A CA 1
ATOM 2689 C C . GLU A 1 348 ? 5.257 -9.609 8.197 1.00 96.88 348 GLU A C 1
ATOM 2691 O O . GLU A 1 348 ? 4.674 -10.457 7.524 1.00 96.88 348 GLU A O 1
ATOM 2696 N N . ILE A 1 349 ? 4.737 -8.406 8.448 1.00 97.44 349 ILE A N 1
ATOM 2697 C CA . ILE A 1 349 ? 3.424 -7.967 7.959 1.00 97.44 349 ILE A CA 1
ATOM 2698 C C . ILE A 1 349 ? 3.412 -7.896 6.433 1.00 97.44 349 ILE A C 1
ATOM 2700 O O . ILE A 1 349 ? 2.496 -8.443 5.820 1.00 97.44 349 ILE A O 1
ATOM 2704 N N . VAL A 1 350 ? 4.456 -7.325 5.819 1.00 97.75 350 VAL A N 1
ATOM 2705 C CA . VAL A 1 350 ? 4.613 -7.301 4.354 1.00 97.75 350 VAL A CA 1
ATOM 2706 C C . VAL A 1 350 ? 4.533 -8.715 3.776 1.00 97.75 350 VAL A C 1
ATOM 2708 O O . VAL A 1 350 ? 3.719 -8.976 2.895 1.00 97.75 350 VAL A O 1
ATOM 2711 N N . ARG A 1 351 ? 5.309 -9.669 4.314 1.00 96.75 351 ARG A N 1
ATOM 2712 C CA . ARG A 1 351 ? 5.283 -11.068 3.852 1.00 96.75 351 ARG A CA 1
ATOM 2713 C C . ARG A 1 351 ? 3.901 -11.706 3.990 1.00 96.75 351 ARG A C 1
ATOM 2715 O O . ARG A 1 351 ? 3.480 -12.437 3.097 1.00 96.75 351 ARG A O 1
ATOM 2722 N N . ILE A 1 352 ? 3.192 -11.433 5.088 1.00 98.12 352 ILE A N 1
ATOM 2723 C CA . ILE A 1 352 ? 1.827 -11.935 5.290 1.00 98.12 352 ILE A CA 1
ATOM 2724 C C . ILE A 1 352 ? 0.892 -11.370 4.217 1.00 98.12 352 ILE A C 1
ATOM 2726 O O . ILE A 1 352 ? 0.180 -12.145 3.583 1.00 98.12 352 ILE A O 1
ATOM 2730 N N . LEU A 1 353 ? 0.914 -10.061 3.971 1.00 98.06 353 LEU A N 1
ATOM 2731 C CA . LEU A 1 353 ? 0.044 -9.414 2.986 1.00 98.06 353 LEU A CA 1
ATOM 2732 C C . LEU A 1 353 ? 0.343 -9.888 1.558 1.00 98.06 353 LEU A C 1
ATOM 2734 O O . LEU A 1 353 ? -0.579 -10.256 0.831 1.00 98.06 353 LEU A O 1
ATOM 2738 N N . VAL A 1 354 ? 1.622 -9.979 1.181 1.00 95.56 354 VAL A N 1
ATOM 2739 C CA . VAL A 1 354 ? 2.046 -10.493 -0.133 1.00 95.56 354 VAL A CA 1
ATOM 2740 C C . VAL A 1 354 ? 1.615 -11.947 -0.323 1.00 95.56 354 VAL A C 1
ATOM 2742 O O . VAL A 1 354 ? 1.097 -12.302 -1.379 1.00 95.56 354 VAL A O 1
ATOM 2745 N N . SER A 1 355 ? 1.715 -12.786 0.716 1.00 95.38 355 SER A N 1
ATOM 2746 C CA . SER A 1 355 ? 1.231 -14.177 0.645 1.00 95.38 355 SER A CA 1
ATOM 2747 C C . SER A 1 355 ? -0.285 -14.303 0.435 1.00 95.38 355 SER A C 1
ATOM 2749 O O . SER A 1 355 ? -0.754 -15.370 0.046 1.00 95.38 355 SER A O 1
ATOM 2751 N N . HIS A 1 356 ? -1.042 -13.223 0.655 1.00 95.19 356 HIS A N 1
ATOM 2752 C CA . HIS A 1 356 ? -2.481 -13.142 0.400 1.00 95.19 356 HIS A CA 1
ATOM 2753 C C . HIS A 1 356 ? -2.827 -12.329 -0.860 1.00 95.19 356 HIS A C 1
ATOM 2755 O O . HIS A 1 356 ? -4.005 -12.107 -1.123 1.00 95.19 356 HIS A O 1
ATOM 2761 N N . GLY A 1 357 ? -1.835 -11.934 -1.669 1.00 91.56 357 GLY A N 1
ATOM 2762 C CA . GLY A 1 357 ? -2.045 -11.289 -2.970 1.00 91.56 357 GLY A CA 1
ATOM 2763 C C . GLY A 1 357 ? -1.828 -9.775 -3.002 1.00 91.56 357 GLY A C 1
ATOM 2764 O O . GLY A 1 357 ? -2.126 -9.152 -4.021 1.00 91.56 357 GLY A O 1
ATOM 2765 N N . ALA A 1 358 ? -1.312 -9.167 -1.930 1.00 93.12 358 ALA A N 1
ATOM 2766 C CA . ALA A 1 358 ? -0.819 -7.793 -2.003 1.00 93.12 358 ALA A CA 1
ATOM 2767 C C . ALA A 1 358 ? 0.424 -7.705 -2.907 1.00 93.12 358 ALA A C 1
ATOM 2769 O O . ALA A 1 358 ? 1.212 -8.649 -2.988 1.00 93.12 358 ALA A O 1
ATOM 2770 N N . ASP A 1 359 ? 0.591 -6.574 -3.588 1.00 90.81 359 ASP A N 1
ATOM 2771 C CA . ASP A 1 359 ? 1.718 -6.351 -4.488 1.00 90.81 359 ASP A CA 1
ATOM 2772 C C . ASP A 1 359 ? 2.932 -5.858 -3.693 1.00 90.81 359 ASP A C 1
ATOM 2774 O O . ASP A 1 359 ? 2.839 -4.871 -2.967 1.00 90.81 359 ASP A O 1
ATOM 2778 N N . ILE A 1 360 ? 4.078 -6.533 -3.818 1.00 93.56 360 ILE A N 1
ATOM 2779 C CA . ILE A 1 360 ? 5.316 -6.126 -3.135 1.00 93.56 360 ILE A CA 1
ATOM 2780 C C . ILE A 1 360 ? 5.787 -4.735 -3.580 1.00 93.56 360 ILE A C 1
ATOM 2782 O O . ILE A 1 360 ? 6.508 -4.077 -2.839 1.00 93.56 360 ILE A O 1
ATOM 2786 N N . ASN A 1 361 ? 5.367 -4.278 -4.761 1.00 91.06 361 ASN A N 1
ATOM 2787 C CA . ASN A 1 361 ? 5.707 -2.958 -5.286 1.00 91.06 361 ASN A CA 1
ATOM 2788 C C . ASN A 1 361 ? 4.956 -1.814 -4.582 1.00 91.06 361 ASN A C 1
ATOM 2790 O O . ASN A 1 361 ? 5.361 -0.665 -4.717 1.00 91.06 361 ASN A O 1
ATOM 2794 N N . ASP A 1 362 ? 3.910 -2.126 -3.806 1.00 91.38 362 ASP A N 1
ATOM 2795 C CA . ASP A 1 362 ? 3.103 -1.154 -3.054 1.00 91.38 362 ASP A CA 1
ATOM 2796 C C . ASP A 1 362 ? 3.649 -0.922 -1.617 1.00 91.38 362 ASP A C 1
ATOM 2798 O O . ASP A 1 362 ? 2.979 -0.317 -0.786 1.00 91.38 362 ASP A O 1
ATOM 2802 N N . ILE A 1 363 ? 4.832 -1.436 -1.250 1.00 94.25 363 ILE A N 1
ATOM 2803 C CA . ILE A 1 363 ? 5.395 -1.231 0.102 1.00 94.25 363 ILE A CA 1
ATOM 2804 C C . ILE A 1 363 ? 5.946 0.189 0.296 1.00 94.25 363 ILE A C 1
ATOM 2806 O O . ILE A 1 363 ? 6.394 0.831 -0.654 1.00 94.25 363 ILE A O 1
ATOM 2810 N N . SER A 1 364 ? 5.987 0.656 1.550 1.00 90.88 364 SER A N 1
ATOM 2811 C CA . SER A 1 364 ? 6.587 1.954 1.885 1.00 90.88 364 SER A CA 1
ATOM 2812 C C . SER A 1 364 ? 8.080 2.020 1.507 1.00 90.88 364 SER A C 1
ATOM 2814 O O . SER A 1 364 ? 8.756 0.983 1.490 1.00 90.88 364 SER A O 1
ATOM 2816 N N . PRO A 1 365 ? 8.642 3.221 1.270 1.00 89.94 365 PRO A N 1
ATOM 2817 C CA . PRO A 1 365 ? 10.075 3.405 1.020 1.00 89.94 365 PRO A CA 1
ATOM 2818 C C . PRO A 1 365 ? 10.989 2.793 2.098 1.00 89.94 365 PRO A C 1
ATOM 2820 O O . PRO A 1 365 ? 12.030 2.211 1.788 1.00 89.94 365 PRO A O 1
ATOM 2823 N N . GLU A 1 366 ? 10.583 2.845 3.366 1.00 90.56 366 GLU A N 1
ATOM 2824 C CA . GLU A 1 366 ? 11.317 2.256 4.488 1.00 90.56 366 GLU A CA 1
ATOM 2825 C C . GLU A 1 366 ? 11.310 0.725 4.422 1.00 90.56 366 GLU A C 1
ATOM 2827 O O . GLU A 1 366 ? 12.340 0.080 4.644 1.00 90.56 366 GLU A O 1
ATOM 2832 N N . MET A 1 367 ? 10.154 0.125 4.116 1.00 94.44 367 MET A N 1
ATOM 2833 C CA . MET A 1 367 ? 10.042 -1.325 3.945 1.00 94.44 367 MET A CA 1
ATOM 2834 C C . MET A 1 367 ? 10.765 -1.802 2.690 1.00 94.44 367 MET A C 1
ATOM 2836 O O . MET A 1 367 ? 11.365 -2.874 2.710 1.00 94.44 367 MET A O 1
ATOM 2840 N N . HIS A 1 368 ? 10.772 -0.998 1.628 1.00 94.56 368 HIS A N 1
ATOM 2841 C CA . HIS A 1 368 ? 11.552 -1.241 0.418 1.00 94.56 368 HIS A CA 1
ATOM 2842 C C . HIS A 1 368 ? 13.053 -1.277 0.712 1.00 94.56 368 HIS A C 1
ATOM 2844 O O . HIS A 1 368 ? 13.715 -2.270 0.412 1.00 94.56 368 HIS A O 1
ATOM 2850 N N . ALA A 1 369 ? 13.584 -0.276 1.417 1.00 93.62 369 ALA A N 1
ATOM 2851 C CA . ALA A 1 369 ? 14.980 -0.284 1.853 1.00 93.62 369 ALA A CA 1
ATOM 2852 C C . ALA A 1 369 ? 15.301 -1.496 2.752 1.00 93.62 369 ALA A C 1
ATOM 2854 O O . ALA A 1 369 ? 16.335 -2.148 2.582 1.00 93.62 369 ALA A O 1
ATOM 2855 N N . SER A 1 370 ? 14.386 -1.849 3.667 1.00 94.00 370 SER A N 1
ATOM 2856 C CA . SER A 1 370 ? 14.508 -3.035 4.526 1.00 94.00 370 SER A CA 1
ATOM 2857 C C . SER A 1 370 ? 14.544 -4.340 3.723 1.00 94.00 370 SER A C 1
ATOM 2859 O O . SER A 1 370 ? 15.380 -5.203 3.999 1.00 94.00 370 SER A O 1
ATOM 2861 N N . LEU A 1 371 ? 13.685 -4.468 2.706 1.00 95.31 371 LEU A N 1
ATOM 2862 C CA . LEU A 1 371 ? 13.636 -5.605 1.789 1.00 95.31 371 LEU A CA 1
ATOM 2863 C C . LEU A 1 371 ? 14.971 -5.790 1.053 1.00 95.31 371 LEU A C 1
ATOM 2865 O O . LEU A 1 371 ? 15.455 -6.915 0.951 1.00 95.31 371 LEU A O 1
ATOM 2869 N N . LEU A 1 372 ? 15.571 -4.695 0.583 1.00 94.50 372 LEU A N 1
ATOM 2870 C CA . LEU A 1 372 ? 16.846 -4.704 -0.141 1.00 94.50 372 LEU A CA 1
ATOM 2871 C C . LEU A 1 372 ? 18.078 -4.809 0.778 1.00 94.50 372 LEU A C 1
ATOM 2873 O O . LEU A 1 372 ? 19.187 -5.062 0.307 1.00 94.50 372 LEU A O 1
ATOM 2877 N N . GLY A 1 373 ? 17.913 -4.606 2.088 1.00 93.00 373 GLY A N 1
ATOM 2878 C CA . GLY A 1 373 ? 19.017 -4.585 3.049 1.00 93.00 373 GLY A CA 1
ATOM 2879 C C . GLY A 1 373 ? 19.922 -3.351 2.933 1.00 93.00 373 GLY A C 1
ATOM 2880 O O . GLY A 1 373 ? 21.102 -3.434 3.293 1.00 93.00 373 GLY A O 1
ATOM 2881 N N . VAL A 1 374 ? 19.378 -2.232 2.444 1.00 93.00 374 VAL A N 1
ATOM 2882 C CA . VAL A 1 374 ? 20.064 -0.938 2.271 1.00 93.00 374 VAL A CA 1
ATOM 2883 C C . VAL A 1 374 ? 19.582 0.094 3.297 1.00 93.00 374 VAL A C 1
ATOM 2885 O O . VAL A 1 374 ? 18.648 -0.155 4.060 1.00 93.00 374 VAL A O 1
ATOM 2888 N N . GLU A 1 375 ? 20.254 1.241 3.374 1.00 91.38 375 GLU A N 1
ATOM 2889 C CA . GLU A 1 375 ? 19.809 2.361 4.205 1.00 91.38 375 GLU A CA 1
ATOM 2890 C C . GLU A 1 375 ? 18.673 3.133 3.516 1.00 91.38 375 GLU A C 1
ATOM 2892 O O . GLU A 1 375 ? 18.508 3.075 2.299 1.00 91.38 375 GLU A O 1
ATOM 2897 N N . HIS A 1 376 ? 17.878 3.852 4.308 1.00 87.00 376 HIS A N 1
ATOM 2898 C CA . HIS A 1 376 ? 16.788 4.686 3.813 1.00 87.00 376 HIS A CA 1
ATOM 2899 C C . HIS A 1 376 ? 17.123 6.163 4.036 1.00 87.00 376 HIS A C 1
ATOM 2901 O O . HIS A 1 376 ? 17.223 6.607 5.184 1.00 87.00 376 HIS A O 1
ATOM 2907 N N . GLY A 1 377 ? 17.308 6.913 2.946 1.00 81.69 377 GLY A N 1
ATOM 2908 C CA . GLY A 1 377 ? 17.496 8.363 2.966 1.00 81.69 377 GLY A CA 1
ATOM 2909 C C . GLY A 1 377 ? 18.775 8.851 3.653 1.00 81.69 377 GLY A C 1
ATOM 2910 O O . GLY A 1 377 ? 18.808 10.000 4.104 1.00 81.69 377 GLY A O 1
ATOM 2911 N N . SER A 1 378 ? 19.811 8.014 3.769 1.00 87.81 378 SER A N 1
ATOM 2912 C CA . SER A 1 378 ? 21.114 8.455 4.270 1.00 87.81 378 SER A CA 1
ATOM 2913 C C . SER A 1 378 ? 21.889 9.202 3.186 1.00 87.81 378 SER A C 1
ATOM 2915 O O . SER A 1 378 ? 21.496 9.262 2.024 1.00 87.81 378 SER A O 1
ATOM 2917 N N . GLU A 1 379 ? 22.991 9.844 3.558 1.00 89.38 379 GLU A N 1
ATOM 2918 C CA . GLU A 1 379 ? 23.800 10.544 2.571 1.00 89.38 379 GLU A CA 1
ATOM 2919 C C . GLU A 1 379 ? 24.703 9.578 1.784 1.00 89.38 379 GLU A C 1
ATOM 2921 O O . GLU A 1 379 ? 25.392 8.759 2.401 1.00 89.38 379 GLU A O 1
ATOM 2926 N N . PRO A 1 380 ? 24.848 9.743 0.455 1.00 92.44 380 PRO A N 1
ATOM 2927 C CA . PRO A 1 380 ? 25.762 8.916 -0.323 1.00 92.44 380 PRO A CA 1
ATOM 2928 C C . PRO A 1 380 ? 27.207 9.151 0.135 1.00 92.44 380 PRO A C 1
ATOM 2930 O O . PRO A 1 380 ? 27.644 10.283 0.353 1.00 92.44 380 PRO A O 1
ATOM 2933 N N . VAL A 1 381 ? 27.975 8.078 0.294 1.00 93.62 381 VAL A N 1
ATOM 2934 C CA . VAL A 1 381 ? 29.382 8.098 0.715 1.00 93.62 381 VAL A CA 1
ATOM 2935 C C . VAL A 1 381 ? 30.272 7.818 -0.494 1.00 93.62 381 VAL A C 1
ATOM 2937 O O . VAL A 1 381 ? 30.505 6.659 -0.833 1.00 93.62 381 VAL A O 1
ATOM 2940 N N . VAL A 1 382 ? 30.750 8.879 -1.153 1.00 96.25 382 VAL A N 1
ATOM 2941 C CA . VAL A 1 382 ? 31.747 8.843 -2.243 1.00 96.25 382 VAL A CA 1
ATOM 2942 C C . VAL A 1 382 ? 32.624 10.094 -2.234 1.00 96.25 382 VAL A C 1
ATOM 2944 O O . VAL A 1 382 ? 32.311 11.070 -1.546 1.00 96.25 382 VAL A O 1
ATOM 2947 N N . SER A 1 383 ? 33.723 10.086 -2.996 1.00 95.75 383 SER A N 1
ATOM 2948 C CA . SER A 1 383 ? 34.534 11.289 -3.183 1.00 95.75 383 SER A CA 1
ATOM 2949 C C . SER A 1 383 ? 33.820 12.310 -4.090 1.00 95.75 383 SER A C 1
ATOM 2951 O O . SER A 1 383 ? 33.049 11.917 -4.968 1.00 95.75 383 SER A O 1
ATOM 2953 N N . PRO A 1 384 ? 34.100 13.622 -3.955 1.00 94.00 384 PRO A N 1
ATOM 2954 C CA . PRO A 1 384 ? 33.584 14.625 -4.890 1.00 94.00 384 PRO A CA 1
ATOM 2955 C C . PRO A 1 384 ? 33.984 14.372 -6.353 1.00 94.00 384 PRO A C 1
ATOM 2957 O O . PRO A 1 384 ? 33.253 14.754 -7.262 1.00 94.00 384 PRO A O 1
ATOM 2960 N N . GLY A 1 385 ? 35.132 13.722 -6.586 1.00 94.25 385 GLY A N 1
ATOM 2961 C CA . GLY A 1 385 ? 35.578 13.341 -7.928 1.00 94.25 385 GLY A CA 1
ATOM 2962 C C . GLY A 1 385 ? 34.712 12.239 -8.539 1.00 94.25 385 GLY A C 1
ATOM 2963 O O . GLY A 1 385 ? 34.295 12.369 -9.686 1.00 94.25 385 GLY A O 1
ATOM 2964 N N . ASP A 1 386 ? 34.387 11.205 -7.758 1.00 95.62 386 ASP A N 1
ATOM 2965 C CA . ASP A 1 386 ? 33.499 10.119 -8.198 1.00 95.62 386 ASP A CA 1
ATOM 2966 C C . ASP A 1 386 ? 32.074 10.625 -8.433 1.00 95.62 386 ASP A C 1
ATOM 2968 O O . ASP A 1 386 ? 31.436 10.238 -9.410 1.00 95.62 386 ASP A O 1
ATOM 2972 N N . TYR A 1 387 ? 31.594 11.537 -7.577 1.00 94.19 387 TYR A N 1
ATOM 2973 C CA . TYR A 1 387 ? 30.336 12.247 -7.804 1.00 94.19 387 TYR A CA 1
ATOM 2974 C C . TYR A 1 387 ? 30.367 12.985 -9.148 1.00 94.19 387 TYR A C 1
ATOM 2976 O O . TYR A 1 387 ? 29.561 12.698 -10.027 1.00 94.19 387 TYR A O 1
ATOM 2984 N N . ALA A 1 388 ? 31.334 13.883 -9.359 1.00 91.31 388 ALA A N 1
ATOM 2985 C CA . ALA A 1 388 ? 31.407 14.681 -10.583 1.00 91.31 388 ALA A CA 1
ATOM 2986 C C . ALA A 1 388 ? 31.523 13.821 -11.857 1.00 91.31 388 ALA A C 1
ATOM 2988 O O . ALA A 1 388 ? 30.946 14.171 -12.885 1.00 91.31 388 ALA A O 1
ATOM 2989 N N . ALA A 1 389 ? 32.239 12.695 -11.790 1.00 92.06 389 ALA A N 1
ATOM 2990 C CA . ALA A 1 389 ? 32.408 11.779 -12.916 1.00 92.06 389 ALA A CA 1
ATOM 2991 C C . ALA A 1 389 ? 31.170 10.906 -13.186 1.00 92.06 389 ALA A C 1
ATOM 2993 O O . ALA A 1 389 ? 30.895 10.573 -14.338 1.00 92.06 389 ALA A O 1
ATOM 2994 N N . GLY A 1 390 ? 30.445 10.514 -12.135 1.00 91.44 390 GLY A N 1
ATOM 2995 C CA . GLY A 1 390 ? 29.400 9.493 -12.192 1.00 91.44 390 GLY A CA 1
ATOM 2996 C C . GLY A 1 390 ? 27.973 9.992 -11.976 1.00 91.44 390 GLY A C 1
ATOM 2997 O O . GLY A 1 390 ? 27.061 9.166 -12.026 1.00 91.44 390 GLY A O 1
ATOM 2998 N N . ARG A 1 391 ? 27.759 11.291 -11.719 1.00 91.25 391 ARG A N 1
ATOM 2999 C CA . ARG A 1 391 ? 26.456 11.819 -11.277 1.00 91.25 391 ARG A CA 1
ATOM 3000 C C . ARG A 1 391 ? 25.330 11.690 -12.290 1.00 91.25 391 ARG A C 1
ATOM 3002 O O . ARG A 1 391 ? 24.194 11.587 -11.868 1.00 91.25 391 ARG A O 1
ATOM 3009 N N . ASN A 1 392 ? 25.606 11.700 -13.590 1.00 89.88 392 ASN A N 1
ATOM 3010 C CA . ASN A 1 392 ? 24.552 11.747 -14.606 1.00 89.88 392 ASN A CA 1
ATOM 3011 C C . ASN A 1 392 ? 24.108 10.348 -15.040 1.00 89.88 392 ASN A C 1
ATOM 3013 O O . ASN A 1 392 ? 24.904 9.404 -15.068 1.00 89.88 392 ASN A O 1
ATOM 3017 N N . ARG A 1 393 ? 22.848 10.232 -15.475 1.00 89.81 393 ARG A N 1
ATOM 3018 C CA . ARG A 1 393 ? 22.382 9.049 -16.212 1.00 89.81 393 ARG A CA 1
ATOM 3019 C C . ARG A 1 393 ? 23.244 8.831 -17.463 1.00 89.81 393 ARG A C 1
ATOM 3021 O O . ARG A 1 393 ? 23.498 9.768 -18.219 1.00 89.81 393 ARG A O 1
ATOM 3028 N N . ARG A 1 394 ? 23.587 7.571 -17.742 1.00 92.44 394 ARG A N 1
ATOM 3029 C CA . ARG A 1 394 ? 24.093 7.121 -19.047 1.00 92.44 394 ARG A CA 1
ATOM 3030 C C . ARG A 1 394 ? 23.417 5.823 -19.476 1.00 92.44 394 ARG A C 1
ATOM 3032 O O . ARG A 1 394 ? 23.013 5.037 -18.625 1.00 92.44 394 ARG A O 1
ATOM 3039 N N . PHE A 1 395 ? 23.348 5.593 -20.783 1.00 95.69 395 PHE A N 1
ATOM 3040 C CA . PHE A 1 395 ? 22.953 4.298 -21.332 1.00 95.69 395 PHE A CA 1
ATOM 3041 C C . PHE A 1 395 ? 24.125 3.314 -21.309 1.00 95.69 395 PHE A C 1
ATOM 3043 O O . PHE A 1 395 ? 25.293 3.720 -21.343 1.00 95.69 395 PHE A O 1
ATOM 3050 N N . GLY A 1 396 ? 23.798 2.024 -21.253 1.00 96.50 396 GLY A N 1
ATOM 3051 C CA . GLY A 1 396 ? 24.788 0.963 -21.391 1.00 96.50 396 GLY A CA 1
ATOM 3052 C C . GLY A 1 396 ? 25.281 0.838 -22.831 1.00 96.50 396 GLY A C 1
ATOM 3053 O O . GLY A 1 396 ? 24.554 1.150 -23.776 1.00 96.50 396 GLY A O 1
ATOM 3054 N N . ILE A 1 397 ? 26.508 0.355 -23.011 1.00 97.12 397 ILE A N 1
ATOM 3055 C CA . ILE A 1 397 ? 27.100 0.098 -24.336 1.00 97.12 397 ILE A CA 1
ATOM 3056 C C . ILE A 1 397 ? 26.915 -1.353 -24.812 1.00 97.12 397 ILE A C 1
ATOM 3058 O O . ILE A 1 397 ? 27.249 -1.663 -25.954 1.00 97.12 397 ILE A O 1
ATOM 3062 N N . GLY A 1 398 ? 26.392 -2.240 -23.958 1.00 97.19 398 GLY A N 1
ATOM 3063 C CA . GLY A 1 398 ? 26.186 -3.665 -24.232 1.00 97.19 398 GLY A CA 1
ATOM 3064 C C . GLY A 1 398 ? 24.883 -4.200 -23.634 1.00 97.19 398 GLY A C 1
ATOM 3065 O O . GLY A 1 398 ? 24.233 -3.519 -22.848 1.00 97.19 398 GLY A O 1
ATOM 3066 N N . ASN A 1 399 ? 24.490 -5.416 -24.014 1.00 98.12 399 ASN A N 1
ATOM 3067 C CA . ASN A 1 399 ? 23.289 -6.083 -23.508 1.00 98.12 399 ASN A CA 1
ATOM 3068 C C . ASN A 1 399 ? 23.678 -7.302 -22.652 1.00 98.12 399 ASN A C 1
ATOM 3070 O O . ASN A 1 399 ? 23.899 -8.366 -23.224 1.00 98.12 399 ASN A O 1
ATOM 3074 N N . PRO A 1 400 ? 23.781 -7.162 -21.322 1.00 98.31 400 PRO A N 1
ATOM 3075 C CA . PRO A 1 400 ? 23.926 -5.909 -20.573 1.00 98.31 400 PRO A CA 1
ATOM 3076 C C . PRO A 1 400 ? 25.379 -5.388 -20.559 1.00 98.31 400 PRO A C 1
ATOM 3078 O O . PRO A 1 400 ? 26.326 -6.099 -20.895 1.00 98.31 400 PRO A O 1
ATOM 3081 N N . GLU A 1 401 ? 25.570 -4.146 -20.114 1.00 98.31 401 GLU A N 1
ATOM 3082 C CA . GLU A 1 401 ? 26.833 -3.658 -19.546 1.00 98.31 401 GLU A CA 1
ATOM 3083 C C . GLU A 1 401 ? 26.703 -3.634 -18.017 1.00 98.31 401 GLU A C 1
ATOM 3085 O O . GLU A 1 401 ? 25.787 -3.002 -17.494 1.00 98.31 401 GLU A O 1
ATOM 3090 N N . GLU A 1 402 ? 27.617 -4.271 -17.283 1.00 97.88 402 GLU A N 1
ATOM 3091 C CA . GLU A 1 402 ? 27.698 -4.085 -15.829 1.00 97.88 402 GLU A CA 1
ATOM 3092 C C . GLU A 1 402 ? 28.322 -2.716 -15.516 1.00 97.88 402 GLU A C 1
ATOM 3094 O O . GLU A 1 402 ? 29.440 -2.408 -15.935 1.00 97.88 402 GLU A O 1
ATOM 3099 N N . ILE A 1 403 ? 27.576 -1.868 -14.811 1.00 96.94 403 ILE A N 1
ATOM 3100 C CA . ILE A 1 403 ? 27.934 -0.480 -14.539 1.00 96.94 403 ILE A CA 1
ATOM 3101 C C . ILE A 1 403 ? 28.797 -0.407 -13.280 1.00 96.94 403 ILE A C 1
ATOM 3103 O O . ILE A 1 403 ? 28.294 -0.429 -12.157 1.00 96.94 403 ILE A O 1
ATOM 3107 N N . ASP A 1 404 ? 30.102 -0.232 -13.472 1.00 95.44 404 ASP A N 1
ATOM 3108 C CA . ASP A 1 404 ? 31.027 0.117 -12.392 1.00 95.44 404 ASP A CA 1
ATOM 3109 C C . ASP A 1 404 ? 31.024 1.639 -12.167 1.00 95.44 404 ASP A C 1
ATOM 3111 O O . ASP A 1 404 ? 31.783 2.393 -12.781 1.00 95.44 404 ASP A O 1
ATOM 3115 N N . ASN A 1 405 ? 30.087 2.111 -11.341 1.00 96.69 405 ASN A N 1
ATOM 3116 C CA . ASN A 1 405 ? 29.981 3.514 -10.948 1.00 96.69 405 ASN A CA 1
ATOM 3117 C C . ASN A 1 405 ? 29.874 3.626 -9.414 1.00 96.69 405 ASN A C 1
ATOM 3119 O O . ASN A 1 405 ? 28.811 3.337 -8.850 1.00 96.69 405 ASN A O 1
ATOM 3123 N N . PRO A 1 406 ? 30.941 4.083 -8.724 1.00 96.94 406 PRO A N 1
ATOM 3124 C CA . PRO A 1 406 ? 30.950 4.204 -7.268 1.00 96.94 406 PRO A CA 1
ATOM 3125 C C . PRO A 1 406 ? 29.836 5.098 -6.718 1.00 96.94 406 PRO A C 1
ATOM 3127 O O . PRO A 1 406 ? 29.296 4.810 -5.649 1.00 96.94 406 PRO A O 1
ATOM 3130 N N . PHE A 1 407 ? 29.467 6.164 -7.440 1.00 97.06 407 PHE A N 1
ATOM 3131 C CA . PHE A 1 407 ? 28.368 7.043 -7.044 1.00 97.06 407 PHE A CA 1
ATOM 3132 C C . PHE A 1 407 ? 27.025 6.318 -7.110 1.00 97.06 407 PHE A C 1
ATOM 3134 O O . PHE A 1 407 ? 26.288 6.351 -6.127 1.00 97.06 407 PHE A O 1
ATOM 3141 N N . TRP A 1 408 ? 26.737 5.592 -8.195 1.00 97.00 408 TRP A N 1
ATOM 3142 C CA . TRP A 1 408 ? 25.477 4.846 -8.326 1.00 97.00 408 TRP A CA 1
ATOM 3143 C C . TRP A 1 408 ? 25.346 3.786 -7.232 1.00 97.00 408 TRP A C 1
ATOM 3145 O O . TRP A 1 408 ? 24.331 3.736 -6.543 1.00 97.00 408 TRP A O 1
ATOM 3155 N N . LEU A 1 409 ? 26.400 3.002 -6.984 1.00 97.25 409 LEU A N 1
ATOM 3156 C CA . LEU A 1 409 ? 26.397 2.009 -5.906 1.00 97.25 409 LEU A CA 1
ATOM 3157 C C . LEU A 1 409 ? 26.153 2.650 -4.529 1.00 97.25 409 LEU A C 1
ATOM 3159 O O . LEU A 1 409 ? 25.461 2.083 -3.682 1.00 97.25 409 LEU A O 1
ATOM 3163 N N . SER A 1 410 ? 26.715 3.835 -4.294 1.00 96.81 410 SER A N 1
ATOM 3164 C CA . SER A 1 410 ? 26.516 4.578 -3.049 1.00 96.81 410 SER A CA 1
ATOM 3165 C C . SER A 1 410 ? 25.096 5.127 -2.912 1.00 96.81 410 SER A C 1
ATOM 3167 O O . SER A 1 410 ? 24.521 5.068 -1.827 1.00 96.81 410 SER A O 1
ATOM 3169 N N . MET A 1 411 ? 24.496 5.589 -4.010 1.00 95.56 411 MET A N 1
ATOM 3170 C CA . MET A 1 411 ? 23.092 6.005 -4.073 1.00 95.56 411 MET A CA 1
ATOM 3171 C C . MET A 1 411 ? 22.141 4.840 -3.762 1.00 95.56 411 MET A C 1
ATOM 3173 O O . MET A 1 411 ? 21.244 5.000 -2.940 1.00 95.56 411 MET A O 1
ATOM 3177 N N . VAL A 1 412 ? 22.383 3.645 -4.321 1.00 96.38 412 VAL A N 1
ATOM 3178 C CA . VAL A 1 412 ? 21.601 2.437 -3.990 1.00 96.38 412 VAL A CA 1
ATOM 3179 C C . VAL A 1 412 ? 21.716 2.089 -2.504 1.00 96.38 412 VAL A C 1
ATOM 3181 O O . VAL A 1 412 ? 20.715 1.834 -1.845 1.00 96.38 412 VAL A O 1
ATOM 3184 N N . ARG A 1 413 ? 22.936 2.091 -1.950 1.00 95.88 413 ARG A N 1
ATOM 3185 C CA . ARG A 1 413 ? 23.176 1.712 -0.546 1.00 95.88 413 ARG A CA 1
ATOM 3186 C C . ARG A 1 413 ? 22.609 2.697 0.467 1.00 95.88 413 ARG A C 1
ATOM 3188 O O . ARG A 1 413 ? 22.263 2.276 1.567 1.00 95.88 413 ARG A O 1
ATOM 3195 N N . SER A 1 414 ? 22.594 3.980 0.122 1.00 93.94 414 SER A N 1
ATOM 3196 C CA . SER A 1 414 ? 22.106 5.046 1.000 1.00 93.94 414 SER A CA 1
ATOM 3197 C C . SER A 1 414 ? 20.597 5.268 0.894 1.00 93.94 414 SER A C 1
ATOM 3199 O O . SER A 1 414 ? 19.993 5.827 1.810 1.00 93.94 414 SER A O 1
ATOM 3201 N N . GLY A 1 415 ? 19.992 4.863 -0.228 1.00 90.69 415 GLY A N 1
ATOM 3202 C CA . GLY A 1 415 ? 18.612 5.213 -0.550 1.00 90.69 415 GLY A CA 1
ATOM 3203 C C . GLY A 1 415 ? 18.423 6.723 -0.721 1.00 90.69 415 GLY A C 1
ATOM 3204 O O . GLY A 1 415 ? 17.342 7.230 -0.439 1.00 90.69 415 GLY A O 1
ATOM 3205 N N . ALA A 1 416 ? 19.477 7.449 -1.107 1.00 89.75 416 ALA A N 1
ATOM 3206 C CA . ALA A 1 416 ? 19.435 8.895 -1.272 1.00 89.75 416 ALA A CA 1
ATOM 3207 C C . ALA A 1 416 ? 18.660 9.312 -2.532 1.00 89.75 416 ALA A C 1
ATOM 3209 O O . ALA A 1 416 ? 18.761 8.683 -3.590 1.00 89.75 416 ALA A O 1
ATOM 3210 N N . SER A 1 417 ? 17.953 10.437 -2.438 1.00 88.00 417 SER A N 1
ATOM 3211 C CA . SER A 1 417 ? 17.370 11.142 -3.588 1.00 88.00 417 SER A CA 1
ATOM 3212 C C . SER A 1 417 ? 18.426 11.931 -4.375 1.00 88.00 417 SER A C 1
ATOM 3214 O O . SER A 1 417 ? 19.497 12.266 -3.848 1.00 88.00 417 SER A O 1
ATOM 3216 N N . GLY A 1 418 ? 18.120 12.280 -5.633 1.00 86.06 418 GLY A N 1
ATOM 3217 C CA . GLY A 1 418 ? 18.989 13.136 -6.452 1.00 86.06 418 GLY A CA 1
ATOM 3218 C C . GLY A 1 418 ? 19.231 14.496 -5.789 1.00 86.06 418 GLY A C 1
ATOM 3219 O O . GLY A 1 418 ? 20.369 14.975 -5.724 1.00 86.06 418 GLY A O 1
ATOM 3220 N N . TRP A 1 419 ? 18.191 15.057 -5.170 1.00 85.06 419 TRP A N 1
ATOM 3221 C CA . TRP A 1 419 ? 18.271 16.278 -4.371 1.00 85.06 419 TRP A CA 1
ATOM 3222 C C . TRP A 1 419 ? 19.226 16.171 -3.170 1.00 85.06 419 TRP A C 1
ATOM 3224 O O . TRP A 1 419 ? 20.067 17.053 -2.967 1.00 85.06 419 TRP A O 1
ATOM 3234 N N . GLN A 1 420 ? 19.151 15.091 -2.378 1.00 87.06 420 GLN A N 1
ATOM 3235 C CA . GLN A 1 420 ? 20.049 14.888 -1.228 1.00 87.06 420 GLN A CA 1
ATOM 3236 C C . GLN A 1 420 ? 21.513 14.820 -1.670 1.00 87.06 420 GLN A C 1
ATOM 3238 O O . GLN A 1 420 ? 22.382 15.434 -1.042 1.00 87.06 420 GLN A O 1
ATOM 3243 N N . ALA A 1 421 ? 21.786 14.113 -2.769 1.00 89.38 421 ALA A N 1
ATOM 3244 C CA . ALA A 1 421 ? 23.123 14.027 -3.339 1.00 89.38 421 ALA A CA 1
ATOM 3245 C C . ALA A 1 421 ? 23.622 15.399 -3.818 1.00 89.38 421 ALA A C 1
ATOM 3247 O O . ALA A 1 421 ? 24.704 15.831 -3.416 1.00 89.38 421 ALA A O 1
ATOM 3248 N N . SER A 1 422 ? 22.808 16.122 -4.592 1.00 87.38 422 SER A N 1
ATOM 3249 C CA . SER A 1 422 ? 23.145 17.457 -5.104 1.00 87.38 422 SER A CA 1
ATOM 3250 C C . SER A 1 422 ? 23.493 18.422 -3.970 1.00 87.38 422 SER A C 1
ATOM 3252 O O . SER A 1 422 ? 24.535 19.081 -3.988 1.00 87.38 422 SER A O 1
ATOM 3254 N N . ARG A 1 423 ? 22.681 18.436 -2.903 1.00 87.38 423 ARG A N 1
ATOM 3255 C CA . ARG A 1 423 ? 22.942 19.260 -1.716 1.00 87.38 423 ARG A CA 1
ATOM 3256 C C . ARG A 1 423 ? 24.230 18.883 -0.997 1.00 87.38 423 ARG A C 1
ATOM 3258 O O . ARG A 1 423 ? 24.971 19.782 -0.600 1.00 87.38 423 ARG A O 1
ATOM 3265 N N . LYS A 1 424 ? 24.508 17.587 -0.828 1.00 89.75 424 LYS A N 1
ATOM 3266 C CA . LYS A 1 424 ? 25.727 17.107 -0.160 1.00 89.75 424 LYS A CA 1
ATOM 3267 C C . LYS A 1 424 ? 26.991 17.608 -0.854 1.00 89.75 424 LYS A C 1
ATOM 3269 O O . LYS A 1 424 ? 27.941 18.012 -0.186 1.00 89.75 424 LYS A O 1
ATOM 3274 N N . PHE A 1 425 ? 27.006 17.578 -2.183 1.00 90.00 425 PHE A N 1
ATOM 3275 C CA . PHE A 1 425 ? 28.174 17.962 -2.974 1.00 90.00 425 PHE A CA 1
ATOM 3276 C C . PHE A 1 425 ? 28.183 19.443 -3.373 1.00 90.00 425 PHE A C 1
ATOM 3278 O O . PHE A 1 425 ? 29.048 19.850 -4.146 1.00 90.00 425 PHE A O 1
ATOM 3285 N N . ALA A 1 426 ? 27.272 20.251 -2.810 1.00 87.12 426 ALA A N 1
ATOM 3286 C CA . ALA A 1 426 ? 27.087 21.661 -3.155 1.00 87.12 426 ALA A CA 1
ATOM 3287 C C . ALA A 1 426 ? 26.954 21.874 -4.674 1.00 87.12 426 ALA A C 1
ATOM 3289 O O . ALA A 1 426 ? 27.454 22.856 -5.232 1.00 87.12 426 ALA A O 1
ATOM 3290 N N . ASP A 1 427 ? 26.290 20.925 -5.335 1.00 79.75 427 ASP A N 1
ATOM 3291 C CA . ASP A 1 427 ? 26.018 20.980 -6.756 1.00 79.75 427 ASP A CA 1
ATOM 3292 C C . ASP A 1 427 ? 24.913 22.008 -6.995 1.00 79.75 427 ASP A C 1
ATOM 3294 O O . ASP A 1 427 ? 23.736 21.789 -6.719 1.00 79.75 427 ASP A O 1
ATOM 3298 N N . SER A 1 428 ? 25.361 23.181 -7.427 1.00 66.25 428 SER A N 1
ATOM 3299 C CA . SER A 1 428 ? 24.537 24.315 -7.836 1.00 66.25 428 SER A CA 1
ATOM 3300 C C . SER A 1 428 ? 24.446 24.397 -9.352 1.00 66.25 428 SER A C 1
ATOM 3302 O O . SER A 1 428 ? 24.176 25.480 -9.868 1.00 66.25 428 SER A O 1
ATOM 3304 N N . SER A 1 429 ? 24.712 23.292 -10.072 1.00 59.44 429 SER A N 1
ATOM 3305 C CA . SER A 1 429 ? 24.342 23.201 -11.483 1.00 59.44 429 SER A CA 1
ATOM 3306 C C . SER A 1 429 ? 22.820 23.274 -11.578 1.00 59.44 429 SER A C 1
ATOM 3308 O O . SER A 1 429 ? 22.104 22.279 -11.620 1.00 59.44 429 SER A O 1
ATOM 3310 N N . ASP A 1 430 ? 22.321 24.506 -11.534 1.00 49.62 430 ASP A N 1
ATOM 3311 C CA . ASP A 1 430 ? 20.986 24.875 -11.941 1.00 49.62 430 ASP A CA 1
ATOM 3312 C C . ASP A 1 430 ? 20.757 24.222 -13.300 1.00 49.62 430 ASP A C 1
ATOM 3314 O O . ASP A 1 430 ? 21.366 24.637 -14.275 1.00 49.62 430 ASP A O 1
ATOM 3318 N N . ARG A 1 431 ? 19.863 23.233 -13.380 1.00 51.81 431 ARG A N 1
ATOM 3319 C CA . ARG A 1 431 ? 18.967 23.071 -14.539 1.00 51.81 431 ARG A CA 1
ATOM 3320 C C . ARG A 1 431 ? 19.640 22.905 -15.920 1.00 51.81 431 ARG A C 1
ATOM 3322 O O . ARG A 1 431 ? 18.959 23.010 -16.936 1.00 51.81 431 ARG A O 1
ATOM 3329 N N . ASP A 1 432 ? 20.938 22.601 -15.978 1.00 50.16 432 ASP A N 1
ATOM 3330 C CA . ASP A 1 432 ? 21.773 22.575 -17.193 1.00 50.16 432 ASP A CA 1
ATOM 3331 C C . ASP A 1 432 ? 21.644 21.257 -17.998 1.00 50.16 432 ASP A C 1
ATOM 3333 O O . ASP A 1 432 ? 22.528 20.868 -18.764 1.00 50.16 432 ASP A O 1
ATOM 3337 N N . GLY A 1 433 ? 20.506 20.570 -17.863 1.00 57.47 433 GLY A N 1
ATOM 3338 C CA . GLY A 1 433 ? 20.043 19.557 -18.816 1.00 57.47 433 GLY A CA 1
ATOM 3339 C C . GLY A 1 433 ? 20.434 18.101 -18.550 1.00 57.47 433 GLY A C 1
ATOM 3340 O O . GLY A 1 433 ? 20.116 17.255 -19.384 1.00 57.47 433 GLY A O 1
ATOM 3341 N N . PHE A 1 434 ? 21.080 17.774 -17.422 1.00 73.75 434 PHE A N 1
ATOM 3342 C CA . PHE A 1 434 ? 21.324 16.376 -17.037 1.00 73.75 434 PHE A CA 1
ATOM 3343 C C . PHE A 1 434 ? 20.991 16.117 -15.560 1.00 73.75 434 PHE A C 1
ATOM 3345 O O . PHE A 1 434 ? 21.667 16.663 -14.682 1.00 73.75 434 PHE A O 1
ATOM 3352 N N . PRO A 1 435 ? 19.979 15.279 -15.281 1.00 83.12 435 PRO A N 1
ATOM 3353 C CA . PRO A 1 435 ? 19.566 14.970 -13.921 1.00 83.12 435 PRO A CA 1
ATOM 3354 C C . PRO A 1 435 ? 20.607 14.116 -13.198 1.00 83.12 435 PRO A C 1
ATOM 3356 O O . PRO A 1 435 ? 21.273 13.263 -13.805 1.00 83.12 435 PRO A O 1
ATOM 3359 N N . VAL A 1 436 ? 20.719 14.324 -11.882 1.00 88.94 436 VAL A N 1
ATOM 3360 C CA . VAL A 1 436 ? 21.488 13.424 -11.018 1.00 88.94 436 VAL A CA 1
ATOM 3361 C C . VAL A 1 436 ? 20.809 12.061 -11.033 1.00 88.94 436 VAL A C 1
ATOM 3363 O O . VAL A 1 436 ? 19.616 11.942 -10.766 1.00 88.94 436 VAL A O 1
ATOM 3366 N N . TRP A 1 437 ? 21.577 11.021 -11.345 1.00 92.06 437 TRP A N 1
ATOM 3367 C CA . TRP A 1 437 ? 21.109 9.648 -11.332 1.00 92.06 437 TRP A CA 1
ATOM 3368 C C . TRP A 1 437 ? 20.556 9.324 -9.950 1.00 92.06 437 TRP A C 1
ATOM 3370 O O . TRP A 1 437 ? 21.265 9.414 -8.944 1.00 92.06 437 TRP A O 1
ATOM 3380 N N . CYS A 1 438 ? 19.288 8.940 -9.917 1.00 90.44 438 CYS A N 1
ATOM 3381 C CA . CYS A 1 438 ? 18.586 8.604 -8.696 1.00 90.44 438 CYS A CA 1
ATOM 3382 C C . CYS A 1 438 ? 18.159 7.141 -8.714 1.00 90.44 438 CYS A C 1
ATOM 3384 O O . CYS A 1 438 ? 17.719 6.632 -9.747 1.00 90.44 438 CYS A O 1
ATOM 3386 N N . TYR A 1 439 ? 18.257 6.484 -7.558 1.00 92.75 439 TYR A N 1
ATOM 3387 C CA . TYR A 1 439 ? 17.741 5.133 -7.353 1.00 92.75 439 TYR A CA 1
ATOM 3388 C C . TYR A 1 439 ? 16.324 5.113 -6.763 1.00 92.75 439 TYR A C 1
ATOM 3390 O O . TYR A 1 439 ? 15.581 4.149 -6.947 1.00 92.75 439 TYR A O 1
ATOM 3398 N N . GLN A 1 440 ? 15.915 6.170 -6.060 1.00 88.81 440 GLN A N 1
ATOM 3399 C CA . GLN A 1 440 ? 14.559 6.307 -5.540 1.00 88.81 440 GLN A CA 1
ATOM 3400 C C . GLN A 1 440 ? 13.607 6.666 -6.688 1.00 88.81 440 GLN A C 1
ATOM 3402 O O . GLN A 1 440 ? 13.621 7.791 -7.185 1.00 88.81 440 GLN A O 1
ATOM 3407 N N . ARG A 1 441 ? 12.810 5.688 -7.133 1.00 90.44 441 ARG A N 1
ATOM 3408 C CA . ARG A 1 441 ? 12.037 5.779 -8.374 1.00 90.44 441 ARG A CA 1
ATOM 3409 C C . ARG A 1 441 ? 10.587 5.352 -8.191 1.00 90.44 441 ARG A C 1
ATOM 3411 O O . ARG A 1 441 ? 10.321 4.340 -7.537 1.00 90.44 441 ARG A O 1
ATOM 3418 N N . PHE A 1 442 ? 9.682 6.090 -8.821 1.00 89.31 442 PHE A N 1
ATOM 3419 C CA . PHE A 1 442 ? 8.288 5.703 -9.013 1.00 89.31 442 PHE A CA 1
ATOM 3420 C C . PHE A 1 442 ? 8.165 4.769 -10.215 1.00 89.31 442 PHE A C 1
ATOM 3422 O O . PHE A 1 442 ? 9.004 4.770 -11.114 1.00 89.31 442 PHE A O 1
ATOM 3429 N N . GLY A 1 443 ? 7.143 3.913 -10.220 1.00 90.50 443 GLY A N 1
ATOM 3430 C CA . GLY A 1 443 ? 6.895 3.016 -11.350 1.00 90.50 443 GLY A CA 1
ATOM 3431 C C . GLY A 1 443 ? 7.991 1.968 -11.602 1.00 90.50 443 GLY A C 1
ATOM 3432 O O . GLY A 1 443 ? 7.990 1.354 -12.670 1.00 90.50 443 GLY A O 1
ATOM 3433 N N . ARG A 1 444 ? 8.915 1.764 -10.650 1.00 94.94 444 ARG A N 1
ATOM 3434 C CA . ARG A 1 444 ? 9.855 0.632 -10.640 1.00 94.94 444 ARG A CA 1
ATOM 3435 C C . ARG A 1 444 ? 9.078 -0.671 -10.448 1.00 94.94 444 ARG A C 1
ATOM 3437 O O . ARG A 1 444 ? 8.005 -0.662 -9.846 1.00 94.94 444 ARG A O 1
ATOM 3444 N N . SER A 1 445 ? 9.674 -1.790 -10.847 1.00 96.38 445 SER A N 1
ATOM 3445 C CA . SER A 1 445 ? 9.198 -3.108 -10.424 1.00 96.38 445 SER A CA 1
ATOM 3446 C C . SER A 1 445 ? 10.277 -3.909 -9.697 1.00 96.38 445 SER A C 1
ATOM 3448 O O . SER A 1 445 ? 11.458 -3.836 -10.033 1.00 96.38 445 SER A O 1
ATOM 3450 N N . THR A 1 446 ? 9.852 -4.695 -8.713 1.00 96.69 446 THR A N 1
ATOM 3451 C CA . THR A 1 446 ? 10.671 -5.527 -7.833 1.00 96.69 446 THR A CA 1
ATOM 3452 C C . THR A 1 446 ? 10.204 -6.976 -7.955 1.00 96.69 446 THR A C 1
ATOM 3454 O O . THR A 1 446 ? 9.049 -7.307 -7.689 1.00 96.69 446 THR A O 1
ATOM 3457 N N . THR A 1 447 ? 11.111 -7.870 -8.347 1.00 96.81 447 THR A N 1
ATOM 3458 C CA . THR A 1 447 ? 10.849 -9.309 -8.473 1.00 96.81 447 THR A CA 1
ATOM 3459 C C . THR A 1 447 ? 11.717 -10.096 -7.496 1.00 96.81 447 THR A C 1
ATOM 3461 O O . THR A 1 447 ? 12.944 -10.042 -7.562 1.00 96.81 447 THR A O 1
ATOM 3464 N N . LEU A 1 448 ? 11.079 -10.873 -6.616 1.00 95.25 448 LEU A N 1
ATOM 3465 C CA . LEU A 1 448 ? 11.753 -11.782 -5.683 1.00 95.25 448 LEU A CA 1
ATOM 3466 C C . LEU A 1 448 ? 12.012 -13.143 -6.348 1.00 95.25 448 LEU A C 1
ATOM 3468 O O . LEU A 1 448 ? 11.106 -13.726 -6.953 1.00 95.25 448 LEU A O 1
ATOM 3472 N N . LEU A 1 449 ? 13.233 -13.665 -6.226 1.00 95.38 449 LEU A N 1
ATOM 3473 C CA . LEU A 1 449 ? 13.627 -14.977 -6.747 1.00 95.38 449 LEU A CA 1
ATOM 3474 C C . LEU A 1 449 ? 13.731 -16.024 -5.624 1.00 95.38 449 LEU A C 1
ATOM 3476 O O . LEU A 1 449 ? 13.993 -15.697 -4.468 1.00 95.38 449 LEU A O 1
ATOM 3480 N N . ASP A 1 450 ? 13.557 -17.306 -5.967 1.00 92.44 450 ASP A N 1
ATOM 3481 C CA . ASP A 1 450 ? 13.569 -18.407 -4.978 1.00 92.44 450 ASP A CA 1
ATOM 3482 C C . ASP A 1 450 ? 14.948 -18.618 -4.336 1.00 92.44 450 ASP A C 1
ATOM 3484 O O . ASP A 1 450 ? 15.050 -19.158 -3.236 1.00 92.44 450 ASP A O 1
ATOM 3488 N N . ASP A 1 451 ? 16.010 -18.204 -5.029 1.00 93.69 451 ASP A N 1
ATOM 3489 C CA . ASP A 1 451 ? 17.389 -18.240 -4.535 1.00 93.69 451 ASP A CA 1
ATOM 3490 C C . ASP A 1 451 ? 17.715 -17.063 -3.595 1.00 93.69 451 ASP A C 1
ATOM 3492 O O . ASP A 1 451 ? 18.840 -16.952 -3.110 1.00 93.69 451 ASP A O 1
ATOM 3496 N N . GLY A 1 452 ? 16.728 -16.207 -3.307 1.00 94.19 452 GLY A N 1
ATOM 3497 C CA . GLY A 1 452 ? 16.844 -15.045 -2.432 1.00 94.19 452 GLY A CA 1
ATOM 3498 C C . GLY A 1 452 ? 17.360 -13.786 -3.124 1.00 94.19 452 GLY A C 1
ATOM 3499 O O . GLY A 1 452 ? 17.478 -12.757 -2.461 1.00 94.19 452 GLY A O 1
ATOM 3500 N N . ARG A 1 453 ? 17.668 -13.836 -4.427 1.00 96.88 453 ARG A N 1
ATOM 3501 C CA . ARG A 1 453 ? 17.984 -12.627 -5.190 1.00 96.88 453 ARG A CA 1
ATOM 3502 C C . ARG A 1 453 ? 16.746 -11.754 -5.377 1.00 96.88 453 ARG A C 1
ATOM 3504 O O . ARG A 1 453 ? 15.619 -12.248 -5.457 1.00 96.88 453 ARG A O 1
ATOM 3511 N N . ILE A 1 454 ? 16.977 -10.454 -5.507 1.00 98.06 454 ILE A N 1
ATOM 3512 C CA . ILE A 1 454 ? 15.950 -9.461 -5.826 1.00 98.06 454 ILE A CA 1
ATOM 3513 C C . ILE A 1 454 ? 16.378 -8.736 -7.092 1.00 98.06 454 ILE A C 1
ATOM 3515 O O . ILE A 1 454 ? 17.506 -8.251 -7.171 1.00 98.06 454 ILE A O 1
ATOM 3519 N N . ILE A 1 455 ? 15.489 -8.685 -8.080 1.00 98.44 455 ILE A N 1
ATOM 3520 C CA . ILE A 1 455 ? 15.719 -7.975 -9.337 1.00 98.44 455 ILE A CA 1
ATOM 3521 C C . ILE A 1 455 ? 14.810 -6.757 -9.379 1.00 98.44 455 ILE A C 1
ATOM 3523 O O . ILE A 1 455 ? 13.591 -6.902 -9.278 1.00 98.44 455 ILE A O 1
ATOM 3527 N N . GLU A 1 456 ? 15.396 -5.579 -9.560 1.00 98.25 456 GLU A N 1
ATOM 3528 C CA . GLU A 1 456 ? 14.661 -4.337 -9.773 1.00 98.25 456 GLU A CA 1
ATOM 3529 C C . GLU A 1 456 ? 14.846 -3.838 -11.197 1.00 98.25 456 GLU A C 1
ATOM 3531 O O . GLU A 1 456 ? 15.973 -3.721 -11.681 1.00 98.25 456 GLU A O 1
ATOM 3536 N N . ILE A 1 457 ? 13.738 -3.520 -11.859 1.00 98.25 457 ILE A N 1
ATOM 3537 C CA . ILE A 1 457 ? 13.744 -2.828 -13.146 1.00 98.25 457 ILE A CA 1
ATOM 3538 C C . ILE A 1 457 ? 13.428 -1.360 -12.885 1.00 98.25 457 ILE A C 1
ATOM 3540 O O . ILE A 1 457 ? 12.509 -1.024 -12.131 1.00 98.25 457 ILE A O 1
ATOM 3544 N N . ALA A 1 458 ? 14.234 -0.499 -13.502 1.00 94.69 458 ALA A N 1
ATOM 3545 C CA . ALA A 1 458 ? 14.154 0.946 -13.404 1.00 94.69 458 ALA A CA 1
ATOM 3546 C C . ALA A 1 458 ? 12.743 1.526 -13.593 1.00 94.69 458 ALA A C 1
ATOM 3548 O O . ALA A 1 458 ? 11.930 0.973 -14.320 1.00 94.69 458 ALA A O 1
ATOM 3549 N N . GLY A 1 459 ? 12.502 2.670 -12.951 1.00 93.62 459 GLY A N 1
ATOM 3550 C CA . GLY A 1 459 ? 11.305 3.498 -13.095 1.00 93.62 459 GLY A CA 1
ATOM 3551 C C . GLY A 1 459 ? 11.667 4.950 -13.423 1.00 93.62 459 GLY A C 1
ATOM 3552 O O . GLY A 1 459 ? 12.739 5.220 -13.974 1.00 93.62 459 GLY A O 1
ATOM 3553 N N . GLU A 1 460 ? 10.819 5.888 -13.012 1.00 90.56 460 GLU A N 1
ATOM 3554 C CA . GLU A 1 460 ? 11.030 7.333 -13.152 1.00 90.56 460 GLU A CA 1
ATOM 3555 C C . GLU A 1 460 ? 11.452 8.007 -11.838 1.00 90.56 460 GLU A C 1
ATOM 3557 O O . GLU A 1 460 ? 11.158 7.517 -10.747 1.00 90.56 460 GLU A O 1
ATOM 3562 N N . HIS A 1 461 ? 12.149 9.135 -11.940 1.00 85.88 461 HIS A N 1
ATOM 3563 C CA . HIS A 1 461 ? 12.455 10.040 -10.837 1.00 85.88 461 HIS A CA 1
ATOM 3564 C C . HIS A 1 461 ? 11.960 11.449 -11.158 1.00 85.88 461 HIS A C 1
ATOM 3566 O O . HIS A 1 461 ? 12.152 11.911 -12.285 1.00 85.88 461 HIS A O 1
ATOM 3572 N N . GLU A 1 462 ? 11.400 12.093 -10.129 1.00 71.12 462 GLU A N 1
ATOM 3573 C CA . GLU A 1 462 ? 10.737 13.408 -10.156 1.00 71.12 462 GLU A CA 1
ATOM 3574 C C . GLU A 1 462 ? 9.542 13.425 -11.133 1.00 71.12 462 GLU A C 1
ATOM 3576 O O . GLU A 1 462 ? 9.259 12.411 -11.771 1.00 71.12 462 GLU A O 1
ATOM 3581 N N . ASP A 1 463 ? 8.752 14.500 -11.185 1.00 59.28 463 ASP A N 1
ATOM 3582 C CA . ASP A 1 463 ? 7.590 14.587 -12.083 1.00 59.28 463 ASP A CA 1
ATOM 3583 C C . ASP A 1 463 ? 7.899 15.426 -13.332 1.00 59.28 463 ASP A C 1
ATOM 3585 O O . ASP A 1 463 ? 8.925 16.092 -13.424 1.00 59.28 463 ASP A O 1
ATOM 3589 N N . HIS A 1 464 ? 7.012 15.399 -14.329 1.00 51.25 464 HIS A N 1
ATOM 3590 C CA . HIS A 1 464 ? 7.233 16.068 -15.616 1.00 51.25 464 HIS A CA 1
ATOM 3591 C C . HIS A 1 464 ? 7.391 17.605 -15.527 1.00 51.25 464 HIS A C 1
ATOM 3593 O O . HIS A 1 464 ? 7.743 18.238 -16.526 1.00 51.25 464 HIS A O 1
ATOM 3599 N N . TYR A 1 465 ? 7.113 18.225 -14.374 1.00 49.06 465 TYR A N 1
ATOM 3600 C CA . TYR A 1 465 ? 7.285 19.661 -14.162 1.00 49.06 465 TYR A CA 1
ATOM 3601 C C . TYR A 1 465 ? 8.664 20.020 -13.593 1.00 49.06 465 TYR A C 1
ATOM 3603 O O . TYR A 1 465 ? 9.007 21.210 -13.603 1.00 49.06 465 TYR A O 1
ATOM 3611 N N . ASP A 1 466 ? 9.461 19.036 -13.159 1.00 60.41 466 ASP A N 1
ATOM 3612 C CA . ASP A 1 466 ? 10.820 19.270 -12.676 1.00 60.41 466 ASP A CA 1
ATOM 3613 C C . ASP A 1 466 ? 11.854 19.231 -13.822 1.00 60.41 466 ASP A C 1
ATOM 3615 O O . ASP A 1 466 ? 11.869 18.295 -14.632 1.00 60.41 466 ASP A O 1
ATOM 3619 N N . PRO A 1 467 ? 12.742 20.240 -13.946 1.00 60.91 467 PRO A N 1
ATOM 3620 C CA . PRO A 1 467 ? 13.888 20.188 -14.854 1.00 60.91 467 PRO A CA 1
ATOM 3621 C C . PRO A 1 467 ? 14.818 18.972 -14.688 1.00 60.91 467 PRO A C 1
ATOM 3623 O O . PRO A 1 467 ? 15.647 18.759 -15.578 1.00 60.91 467 PRO A O 1
ATOM 3626 N N . ASP A 1 468 ? 14.727 18.194 -13.607 1.00 69.50 468 ASP A N 1
ATOM 3627 C CA . ASP A 1 468 ? 15.503 16.966 -13.406 1.00 69.50 468 ASP A CA 1
ATOM 3628 C C . ASP A 1 468 ? 14.707 15.647 -13.575 1.00 69.50 468 ASP A C 1
ATOM 3630 O O . ASP A 1 468 ? 15.239 14.561 -13.306 1.00 69.50 468 ASP A O 1
ATOM 3634 N N . PHE A 1 469 ? 13.494 15.713 -14.142 1.00 83.38 469 PHE A N 1
ATOM 3635 C CA . PHE A 1 469 ? 12.708 14.537 -14.522 1.00 83.38 469 PHE A CA 1
ATOM 3636 C C . PHE A 1 469 ? 13.517 13.529 -15.347 1.00 83.38 469 PHE A C 1
ATOM 3638 O O . PHE A 1 469 ? 14.105 13.855 -16.389 1.00 83.38 469 PHE A O 1
ATOM 3645 N N . CYS A 1 470 ? 13.502 12.261 -14.935 1.00 88.75 470 CYS A N 1
ATOM 3646 C CA . CYS A 1 470 ? 14.279 11.229 -15.607 1.00 88.75 470 CYS A CA 1
ATOM 3647 C C . CYS A 1 470 ? 13.637 9.845 -15.524 1.00 88.75 470 CYS A C 1
ATOM 3649 O O . CYS A 1 470 ? 13.419 9.320 -14.436 1.00 88.75 470 CYS A O 1
ATOM 3651 N N . ILE A 1 471 ? 13.447 9.201 -16.678 1.00 92.31 471 ILE A N 1
ATOM 3652 C CA . ILE A 1 471 ? 13.076 7.788 -16.772 1.00 92.31 471 ILE A CA 1
ATOM 3653 C C . ILE A 1 471 ? 14.333 6.977 -17.100 1.00 92.31 471 ILE A C 1
ATOM 3655 O O . ILE A 1 471 ? 15.131 7.332 -17.984 1.00 92.31 471 ILE A O 1
ATOM 3659 N N . TYR A 1 472 ? 14.515 5.875 -16.378 1.00 94.50 472 TYR A N 1
ATOM 3660 C CA . TYR A 1 472 ? 15.710 5.040 -16.436 1.00 94.50 472 TYR A CA 1
ATOM 3661 C C . TYR A 1 472 ? 15.422 3.692 -17.114 1.00 94.50 472 TYR A C 1
ATOM 3663 O O . TYR A 1 472 ? 14.275 3.283 -17.273 1.00 94.50 472 TYR A O 1
ATOM 3671 N N . ASN A 1 473 ? 16.480 2.998 -17.541 1.00 96.50 473 ASN A N 1
ATOM 3672 C CA . ASN A 1 473 ? 16.405 1.670 -18.161 1.00 96.50 473 ASN A CA 1
ATOM 3673 C C . ASN A 1 473 ? 17.409 0.675 -17.554 1.00 96.50 473 ASN A C 1
ATOM 3675 O O . ASN A 1 473 ? 17.709 -0.344 -18.170 1.00 96.50 473 ASN A O 1
ATOM 3679 N N . ASP A 1 474 ? 17.980 0.976 -16.387 1.00 97.81 474 ASP A N 1
ATOM 3680 C CA . ASP A 1 474 ? 18.879 0.047 -15.705 1.00 97.81 474 ASP A CA 1
ATOM 3681 C C . ASP A 1 474 ? 18.120 -1.081 -14.985 1.00 97.81 474 ASP A C 1
ATOM 3683 O O . ASP A 1 474 ? 16.942 -0.965 -14.639 1.00 97.81 474 ASP A O 1
ATOM 3687 N N . VAL A 1 475 ? 18.813 -2.198 -14.780 1.00 98.50 475 VAL A N 1
ATOM 3688 C CA . VAL A 1 475 ? 18.354 -3.323 -13.960 1.00 98.50 475 VAL A CA 1
ATOM 3689 C C . VAL A 1 475 ? 19.330 -3.497 -12.811 1.00 98.50 475 VAL A C 1
ATOM 3691 O O . VAL A 1 475 ? 20.533 -3.583 -13.040 1.00 98.50 475 VAL A O 1
ATOM 3694 N N . THR A 1 476 ? 18.828 -3.579 -11.584 1.00 98.44 476 THR A N 1
ATOM 3695 C CA . THR A 1 476 ? 19.661 -3.788 -10.395 1.00 98.44 476 THR A CA 1
ATOM 3696 C C . THR A 1 476 ? 19.375 -5.154 -9.786 1.00 98.44 476 THR A C 1
ATOM 3698 O O . THR A 1 476 ? 18.226 -5.506 -9.536 1.00 98.44 476 THR A O 1
ATOM 3701 N N . GLU A 1 477 ? 20.423 -5.937 -9.552 1.00 98.25 477 GLU A N 1
ATOM 3702 C CA . GLU A 1 477 ? 20.357 -7.201 -8.823 1.00 98.25 477 GLU A CA 1
ATOM 3703 C C . GLU A 1 477 ? 20.907 -7.013 -7.408 1.00 98.25 477 GLU A C 1
ATOM 3705 O O . GLU A 1 477 ? 22.020 -6.515 -7.222 1.00 98.25 477 GLU A O 1
ATOM 3710 N N . PHE A 1 478 ? 20.152 -7.497 -6.426 1.00 98.19 478 PHE A N 1
ATOM 3711 C CA . PHE A 1 478 ? 20.582 -7.662 -5.044 1.00 98.19 478 PHE A CA 1
ATOM 3712 C C . PHE A 1 478 ? 20.746 -9.145 -4.754 1.00 98.19 478 PHE A C 1
ATOM 3714 O O . PHE A 1 478 ? 19.808 -9.932 -4.909 1.00 98.19 478 PHE A O 1
ATOM 3721 N N . SER A 1 479 ? 21.941 -9.527 -4.325 1.00 96.19 479 SER A N 1
ATOM 3722 C CA . SER A 1 479 ? 22.259 -10.894 -3.935 1.00 96.19 479 SER A CA 1
ATOM 3723 C C . SER A 1 479 ? 22.045 -11.117 -2.431 1.00 96.19 479 SER A C 1
ATOM 3725 O O . SER A 1 479 ? 22.217 -10.185 -1.642 1.00 96.19 479 SER A O 1
ATOM 3727 N N . PRO A 1 480 ? 21.732 -12.354 -1.992 1.00 93.88 480 PRO A N 1
ATOM 3728 C CA . PRO A 1 480 ? 21.542 -12.679 -0.572 1.00 93.88 480 PRO A CA 1
ATOM 3729 C C . PRO A 1 480 ? 22.747 -12.376 0.329 1.00 93.88 480 PRO A C 1
ATOM 3731 O O . PRO A 1 480 ? 22.596 -12.213 1.538 1.00 93.88 480 PRO A O 1
ATOM 3734 N N . ASP A 1 481 ? 23.949 -12.333 -0.244 1.00 93.75 481 ASP A N 1
ATOM 3735 C CA . ASP A 1 481 ? 25.197 -11.992 0.443 1.00 93.75 481 ASP A CA 1
ATOM 3736 C C . ASP A 1 481 ? 25.423 -10.473 0.585 1.00 93.75 481 ASP A C 1
ATOM 3738 O O . ASP A 1 481 ? 26.408 -10.048 1.193 1.00 93.75 481 ASP A O 1
ATOM 3742 N N . GLY A 1 482 ? 24.506 -9.654 0.061 1.00 92.94 482 GLY A N 1
ATOM 3743 C CA . GLY A 1 482 ? 24.576 -8.196 0.064 1.00 92.94 482 GLY A CA 1
ATOM 3744 C C . GLY A 1 482 ? 25.341 -7.598 -1.119 1.00 92.94 482 GLY A C 1
ATOM 3745 O O . GLY A 1 482 ? 25.563 -6.383 -1.131 1.00 92.94 482 GLY A O 1
ATOM 3746 N N . ALA A 1 483 ? 25.762 -8.401 -2.104 1.00 96.06 483 ALA A N 1
ATOM 3747 C CA . ALA A 1 483 ? 26.305 -7.867 -3.348 1.00 96.06 483 ALA A CA 1
ATOM 3748 C C . ALA A 1 483 ? 25.205 -7.166 -4.163 1.00 96.06 483 ALA A C 1
ATOM 3750 O O . ALA A 1 483 ? 24.072 -7.639 -4.243 1.00 96.06 483 ALA A O 1
ATOM 3751 N N . ILE A 1 484 ? 25.558 -6.032 -4.769 1.00 98.25 484 ILE A N 1
ATOM 3752 C CA . ILE A 1 484 ? 24.669 -5.214 -5.599 1.00 98.25 484 ILE A CA 1
ATOM 3753 C C . ILE A 1 484 ? 25.343 -5.062 -6.957 1.00 98.25 484 ILE A C 1
ATOM 3755 O O . ILE A 1 484 ? 26.492 -4.616 -7.011 1.00 98.25 484 ILE A O 1
ATOM 3759 N N . ARG A 1 485 ? 24.639 -5.417 -8.032 1.00 98.06 485 ARG A N 1
ATOM 3760 C CA . ARG A 1 485 ? 25.102 -5.243 -9.415 1.00 98.06 485 ARG A CA 1
ATOM 3761 C C . ARG A 1 485 ? 24.096 -4.411 -10.189 1.00 98.06 485 ARG A C 1
ATOM 3763 O O . ARG A 1 485 ? 22.900 -4.670 -10.106 1.00 98.06 485 ARG A O 1
ATOM 3770 N N . ILE A 1 486 ? 24.580 -3.419 -10.928 1.00 98.50 486 ILE A N 1
ATOM 3771 C CA . ILE A 1 486 ? 23.747 -2.530 -11.742 1.00 98.50 486 ILE A CA 1
ATOM 3772 C C . ILE A 1 486 ? 24.078 -2.795 -13.206 1.00 98.50 486 ILE A C 1
ATOM 3774 O O . ILE A 1 486 ? 25.243 -2.775 -13.593 1.00 98.50 486 ILE A O 1
ATOM 3778 N N . PHE A 1 487 ? 23.060 -3.025 -14.022 1.00 98.56 487 PHE A N 1
ATOM 3779 C CA . PHE A 1 487 ? 23.180 -3.338 -15.438 1.00 98.56 487 PHE A CA 1
ATOM 3780 C C . PHE A 1 487 ? 22.550 -2.225 -16.267 1.00 98.56 487 PHE A C 1
ATOM 3782 O O . PHE A 1 487 ? 21.382 -1.891 -16.075 1.00 98.56 487 PHE A O 1
ATOM 3789 N N . GLY A 1 488 ? 23.315 -1.656 -17.192 1.00 98.19 488 GLY A N 1
ATOM 3790 C CA . GLY A 1 488 ? 22.838 -0.677 -18.160 1.00 98.19 488 GLY A CA 1
ATOM 3791 C C . GLY A 1 488 ? 22.660 -1.300 -19.536 1.00 98.19 488 GLY A C 1
ATOM 3792 O O . GLY A 1 488 ? 23.374 -2.230 -19.910 1.00 98.19 488 GLY A O 1
ATOM 3793 N N . TYR A 1 489 ? 21.743 -0.729 -20.314 1.00 98.50 489 TYR A N 1
ATOM 3794 C CA . TYR A 1 489 ? 21.405 -1.210 -21.651 1.00 98.50 489 TYR A CA 1
ATOM 3795 C C . TYR A 1 489 ? 21.416 -0.057 -22.662 1.00 98.50 489 TYR A C 1
ATOM 3797 O O . TYR A 1 489 ? 21.083 1.079 -22.292 1.00 98.50 489 TYR A O 1
ATOM 3805 N N . PRO A 1 490 ? 21.758 -0.316 -23.939 1.00 98.19 490 PRO A N 1
ATOM 3806 C CA . PRO A 1 490 ? 21.541 0.638 -25.009 1.00 98.19 490 PRO A CA 1
ATOM 3807 C C . PRO A 1 490 ? 20.055 0.974 -25.129 1.00 98.19 490 PRO A C 1
ATOM 3809 O O . PRO A 1 490 ? 19.209 0.081 -25.129 1.00 98.19 490 PRO A O 1
ATOM 3812 N N . GLU A 1 491 ? 19.740 2.254 -25.316 1.00 95.69 491 GLU A N 1
ATOM 3813 C CA . GLU A 1 491 ? 18.357 2.745 -25.409 1.00 95.69 491 GLU A CA 1
ATOM 3814 C C . GLU A 1 491 ? 17.523 2.025 -26.483 1.00 95.69 491 GLU A C 1
ATOM 3816 O O . GLU A 1 491 ? 16.335 1.769 -26.310 1.00 95.69 491 GLU A O 1
ATOM 3821 N N . HIS A 1 492 ? 18.150 1.664 -27.605 1.00 94.69 492 HIS A N 1
ATOM 3822 C CA . HIS A 1 492 ? 17.478 0.967 -28.701 1.00 94.69 492 HIS A CA 1
ATOM 3823 C C . HIS A 1 492 ? 17.200 -0.519 -28.416 1.00 94.69 492 HIS A C 1
ATOM 3825 O O . HIS A 1 492 ? 16.392 -1.110 -29.126 1.00 94.69 492 HIS A O 1
ATOM 3831 N N . VAL A 1 493 ? 17.866 -1.115 -27.419 1.00 97.06 493 VAL A N 1
ATOM 3832 C CA . VAL A 1 493 ? 17.642 -2.500 -26.966 1.00 97.06 493 VAL A CA 1
ATOM 3833 C C . VAL A 1 493 ? 16.566 -2.530 -25.888 1.00 97.06 493 VAL A C 1
ATOM 3835 O O . VAL A 1 493 ? 15.642 -3.337 -25.955 1.00 97.06 493 VAL A O 1
ATOM 3838 N N . PHE A 1 494 ? 16.678 -1.633 -24.909 1.00 97.44 494 PHE A N 1
ATOM 3839 C CA . PHE A 1 494 ? 15.723 -1.494 -23.820 1.00 97.44 494 PHE A CA 1
ATOM 3840 C C . PHE A 1 494 ? 15.521 -0.012 -23.524 1.00 97.44 494 PHE A C 1
ATOM 3842 O O . PHE A 1 494 ? 16.432 0.676 -23.059 1.00 97.44 494 PHE A O 1
ATOM 3849 N N . ARG A 1 495 ? 14.334 0.493 -23.852 1.00 95.56 495 ARG A N 1
ATOM 3850 C CA . ARG A 1 495 ? 13.989 1.906 -23.673 1.00 95.56 495 ARG A CA 1
ATOM 3851 C C . ARG A 1 495 ? 13.723 2.212 -22.196 1.00 95.56 495 ARG A C 1
ATOM 3853 O O . ARG A 1 495 ? 13.312 1.307 -21.472 1.00 95.56 495 ARG A O 1
ATOM 3860 N N . PRO A 1 496 ? 13.901 3.472 -21.759 1.00 95.50 496 PRO A N 1
ATOM 3861 C CA . PRO A 1 496 ? 13.429 3.927 -20.456 1.00 95.50 496 PRO A CA 1
ATOM 3862 C C . PRO A 1 496 ? 11.990 3.501 -20.173 1.00 95.50 496 PRO A C 1
ATOM 3864 O O . PRO A 1 496 ? 11.129 3.606 -21.051 1.00 95.50 496 PRO A O 1
ATOM 3867 N N . THR A 1 497 ? 11.753 2.998 -18.965 1.00 95.25 497 THR A N 1
ATOM 3868 C CA . THR A 1 497 ? 10.476 2.406 -18.570 1.00 95.25 497 THR A CA 1
ATOM 3869 C C . THR A 1 497 ? 10.097 2.801 -17.148 1.00 95.25 497 THR A C 1
ATOM 3871 O O . THR A 1 497 ? 10.952 3.009 -16.296 1.00 95.25 497 THR A O 1
ATOM 3874 N N . ASP A 1 498 ? 8.798 2.886 -16.906 1.00 94.44 498 ASP A N 1
ATOM 3875 C CA . ASP A 1 498 ? 8.136 3.274 -15.667 1.00 94.44 498 ASP A CA 1
ATOM 3876 C C . ASP A 1 498 ? 6.682 2.780 -15.725 1.00 94.44 498 ASP A C 1
ATOM 3878 O O . ASP A 1 498 ? 6.113 2.569 -16.801 1.00 94.44 498 ASP A O 1
ATOM 3882 N N . PHE A 1 499 ? 6.098 2.514 -14.558 1.00 94.88 499 PHE A N 1
ATOM 3883 C CA . PHE A 1 499 ? 4.738 1.978 -14.397 1.00 94.88 499 PHE A CA 1
ATOM 3884 C C . PHE A 1 499 ? 4.447 0.742 -15.262 1.00 94.88 499 PHE A C 1
ATOM 3886 O O . PHE A 1 499 ? 3.320 0.517 -15.718 1.00 94.88 499 PHE A O 1
ATOM 3893 N N . HIS A 1 500 ? 5.486 -0.052 -15.490 1.00 97.19 500 HIS A N 1
ATOM 3894 C CA . HIS A 1 500 ? 5.436 -1.348 -16.140 1.00 97.19 500 HIS A CA 1
ATOM 3895 C C . HIS A 1 500 ? 5.180 -2.435 -15.095 1.00 97.19 500 HIS A C 1
ATOM 3897 O O . HIS A 1 500 ? 5.300 -2.213 -13.890 1.00 97.19 500 HIS A O 1
ATOM 3903 N N . THR A 1 501 ? 4.873 -3.641 -15.556 1.00 97.38 501 THR A N 1
ATOM 3904 C CA . THR A 1 501 ? 4.844 -4.824 -14.692 1.00 97.38 501 THR A CA 1
ATOM 3905 C C . THR A 1 501 ? 6.017 -5.735 -15.005 1.00 97.38 501 THR A C 1
ATOM 3907 O O . THR A 1 501 ? 6.449 -5.814 -16.152 1.00 97.38 501 THR A O 1
ATOM 3910 N N . ALA A 1 502 ? 6.523 -6.438 -13.994 1.00 97.44 502 ALA A N 1
ATOM 3911 C CA . ALA A 1 502 ? 7.574 -7.436 -14.140 1.00 97.44 502 ALA A CA 1
ATOM 3912 C C . ALA A 1 502 ? 7.120 -8.755 -13.524 1.00 97.44 502 ALA A C 1
ATOM 3914 O O . ALA A 1 502 ? 6.920 -8.866 -12.318 1.00 97.44 502 ALA A O 1
ATOM 3915 N N . THR A 1 503 ? 6.923 -9.761 -14.370 1.00 96.25 503 THR A N 1
ATOM 3916 C CA . THR A 1 503 ? 6.437 -11.078 -13.952 1.00 96.25 503 THR A CA 1
ATOM 3917 C C . THR A 1 503 ? 7.504 -12.126 -14.219 1.00 96.25 503 THR A C 1
ATOM 3919 O O . THR A 1 503 ? 7.920 -12.320 -15.361 1.00 96.25 503 THR A O 1
ATOM 3922 N N . ARG A 1 504 ? 7.933 -12.846 -13.180 1.00 95.50 504 ARG A N 1
ATOM 3923 C CA . ARG A 1 504 ? 8.851 -13.979 -13.338 1.00 95.50 504 ARG A CA 1
ATOM 3924 C C . ARG A 1 504 ? 8.177 -15.119 -14.104 1.00 95.50 504 ARG A C 1
ATOM 3926 O O . ARG A 1 504 ? 7.111 -15.594 -13.719 1.00 95.50 504 ARG A O 1
ATOM 3933 N N . VAL A 1 505 ? 8.847 -15.601 -15.145 1.00 94.62 505 VAL A N 1
ATOM 3934 C CA . VAL A 1 505 ? 8.452 -16.745 -15.971 1.00 94.62 505 VAL A CA 1
ATOM 3935 C C . VAL A 1 505 ? 9.668 -17.645 -16.166 1.00 94.62 505 VAL A C 1
ATOM 3937 O O . VAL A 1 505 ? 10.548 -17.357 -16.973 1.00 94.62 505 VAL A O 1
ATOM 3940 N N . GLY A 1 506 ? 9.721 -18.749 -15.417 1.00 93.00 506 GLY A N 1
ATOM 3941 C CA . GLY A 1 506 ? 10.843 -19.686 -15.473 1.00 93.00 506 GLY A CA 1
ATOM 3942 C C . GLY A 1 506 ? 12.175 -19.018 -15.116 1.00 93.00 506 GLY A C 1
ATOM 3943 O O . GLY A 1 506 ? 12.362 -18.558 -13.987 1.00 93.00 506 GLY A O 1
ATOM 3944 N N . ASP A 1 507 ? 13.086 -18.987 -16.086 1.00 94.44 507 ASP A N 1
ATOM 3945 C CA . ASP A 1 507 ? 14.429 -18.403 -16.012 1.00 94.44 507 ASP A CA 1
ATOM 3946 C C . ASP A 1 507 ? 14.488 -16.943 -16.497 1.00 94.44 507 ASP A C 1
ATOM 3948 O O . ASP A 1 507 ? 15.569 -16.425 -16.772 1.00 94.44 507 ASP A O 1
ATOM 3952 N N . ALA A 1 508 ? 13.340 -16.282 -16.636 1.00 97.25 508 ALA A N 1
ATOM 3953 C CA . ALA A 1 508 ? 13.245 -14.920 -17.136 1.00 97.25 508 ALA A CA 1
ATOM 3954 C C . ALA A 1 508 ? 12.237 -14.077 -16.350 1.00 97.25 508 ALA A C 1
ATOM 3956 O O . ALA A 1 508 ? 11.407 -14.587 -15.598 1.00 97.25 508 ALA A O 1
ATOM 3957 N N . ILE A 1 509 ? 12.296 -12.769 -16.569 1.00 98.31 509 ILE A N 1
ATOM 3958 C CA . ILE A 1 509 ? 11.274 -11.802 -16.178 1.00 98.31 509 ILE A CA 1
ATOM 3959 C C . ILE A 1 509 ? 10.679 -11.221 -17.458 1.00 98.31 509 ILE A C 1
ATOM 3961 O O . ILE A 1 509 ? 11.413 -10.782 -18.344 1.00 98.31 509 ILE A O 1
ATOM 3965 N N . LEU A 1 510 ? 9.352 -11.230 -17.561 1.00 98.25 510 LEU A N 1
ATOM 3966 C CA . LEU A 1 510 ? 8.636 -10.514 -18.608 1.00 98.25 510 LEU A CA 1
ATOM 3967 C C . LEU A 1 510 ? 8.222 -9.140 -18.106 1.00 98.25 510 LEU A C 1
ATOM 3969 O O . LEU A 1 510 ? 7.546 -9.032 -17.085 1.00 98.25 510 LEU A O 1
ATOM 3973 N N . ILE A 1 511 ? 8.641 -8.121 -18.848 1.00 98.62 511 ILE A N 1
ATOM 3974 C CA . ILE A 1 511 ? 8.371 -6.711 -18.596 1.00 98.62 511 ILE A CA 1
ATOM 3975 C C . ILE A 1 511 ? 7.277 -6.288 -19.569 1.00 98.62 511 ILE A C 1
ATOM 3977 O O . ILE A 1 511 ? 7.486 -6.375 -20.780 1.00 98.62 511 ILE A O 1
ATOM 3981 N N . ILE A 1 512 ? 6.110 -5.886 -19.072 1.00 98.25 512 ILE A N 1
ATOM 3982 C CA . ILE A 1 512 ? 4.944 -5.577 -19.909 1.00 98.25 512 ILE A CA 1
ATOM 3983 C C . ILE A 1 512 ? 4.469 -4.158 -19.628 1.00 98.25 512 ILE A C 1
ATOM 3985 O O . ILE A 1 512 ? 4.361 -3.760 -18.469 1.00 98.25 512 ILE A O 1
ATOM 3989 N N . GLY A 1 513 ? 4.155 -3.430 -20.705 1.00 97.19 513 GLY A N 1
ATOM 3990 C CA . GLY A 1 513 ? 3.669 -2.051 -20.667 1.00 97.19 513 GLY A CA 1
ATOM 3991 C C . GLY A 1 513 ? 4.707 -1.056 -20.146 1.00 97.19 513 GLY A C 1
ATOM 3992 O O . GLY A 1 513 ? 5.771 -1.451 -19.685 1.00 97.19 513 GLY A O 1
ATOM 3993 N N . CYS A 1 514 ? 4.408 0.231 -20.274 1.00 95.81 514 CYS A N 1
ATOM 3994 C CA . CYS A 1 514 ? 5.103 1.353 -19.640 1.00 95.81 514 CYS A CA 1
ATOM 3995 C C . CYS A 1 514 ? 4.377 2.657 -19.991 1.00 95.81 514 CYS A C 1
ATOM 3997 O O . CYS A 1 514 ? 3.633 2.702 -20.976 1.00 95.81 514 CYS A O 1
ATOM 3999 N N . LEU A 1 515 ? 4.595 3.726 -19.222 1.00 93.12 515 LEU A N 1
ATOM 4000 C CA . LEU A 1 515 ? 4.176 5.066 -19.643 1.00 93.12 515 LEU A CA 1
ATOM 4001 C C . LEU A 1 515 ? 5.202 5.621 -20.639 1.00 93.12 515 LEU A C 1
ATOM 4003 O O . LEU A 1 515 ? 4.868 5.918 -21.793 1.00 93.12 515 LEU A O 1
ATOM 4007 N N . GLY A 1 516 ? 6.460 5.668 -20.208 1.00 91.81 516 GLY A N 1
ATOM 4008 C CA . GLY A 1 516 ? 7.626 6.085 -20.964 1.00 91.81 516 GLY A CA 1
ATOM 4009 C C . GLY A 1 516 ? 7.566 7.540 -21.426 1.00 91.81 516 GLY A C 1
ATOM 4010 O O . GLY A 1 516 ? 6.564 8.257 -21.288 1.00 91.81 516 GLY A O 1
ATOM 4011 N N . TYR A 1 517 ? 8.653 7.966 -22.069 1.00 91.25 517 TYR A N 1
ATOM 4012 C CA . TYR A 1 517 ? 8.708 9.279 -22.702 1.00 91.25 517 TYR A CA 1
ATOM 4013 C C . TYR A 1 517 ? 7.684 9.382 -23.846 1.00 91.25 517 TYR A C 1
ATOM 4015 O O . TYR A 1 517 ? 7.581 8.429 -24.631 1.00 91.25 517 TYR A O 1
ATOM 4023 N N . PRO A 1 518 ? 6.954 10.505 -23.991 1.00 89.94 518 PRO A N 1
ATOM 4024 C CA . PRO A 1 518 ? 5.901 10.665 -24.997 1.00 89.94 518 PRO A CA 1
ATOM 4025 C C . PRO A 1 518 ? 6.334 10.326 -26.432 1.00 89.94 518 PRO A C 1
ATOM 4027 O O . PRO A 1 518 ? 5.632 9.617 -27.149 1.00 89.94 518 PRO A O 1
ATOM 4030 N N . GLU A 1 519 ? 7.528 10.747 -26.840 1.00 88.50 519 GLU A N 1
ATOM 4031 C CA . GLU A 1 519 ? 8.121 10.492 -28.157 1.00 88.50 519 GLU A CA 1
ATOM 4032 C C . GLU A 1 519 ? 8.469 9.017 -28.411 1.00 88.50 519 GLU A C 1
ATOM 4034 O O . GLU A 1 519 ? 8.658 8.597 -29.555 1.00 88.50 519 GLU A O 1
ATOM 4039 N N . SER A 1 520 ? 8.559 8.214 -27.349 1.00 88.12 520 SER A N 1
ATOM 4040 C CA . SER A 1 520 ? 8.854 6.785 -27.434 1.00 88.12 520 SER A CA 1
ATOM 4041 C C . SER A 1 520 ? 7.596 5.923 -27.586 1.00 88.12 520 SER A C 1
ATOM 4043 O O . SER A 1 520 ? 7.720 4.756 -27.986 1.00 88.12 520 SER A O 1
ATOM 4045 N N . ARG A 1 521 ? 6.411 6.493 -27.305 1.00 92.50 521 ARG A N 1
ATOM 4046 C CA . ARG A 1 521 ? 5.124 5.787 -27.277 1.00 92.50 521 ARG A CA 1
ATOM 4047 C C . ARG A 1 521 ? 4.712 5.341 -28.674 1.00 92.50 521 ARG A C 1
ATOM 4049 O O . ARG A 1 521 ? 4.742 6.106 -29.635 1.00 92.50 521 ARG A O 1
ATOM 4056 N N . ARG A 1 522 ? 4.301 4.078 -28.789 1.00 91.62 522 ARG A N 1
ATOM 4057 C CA . ARG A 1 522 ? 3.753 3.493 -30.021 1.00 91.62 522 ARG A CA 1
ATOM 4058 C C . ARG A 1 522 ? 2.307 3.087 -29.761 1.00 91.62 522 ARG A C 1
ATOM 4060 O O . ARG A 1 522 ? 2.049 1.953 -29.363 1.00 91.62 522 ARG A O 1
ATOM 4067 N N . PHE A 1 523 ? 1.380 4.028 -29.937 1.00 89.50 523 PHE A N 1
ATOM 4068 C CA . PHE A 1 523 ? -0.049 3.799 -29.697 1.00 89.50 523 PHE A CA 1
ATOM 4069 C C . PHE A 1 523 ? -0.557 2.583 -30.484 1.00 89.50 523 PHE A C 1
ATOM 4071 O O . PHE A 1 523 ? -0.090 2.307 -31.589 1.00 89.50 523 PHE A O 1
ATOM 4078 N N . GLY A 1 524 ? -1.485 1.828 -29.892 1.00 86.00 524 GLY A N 1
ATOM 4079 C CA . GLY A 1 524 ? -1.964 0.578 -30.488 1.00 86.00 524 GLY A CA 1
ATOM 4080 C C . GLY A 1 524 ? -0.931 -0.554 -30.480 1.00 86.00 524 GLY A C 1
ATOM 4081 O O . GLY A 1 524 ? -1.006 -1.441 -31.316 1.00 86.00 524 GLY A O 1
ATOM 4082 N N . ARG A 1 525 ? 0.036 -0.544 -29.557 1.00 92.19 525 ARG A N 1
ATOM 4083 C CA . ARG A 1 525 ? 0.947 -1.667 -29.295 1.00 92.19 525 ARG A CA 1
ATOM 4084 C C . ARG A 1 525 ? 1.233 -1.761 -27.804 1.00 92.19 525 ARG A C 1
ATOM 4086 O O . ARG A 1 525 ? 1.377 -0.737 -27.147 1.00 92.19 525 ARG A O 1
ATOM 4093 N N . THR A 1 526 ? 1.375 -2.976 -27.285 1.00 96.62 526 THR A N 1
ATOM 4094 C CA . THR A 1 526 ? 1.831 -3.210 -25.908 1.00 96.62 526 THR A CA 1
ATOM 4095 C C . THR A 1 526 ? 3.310 -3.602 -25.923 1.00 96.62 526 THR A C 1
ATOM 4097 O O . THR A 1 526 ? 3.641 -4.620 -26.535 1.00 96.62 526 THR A O 1
ATOM 4100 N N . PRO A 1 527 ? 4.219 -2.822 -25.308 1.00 96.38 527 PRO A N 1
ATOM 4101 C CA . PRO A 1 527 ? 5.620 -3.214 -25.217 1.00 96.38 527 PRO A CA 1
ATOM 4102 C C . PRO A 1 527 ? 5.759 -4.446 -24.316 1.00 96.38 527 PRO A C 1
ATOM 4104 O O . PRO A 1 527 ? 5.160 -4.509 -23.241 1.00 96.38 527 PRO A O 1
ATOM 4107 N N . VAL A 1 528 ? 6.536 -5.426 -24.780 1.00 98.12 528 VAL A N 1
ATOM 4108 C CA . VAL A 1 528 ? 6.849 -6.655 -24.045 1.00 98.12 528 VAL A CA 1
ATOM 4109 C C . VAL A 1 528 ? 8.339 -6.921 -24.187 1.00 98.12 528 VAL A C 1
ATOM 4111 O O . VAL A 1 528 ? 8.839 -7.042 -25.303 1.00 98.12 528 VAL A O 1
ATOM 4114 N N . TYR A 1 529 ? 9.046 -7.034 -23.068 1.00 98.50 529 TYR A N 1
ATOM 4115 C CA . TYR A 1 529 ? 10.454 -7.417 -23.037 1.00 98.50 529 TYR A CA 1
ATOM 4116 C C . TYR A 1 529 ? 10.644 -8.688 -22.219 1.00 98.50 529 TYR A C 1
ATOM 4118 O O . TYR A 1 529 ? 9.925 -8.936 -21.253 1.00 98.50 529 TYR A O 1
ATOM 4126 N N . ARG A 1 530 ? 11.649 -9.480 -22.587 1.00 98.44 530 ARG A N 1
ATOM 4127 C CA . ARG A 1 530 ? 12.127 -10.628 -21.821 1.00 98.44 530 ARG A CA 1
ATOM 4128 C C . ARG A 1 530 ? 13.529 -10.338 -21.308 1.00 98.44 530 ARG A C 1
ATOM 4130 O O . ARG A 1 530 ? 14.448 -10.204 -22.108 1.00 98.44 530 ARG A O 1
ATOM 4137 N N . LEU A 1 531 ? 13.679 -10.294 -19.988 1.00 98.69 531 LEU A N 1
ATOM 4138 C CA . LEU A 1 531 ? 14.955 -10.237 -19.279 1.00 98.69 531 LEU A CA 1
ATOM 4139 C C . LEU A 1 531 ? 15.359 -11.650 -18.849 1.00 98.69 531 LEU A C 1
ATOM 4141 O O . LEU A 1 531 ? 14.635 -12.300 -18.099 1.00 98.69 531 LEU A O 1
ATOM 4145 N N . SER A 1 532 ? 16.513 -12.129 -19.299 1.00 98.19 532 SER A N 1
ATOM 4146 C CA . SER A 1 532 ? 17.077 -13.415 -18.873 1.00 98.19 532 SER A CA 1
ATOM 4147 C C . SER A 1 532 ? 17.680 -13.327 -17.467 1.00 98.19 532 SER A C 1
ATOM 4149 O O . SER A 1 532 ? 18.524 -12.480 -17.207 1.00 98.19 532 SER A O 1
ATOM 4151 N N . LEU A 1 533 ? 17.334 -14.245 -16.563 1.00 97.31 533 LEU A N 1
ATOM 4152 C CA . LEU A 1 533 ? 17.904 -14.299 -15.205 1.00 97.31 533 LEU A CA 1
ATOM 4153 C C . LEU A 1 533 ? 19.268 -15.005 -15.136 1.00 97.31 533 LEU A C 1
ATOM 4155 O O . LEU A 1 533 ? 19.879 -15.057 -14.064 1.00 97.31 533 LEU A O 1
ATOM 4159 N N . THR A 1 534 ? 19.732 -15.569 -16.257 1.00 94.62 534 THR A N 1
ATOM 4160 C CA . THR A 1 534 ? 21.023 -16.273 -16.347 1.00 94.62 534 THR A CA 1
ATOM 4161 C C . THR A 1 534 ? 22.152 -15.331 -16.761 1.00 94.62 534 THR A C 1
ATOM 4163 O O . THR A 1 534 ? 23.230 -15.365 -16.173 1.00 94.62 534 THR A O 1
ATOM 4166 N N . ASN A 1 535 ? 21.917 -14.495 -17.775 1.00 96.75 535 ASN A N 1
ATOM 4167 C CA . ASN A 1 535 ? 22.923 -13.599 -18.358 1.00 96.75 535 ASN A CA 1
ATOM 4168 C C . ASN A 1 535 ? 22.483 -12.127 -18.404 1.00 96.75 535 ASN A C 1
ATOM 4170 O O . ASN A 1 535 ? 23.249 -11.306 -18.894 1.00 96.75 535 ASN A O 1
ATOM 4174 N N . PHE A 1 536 ? 21.287 -11.794 -17.902 1.00 98.25 536 PHE A N 1
ATOM 4175 C CA . PHE A 1 536 ? 20.745 -10.431 -17.876 1.00 98.25 536 PHE A CA 1
ATOM 4176 C C . PHE A 1 536 ? 20.576 -9.784 -19.258 1.00 98.25 536 PHE A C 1
ATOM 4178 O O . PHE A 1 536 ? 20.371 -8.585 -19.355 1.00 98.25 536 PHE A O 1
ATOM 4185 N N . GLU A 1 537 ? 20.590 -10.560 -20.345 1.00 98.44 537 GLU A N 1
ATOM 4186 C CA . GLU A 1 537 ? 20.215 -10.040 -21.660 1.00 98.44 537 GLU A CA 1
ATOM 4187 C C . GLU A 1 537 ? 18.721 -9.692 -21.689 1.00 98.44 537 GLU A C 1
ATOM 4189 O O . GLU A 1 537 ? 17.876 -10.492 -21.268 1.00 98.44 537 GLU A O 1
ATOM 4194 N N . ILE A 1 538 ? 18.400 -8.511 -22.222 1.00 98.56 538 ILE A N 1
ATOM 4195 C CA . ILE A 1 538 ? 17.032 -8.066 -22.495 1.00 98.56 538 ILE A CA 1
ATOM 4196 C C . ILE A 1 538 ? 16.759 -8.130 -23.993 1.00 98.56 538 ILE A C 1
ATOM 4198 O O . ILE A 1 538 ? 17.570 -7.697 -24.812 1.00 98.56 538 ILE A O 1
ATOM 4202 N N . GLN A 1 539 ? 15.586 -8.637 -24.352 1.00 97.94 539 GLN A N 1
ATOM 4203 C CA . GLN A 1 539 ? 15.099 -8.649 -25.723 1.00 97.94 539 GLN A CA 1
ATOM 4204 C C . GLN A 1 539 ? 13.645 -8.180 -25.777 1.00 97.94 539 GLN A C 1
ATOM 4206 O O . GLN A 1 539 ? 12.811 -8.650 -25.006 1.00 97.94 539 GLN A O 1
ATOM 4211 N N . GLU A 1 540 ? 13.327 -7.288 -26.715 1.00 97.25 540 GLU A N 1
ATOM 4212 C CA . GLU A 1 540 ? 11.939 -6.965 -27.050 1.00 97.25 540 GLU A CA 1
ATOM 4213 C C . GLU A 1 540 ? 11.283 -8.151 -27.771 1.00 97.25 540 GLU A C 1
ATOM 4215 O O . GLU A 1 540 ? 11.841 -8.714 -28.715 1.00 97.25 540 GLU A O 1
ATOM 4220 N N . ILE A 1 541 ? 10.093 -8.534 -27.322 1.00 97.69 541 ILE A N 1
ATOM 4221 C CA . ILE A 1 541 ? 9.324 -9.638 -27.881 1.00 97.69 541 ILE A CA 1
ATOM 4222 C C . ILE A 1 541 ? 8.268 -9.083 -28.830 1.00 97.69 541 ILE A C 1
ATOM 4224 O O . ILE A 1 541 ? 7.445 -8.239 -28.466 1.00 97.69 541 ILE A O 1
ATOM 4228 N N . GLU A 1 542 ? 8.273 -9.579 -30.065 1.00 95.88 542 GLU A N 1
ATOM 4229 C CA . GLU A 1 542 ? 7.193 -9.304 -31.003 1.00 95.88 542 GLU A CA 1
ATOM 4230 C C . GLU A 1 542 ? 5.937 -10.062 -30.575 1.00 95.88 542 GLU A C 1
ATOM 4232 O O . GLU A 1 542 ? 5.954 -11.278 -30.388 1.00 95.88 542 GLU A O 1
ATOM 4237 N N . THR A 1 543 ? 4.842 -9.324 -30.414 1.00 97.25 543 THR A N 1
ATOM 4238 C CA . THR A 1 543 ? 3.533 -9.873 -30.060 1.00 97.25 543 THR A CA 1
ATOM 4239 C C . THR A 1 543 ? 2.508 -9.519 -31.131 1.00 97.25 543 THR A C 1
ATOM 4241 O O . THR A 1 543 ? 2.701 -8.587 -31.915 1.00 97.25 543 THR A O 1
ATOM 4244 N N . SER A 1 544 ? 1.421 -10.284 -31.188 1.00 96.81 544 SER A N 1
ATOM 4245 C CA . SER A 1 544 ? 0.325 -10.094 -32.149 1.00 96.81 544 SER A CA 1
ATOM 4246 C C . SER A 1 544 ? -1.035 -10.335 -31.485 1.00 96.81 544 SER A C 1
ATOM 4248 O O . SER A 1 544 ? -1.081 -10.655 -30.302 1.00 96.81 544 SER A O 1
ATOM 4250 N N . GLY A 1 545 ? -2.142 -10.190 -32.218 1.00 95.88 545 GLY A N 1
ATOM 4251 C CA . GLY A 1 545 ? -3.497 -10.422 -31.697 1.00 95.88 545 GLY A CA 1
ATOM 4252 C C . GLY A 1 545 ? -4.131 -9.202 -31.021 1.00 95.88 545 GLY A C 1
ATOM 4253 O O . GLY A 1 545 ? -3.692 -8.071 -31.224 1.00 95.88 545 GLY A O 1
ATOM 4254 N N . ASP A 1 546 ? -5.178 -9.447 -30.232 1.00 92.19 546 ASP A N 1
ATOM 4255 C CA . ASP A 1 546 ? -5.994 -8.409 -29.595 1.00 92.19 546 ASP A CA 1
ATOM 4256 C C . ASP A 1 546 ? -5.300 -7.927 -28.317 1.00 92.19 546 ASP A C 1
ATOM 4258 O O . ASP A 1 546 ? -5.423 -8.566 -27.274 1.00 92.19 546 ASP A O 1
ATOM 4262 N N . HIS A 1 547 ? -4.540 -6.835 -28.389 1.00 93.44 547 HIS A N 1
ATOM 4263 C CA . HIS A 1 547 ? -3.764 -6.284 -27.270 1.00 93.44 547 HIS A CA 1
ATOM 4264 C C . HIS A 1 547 ? -4.428 -5.043 -26.638 1.00 93.44 547 HIS A C 1
ATOM 4266 O O . HIS A 1 547 ? -5.141 -4.309 -27.331 1.00 93.44 547 HIS A O 1
ATOM 4272 N N . PRO A 1 548 ? -4.125 -4.709 -25.366 1.00 94.12 548 PRO A N 1
ATOM 4273 C CA . PRO A 1 548 ? -4.687 -3.526 -24.706 1.00 94.12 548 PRO A CA 1
ATOM 4274 C C . PRO A 1 548 ? -4.224 -2.189 -25.306 1.00 94.12 548 PRO A C 1
ATOM 4276 O O . PRO A 1 548 ? -4.861 -1.165 -25.075 1.00 94.12 548 PRO A O 1
ATOM 4279 N N . GLY A 1 549 ? -3.125 -2.177 -26.068 1.00 95.00 549 GLY A N 1
ATOM 4280 C CA . GLY A 1 549 ? -2.486 -0.950 -26.553 1.00 95.00 549 GLY A CA 1
ATOM 4281 C C . GLY A 1 549 ? -1.356 -0.493 -25.629 1.00 95.00 549 GLY A C 1
ATOM 4282 O O . GLY A 1 549 ? -0.743 -1.317 -24.944 1.00 95.00 549 GLY A O 1
ATOM 4283 N N . TRP A 1 550 ? -1.047 0.806 -25.632 1.00 96.38 550 TRP A N 1
ATOM 4284 C CA . TRP A 1 550 ? 0.075 1.351 -24.864 1.00 96.38 550 TRP A CA 1
ATOM 4285 C C . TRP A 1 550 ? -0.328 1.540 -23.399 1.00 96.38 550 TRP A C 1
ATOM 4287 O O . TRP A 1 550 ? -0.855 2.581 -23.018 1.00 96.38 550 TRP A O 1
ATOM 4297 N N . ILE A 1 551 ? -0.171 0.477 -22.612 1.00 96.75 551 ILE A N 1
ATOM 4298 C CA . ILE A 1 551 ? -0.714 0.362 -21.257 1.00 96.75 551 ILE A CA 1
ATOM 4299 C C . ILE A 1 551 ? 0.343 0.621 -20.175 1.00 96.75 551 ILE A C 1
ATOM 4301 O O . ILE A 1 551 ? 1.473 0.144 -20.280 1.00 96.75 551 ILE A O 1
ATOM 4305 N N . HIS A 1 552 ? -0.047 1.300 -19.097 1.00 95.50 552 HIS A N 1
ATOM 4306 C CA . HIS A 1 552 ? 0.761 1.557 -17.896 1.00 95.50 552 HIS A CA 1
ATOM 4307 C C . HIS A 1 552 ? -0.087 1.452 -16.622 1.00 95.50 552 HIS A C 1
ATOM 4309 O O . HIS A 1 552 ? -1.311 1.333 -16.699 1.00 95.50 552 HIS A O 1
ATOM 4315 N N . ARG A 1 553 ? 0.560 1.394 -15.448 1.00 93.00 553 ARG A N 1
ATOM 4316 C CA . ARG A 1 553 ? -0.093 1.264 -14.121 1.00 93.00 553 ARG A CA 1
ATOM 4317 C C . ARG A 1 553 ? -1.068 0.078 -14.019 1.00 93.00 553 ARG A C 1
ATOM 4319 O O . ARG A 1 553 ? -2.001 0.081 -13.216 1.00 93.00 553 ARG A O 1
ATOM 4326 N N . HIS A 1 554 ? -0.872 -0.933 -14.860 1.00 95.44 554 HIS A N 1
ATOM 4327 C CA . HIS A 1 554 ? -1.668 -2.152 -14.883 1.00 95.44 554 HIS A CA 1
ATOM 4328 C C . HIS A 1 554 ? -1.094 -3.177 -13.911 1.00 95.44 554 HIS A C 1
ATOM 4330 O O . HIS A 1 554 ? 0.016 -3.036 -13.406 1.00 95.44 554 HIS A O 1
ATOM 4336 N N . LYS A 1 555 ? -1.855 -4.241 -13.675 1.00 93.94 555 LYS A N 1
ATOM 4337 C CA . LYS A 1 555 ? -1.376 -5.435 -12.982 1.00 93.94 555 LYS A CA 1
ATOM 4338 C C . LYS A 1 555 ? -1.137 -6.537 -13.992 1.00 93.94 555 LYS A C 1
ATOM 4340 O O . LYS A 1 555 ? -1.922 -6.690 -14.926 1.00 93.94 555 LYS A O 1
ATOM 4345 N N . ALA A 1 556 ? -0.100 -7.328 -13.762 1.00 94.81 556 ALA A N 1
ATOM 4346 C CA . ALA A 1 556 ? 0.163 -8.542 -14.510 1.00 94.81 556 ALA A CA 1
ATOM 4347 C C . ALA A 1 556 ? 0.362 -9.696 -13.538 1.00 94.81 556 ALA A C 1
ATOM 4349 O O . ALA A 1 556 ? 1.013 -9.555 -12.504 1.00 94.81 556 ALA A O 1
ATOM 4350 N N . ARG A 1 557 ? -0.216 -10.847 -13.867 1.00 93.19 557 ARG A N 1
ATOM 4351 C CA . ARG A 1 557 ? -0.014 -12.077 -13.106 1.00 93.19 557 ARG A CA 1
ATOM 4352 C C . ARG A 1 557 ? 0.188 -13.249 -14.041 1.00 93.19 557 ARG A C 1
ATOM 4354 O O . ARG A 1 557 ? -0.467 -13.351 -15.078 1.00 93.19 557 ARG A O 1
ATOM 4361 N N . LEU A 1 558 ? 1.045 -14.169 -13.630 1.00 93.75 558 LEU A N 1
ATOM 4362 C CA . LEU A 1 558 ? 1.173 -15.451 -14.296 1.00 93.75 558 LEU A CA 1
ATOM 4363 C C . LEU A 1 558 ? -0.084 -16.297 -14.022 1.00 93.75 558 LEU A C 1
ATOM 4365 O O . LEU A 1 558 ? -0.509 -16.451 -12.877 1.00 93.75 558 LEU A O 1
ATOM 4369 N N . ASP A 1 559 ? -0.687 -16.832 -15.078 1.00 91.06 559 ASP A N 1
ATOM 4370 C CA . ASP A 1 559 ? -1.828 -17.745 -15.022 1.00 91.06 559 ASP A CA 1
ATOM 4371 C C . ASP A 1 559 ? -1.385 -19.132 -15.491 1.00 91.06 559 ASP A C 1
ATOM 4373 O O . ASP A 1 559 ? -1.253 -19.413 -16.686 1.00 91.06 559 ASP A O 1
ATOM 4377 N N . GLY A 1 560 ? -1.085 -19.999 -14.523 1.00 86.31 560 GLY A N 1
ATOM 4378 C CA . GLY A 1 560 ? -0.463 -21.293 -14.791 1.00 86.31 560 GLY A CA 1
ATOM 4379 C C . GLY A 1 560 ? 0.986 -21.140 -15.259 1.00 86.31 560 GLY A C 1
ATOM 4380 O O . GLY A 1 560 ? 1.783 -20.482 -14.601 1.00 86.31 560 GLY A O 1
ATOM 4381 N N . GLN A 1 561 ? 1.348 -21.790 -16.366 1.00 82.81 561 GLN A N 1
ATOM 4382 C CA . GLN A 1 561 ? 2.703 -21.727 -16.945 1.00 82.81 561 GLN A CA 1
ATOM 4383 C C . GLN A 1 561 ? 2.726 -21.194 -18.382 1.00 82.81 561 GLN A C 1
ATOM 4385 O O . GLN A 1 561 ? 3.795 -21.094 -18.975 1.00 82.81 561 GLN A O 1
ATOM 4390 N N . SER A 1 562 ? 1.566 -20.881 -18.962 1.00 91.88 562 SER A N 1
ATOM 4391 C CA . SER A 1 562 ? 1.452 -20.603 -20.396 1.00 91.88 562 SER A CA 1
ATOM 4392 C C . SER A 1 562 ? 0.919 -19.218 -20.721 1.00 91.88 562 SER A C 1
ATOM 4394 O O . SER A 1 562 ? 0.920 -18.862 -21.894 1.00 91.88 562 SER A O 1
ATOM 4396 N N . ARG A 1 563 ? 0.442 -18.441 -19.740 1.00 96.19 563 ARG A N 1
ATOM 4397 C CA . ARG A 1 563 ? -0.170 -17.133 -20.002 1.00 96.19 563 ARG A CA 1
ATOM 4398 C C . ARG A 1 563 ? 0.145 -16.110 -18.926 1.00 96.19 563 ARG A C 1
ATOM 4400 O O . ARG A 1 563 ? 0.185 -16.454 -17.748 1.00 96.19 563 ARG A O 1
ATOM 4407 N N . ILE A 1 564 ? 0.270 -14.850 -19.322 1.00 97.44 564 ILE A N 1
ATOM 4408 C CA . ILE A 1 564 ? 0.193 -13.710 -18.403 1.00 97.44 564 ILE A CA 1
ATOM 4409 C C . ILE A 1 564 ? -1.143 -13.008 -18.603 1.00 97.44 564 ILE A C 1
ATOM 4411 O O . ILE A 1 564 ? -1.516 -12.710 -19.734 1.00 97.44 564 ILE A O 1
ATOM 4415 N N . ILE A 1 565 ? -1.841 -12.738 -17.502 1.00 97.31 565 ILE A N 1
ATOM 4416 C CA . ILE A 1 565 ? -3.067 -11.942 -17.489 1.00 97.31 565 ILE A CA 1
ATOM 4417 C C . ILE A 1 565 ? -2.718 -10.522 -17.071 1.00 97.31 565 ILE A C 1
ATOM 4419 O O . ILE A 1 565 ? -2.204 -10.316 -15.972 1.00 97.31 565 ILE A O 1
ATOM 4423 N N . VAL A 1 566 ? -3.029 -9.568 -17.940 1.00 97.38 566 VAL A N 1
ATOM 4424 C CA . VAL A 1 566 ? -2.940 -8.129 -17.708 1.00 97.38 566 VAL A CA 1
ATOM 4425 C C . VAL A 1 566 ? -4.333 -7.584 -17.419 1.00 97.38 566 VAL A C 1
ATOM 4427 O O . VAL A 1 566 ? -5.265 -7.850 -18.171 1.00 97.38 566 VAL A O 1
ATOM 4430 N N . SER A 1 567 ? -4.477 -6.822 -16.340 1.00 94.75 567 SER A N 1
ATOM 4431 C CA . SER A 1 567 ? -5.761 -6.269 -15.886 1.00 94.75 567 SER A CA 1
ATOM 4432 C C . SER A 1 567 ? -5.578 -4.892 -15.256 1.00 94.75 567 SER A C 1
ATOM 4434 O O . SER A 1 567 ? -4.536 -4.630 -14.647 1.00 94.75 567 SER A O 1
ATOM 4436 N N . GLY A 1 568 ? -6.603 -4.042 -15.342 1.00 91.44 568 GLY A N 1
ATOM 4437 C CA . GLY A 1 568 ? -6.542 -2.665 -14.845 1.00 91.44 568 GLY A CA 1
ATOM 4438 C C . GLY A 1 568 ? -5.477 -1.828 -15.558 1.00 91.44 568 GLY A C 1
ATOM 4439 O O . GLY A 1 568 ? -4.924 -2.255 -16.572 1.00 91.44 568 GLY A O 1
ATOM 4440 N N . GLY A 1 569 ? -5.185 -0.650 -15.012 1.00 91.62 569 GLY A N 1
ATOM 4441 C CA . GLY A 1 569 ? -4.245 0.312 -15.587 1.00 91.62 569 GLY A CA 1
ATOM 4442 C C . GLY A 1 569 ? -4.892 1.281 -16.567 1.00 91.62 569 GLY A C 1
ATOM 4443 O O . GLY A 1 569 ? -6.113 1.331 -16.716 1.00 91.62 569 GLY A O 1
ATOM 4444 N N . GLU A 1 570 ? -4.052 2.062 -17.227 1.00 91.50 570 GLU A N 1
ATOM 4445 C CA . GLU A 1 570 ? -4.447 3.112 -18.157 1.00 91.50 570 GLU A CA 1
ATOM 4446 C C . GLU A 1 570 ? -3.809 2.875 -19.524 1.00 91.50 570 GLU A C 1
ATOM 4448 O O . GLU A 1 570 ? -2.699 2.354 -19.626 1.00 91.50 570 GLU A O 1
ATOM 4453 N N . ILE A 1 571 ? -4.534 3.228 -20.581 1.00 92.75 571 ILE A N 1
ATOM 4454 C CA . ILE A 1 571 ? -4.145 3.040 -21.976 1.00 92.75 571 ILE A CA 1
ATOM 4455 C C . ILE A 1 571 ? -3.989 4.414 -22.617 1.00 92.75 571 ILE A C 1
ATOM 4457 O O . ILE A 1 571 ? -4.957 5.170 -22.738 1.00 92.75 571 ILE A O 1
ATOM 4461 N N . GLU A 1 572 ? -2.782 4.704 -23.086 1.00 91.69 572 GLU A N 1
ATOM 4462 C CA . GLU A 1 572 ? -2.477 5.903 -23.856 1.00 91.69 572 GLU A CA 1
ATOM 4463 C C . GLU A 1 572 ? -3.003 5.758 -25.289 1.00 91.69 572 GLU A C 1
ATOM 4465 O O . GLU A 1 572 ? -2.695 4.785 -25.989 1.00 91.69 572 GLU A O 1
ATOM 4470 N N . GLN A 1 573 ? -3.794 6.736 -25.733 1.00 84.88 573 GLN A N 1
ATOM 4471 C CA . GLN A 1 573 ? -4.415 6.735 -27.063 1.00 84.88 573 GLN A CA 1
ATOM 4472 C C . GLN A 1 573 ? -3.704 7.670 -28.045 1.00 84.88 573 GLN A C 1
ATOM 4474 O O . GLN A 1 573 ? -3.524 7.326 -29.210 1.00 84.88 573 GLN A O 1
ATOM 4479 N N . SER A 1 574 ? -3.301 8.853 -27.580 1.00 84.19 574 SER A N 1
ATOM 4480 C CA . SER A 1 574 ? -2.528 9.829 -28.350 1.00 84.19 574 SER A CA 1
ATOM 4481 C C . SER A 1 574 ? -1.810 10.795 -27.403 1.00 84.19 574 SER A C 1
ATOM 4483 O O . SER A 1 574 ? -2.081 10.804 -26.208 1.00 84.19 574 SER A O 1
ATOM 4485 N N . LEU A 1 575 ? -0.929 11.648 -27.933 1.00 79.94 575 LEU A N 1
ATOM 4486 C CA . LEU A 1 575 ? -0.197 12.643 -27.135 1.00 79.94 575 LEU A CA 1
ATOM 4487 C C . LEU A 1 575 ? -1.087 13.738 -26.520 1.00 79.94 575 LEU A C 1
ATOM 4489 O O . LEU A 1 575 ? -0.680 14.367 -25.551 1.00 79.94 575 LEU A O 1
ATOM 4493 N N . ASN A 1 576 ? -2.269 13.987 -27.093 1.00 74.81 576 ASN A N 1
ATOM 4494 C CA . ASN A 1 576 ? -3.146 15.099 -26.704 1.00 74.81 576 ASN A CA 1
ATOM 4495 C C . ASN A 1 576 ? -4.491 14.632 -26.127 1.00 74.81 576 ASN A C 1
ATOM 4497 O O . ASN A 1 576 ? -5.356 15.464 -25.857 1.00 74.81 576 ASN A O 1
ATOM 4501 N N . ALA A 1 577 ? -4.693 13.320 -25.991 1.00 73.44 577 ALA A N 1
ATOM 4502 C CA . ALA A 1 577 ? -5.914 12.747 -25.441 1.00 73.44 577 ALA A CA 1
ATOM 4503 C C . ALA A 1 577 ? -5.659 12.250 -24.011 1.00 73.44 577 ALA A C 1
ATOM 4505 O O . ALA A 1 577 ? -4.562 11.763 -23.733 1.00 73.44 577 ALA A O 1
ATOM 4506 N N . PRO A 1 578 ? -6.655 12.341 -23.113 1.00 73.38 578 PRO A N 1
ATOM 4507 C CA . PRO A 1 578 ? -6.558 11.715 -21.802 1.00 73.38 578 PRO A CA 1
ATOM 4508 C C . PRO A 1 578 ? -6.371 10.201 -21.949 1.00 73.38 578 PRO A C 1
ATOM 4510 O O . PRO A 1 578 ? -6.871 9.586 -22.897 1.00 73.38 578 PRO A O 1
ATOM 4513 N N . SER A 1 579 ? -5.687 9.595 -20.983 1.00 81.00 579 SER A N 1
ATOM 4514 C CA . SER A 1 579 ? -5.588 8.145 -20.901 1.00 81.00 579 SER A CA 1
ATOM 4515 C C . SER A 1 579 ? -6.977 7.528 -20.686 1.00 81.00 579 SER A C 1
ATOM 4517 O O . SER A 1 579 ? -7.876 8.110 -20.061 1.00 81.00 579 SER A O 1
ATOM 4519 N N . ARG A 1 580 ? -7.177 6.331 -21.242 1.00 85.25 580 ARG A N 1
ATOM 4520 C CA . ARG A 1 580 ? -8.406 5.555 -21.064 1.00 85.25 580 ARG A CA 1
ATOM 4521 C C . ARG A 1 580 ? -8.164 4.443 -20.060 1.00 85.25 580 ARG A C 1
ATOM 4523 O O . ARG A 1 580 ? -7.227 3.668 -20.217 1.00 85.25 580 ARG A O 1
ATOM 4530 N N . GLU A 1 581 ? -9.045 4.299 -19.080 1.00 85.19 581 GLU A N 1
ATOM 4531 C CA . GLU A 1 581 ? -8.977 3.174 -18.149 1.00 85.19 581 GLU A CA 1
ATOM 4532 C C . GLU A 1 581 ? -9.115 1.828 -18.887 1.00 85.19 581 GLU A C 1
ATOM 4534 O O . GLU A 1 581 ? -10.027 1.621 -19.697 1.00 85.19 581 GLU A O 1
ATOM 4539 N N . ASN A 1 582 ? -8.215 0.890 -18.590 1.00 90.75 582 ASN A N 1
ATOM 4540 C CA . ASN A 1 582 ? -8.334 -0.483 -19.051 1.00 90.75 582 ASN A CA 1
ATOM 4541 C C . ASN A 1 582 ? -9.349 -1.241 -18.186 1.00 90.75 582 ASN A C 1
ATOM 4543 O O . ASN A 1 582 ? -9.070 -1.604 -17.043 1.00 90.75 582 ASN A O 1
ATOM 4547 N N . ILE A 1 583 ? -10.514 -1.523 -18.763 1.00 88.50 583 ILE A N 1
ATOM 4548 C CA . ILE A 1 583 ? -11.589 -2.251 -18.082 1.00 88.50 583 ILE A CA 1
ATOM 4549 C C . ILE A 1 583 ? -11.528 -3.760 -18.293 1.00 88.50 583 ILE A C 1
ATOM 4551 O O . ILE A 1 583 ? -12.215 -4.491 -17.587 1.00 88.50 583 ILE A O 1
ATOM 4555 N N . ASP A 1 584 ? -10.746 -4.238 -19.258 1.00 92.69 584 ASP A N 1
ATOM 4556 C CA . ASP A 1 584 ? -10.711 -5.648 -19.628 1.00 92.69 584 ASP A CA 1
ATOM 4557 C C . ASP A 1 584 ? -9.449 -6.354 -19.164 1.00 92.69 584 ASP A C 1
ATOM 4559 O O . ASP A 1 584 ? -8.397 -5.751 -18.939 1.00 92.69 584 ASP A O 1
ATOM 4563 N N . ASP A 1 585 ? -9.583 -7.669 -19.052 1.00 95.56 585 ASP A N 1
ATOM 4564 C CA . ASP A 1 585 ? -8.466 -8.558 -18.806 1.00 95.56 585 ASP A CA 1
ATOM 4565 C C . ASP A 1 585 ? -7.944 -9.067 -20.156 1.00 95.56 585 ASP A C 1
ATOM 4567 O O . ASP A 1 585 ? -8.713 -9.452 -21.042 1.00 95.56 585 ASP A O 1
ATOM 4571 N N . TRP A 1 586 ? -6.626 -9.090 -20.312 1.00 97.06 586 TRP A N 1
ATOM 4572 C CA . TRP A 1 586 ? -5.932 -9.459 -21.543 1.00 97.06 586 TRP A CA 1
ATOM 4573 C C . TRP A 1 586 ? -4.956 -10.584 -21.243 1.00 97.06 586 TRP A C 1
ATOM 4575 O O . TRP A 1 586 ? -4.182 -10.492 -20.295 1.00 97.06 586 TRP A O 1
ATOM 4585 N N . ALA A 1 587 ? -4.975 -11.645 -22.039 1.00 97.44 587 ALA A N 1
ATOM 4586 C CA . ALA A 1 587 ? -4.081 -12.780 -21.872 1.00 97.44 587 ALA A CA 1
ATOM 4587 C C . ALA A 1 587 ? -3.030 -12.792 -22.980 1.00 97.44 587 ALA A C 1
ATOM 4589 O O . ALA A 1 587 ? -3.384 -12.899 -24.153 1.00 97.44 587 ALA A O 1
ATOM 4590 N N . LEU A 1 588 ? -1.755 -12.736 -22.601 1.00 98.12 588 LEU A N 1
ATOM 4591 C CA . LEU A 1 588 ? -0.629 -13.013 -23.488 1.00 98.12 588 LEU A CA 1
ATOM 4592 C C . LEU A 1 588 ? -0.249 -14.485 -23.369 1.00 98.12 588 LEU A C 1
ATOM 4594 O O . LEU A 1 588 ? 0.190 -14.919 -22.303 1.00 98.12 588 LEU A O 1
ATOM 4598 N N . ASP A 1 589 ? -0.401 -15.246 -24.449 1.00 97.31 589 ASP A N 1
ATOM 4599 C CA . ASP A 1 589 ? 0.085 -16.623 -24.522 1.00 97.31 589 ASP A CA 1
ATOM 4600 C C . ASP A 1 589 ? 1.610 -16.650 -24.697 1.00 97.31 589 ASP A C 1
ATOM 4602 O O . ASP A 1 589 ? 2.159 -16.041 -25.610 1.00 97.31 589 ASP A O 1
ATOM 4606 N N . LEU A 1 590 ? 2.305 -17.355 -23.809 1.00 96.69 590 LEU A N 1
ATOM 4607 C CA . LEU A 1 590 ? 3.767 -17.367 -23.716 1.00 96.69 590 LEU A CA 1
ATOM 4608 C C . LEU A 1 590 ? 4.433 -18.320 -24.720 1.00 96.69 590 LEU A C 1
ATOM 4610 O O . LEU A 1 590 ? 5.643 -18.251 -24.917 1.00 96.69 590 LEU A O 1
ATOM 4614 N N . GLY A 1 591 ? 3.667 -19.227 -25.335 1.00 95.00 591 GLY A N 1
ATOM 4615 C CA . GLY A 1 591 ? 4.169 -20.130 -26.373 1.00 95.00 591 GLY A CA 1
ATOM 4616 C C . GLY A 1 591 ? 4.069 -19.532 -27.775 1.00 95.00 591 GLY A C 1
ATOM 4617 O O . GLY A 1 591 ? 4.889 -19.837 -28.638 1.00 95.00 591 GLY A O 1
ATOM 4618 N N . THR A 1 592 ? 3.064 -18.685 -27.998 1.00 97.06 592 THR A N 1
ATOM 4619 C CA . THR A 1 592 ? 2.729 -18.111 -29.310 1.00 97.06 592 THR A CA 1
ATOM 4620 C C . THR A 1 592 ? 2.922 -16.600 -29.391 1.00 97.06 592 THR A C 1
ATOM 4622 O O . THR A 1 592 ? 2.978 -16.070 -30.498 1.00 97.06 592 THR A O 1
ATOM 4625 N N . TRP A 1 593 ? 3.033 -15.910 -28.252 1.00 97.56 593 TRP A N 1
ATOM 4626 C CA . TRP A 1 593 ? 3.103 -14.446 -28.146 1.00 97.56 593 TRP A CA 1
ATOM 4627 C C . TRP A 1 593 ? 1.883 -13.727 -28.735 1.00 97.56 593 TRP A C 1
ATOM 4629 O O . TRP A 1 593 ? 1.961 -12.586 -29.200 1.00 97.56 593 TRP A O 1
ATOM 4639 N N . VAL A 1 594 ? 0.735 -14.406 -28.708 1.00 97.94 594 VAL A N 1
ATOM 4640 C CA . VAL A 1 594 ? -0.550 -13.877 -29.165 1.00 97.94 594 VAL A CA 1
ATOM 4641 C C . VAL A 1 594 ? -1.339 -13.363 -27.967 1.00 97.94 594 VAL A C 1
ATOM 4643 O O . VAL A 1 594 ? -1.545 -14.075 -26.981 1.00 97.94 594 VAL A O 1
ATOM 4646 N N . TRP A 1 595 ? -1.799 -12.122 -28.069 1.00 97.94 595 TRP A N 1
ATOM 4647 C CA . TRP A 1 595 ? -2.743 -11.520 -27.149 1.00 97.94 595 TRP A CA 1
ATOM 4648 C C . TRP A 1 595 ? -4.171 -11.943 -27.472 1.00 97.94 595 TRP A C 1
ATOM 4650 O O . TRP A 1 595 ? -4.590 -12.007 -28.630 1.00 97.94 595 TRP A O 1
ATOM 4660 N N . THR A 1 596 ? -4.933 -12.199 -26.416 1.00 96.62 596 THR A N 1
ATOM 4661 C CA . THR A 1 596 ? -6.367 -12.455 -26.485 1.00 96.62 596 THR A CA 1
ATOM 4662 C C . THR A 1 596 ? -7.084 -11.628 -25.435 1.00 96.62 596 THR A C 1
ATOM 4664 O O . THR A 1 596 ? -6.711 -11.609 -24.257 1.00 96.62 596 THR A O 1
ATOM 4667 N N . ARG A 1 597 ? -8.152 -10.955 -25.851 1.00 95.44 597 ARG A N 1
ATOM 4668 C CA . ARG A 1 597 ? -9.037 -10.252 -24.931 1.00 95.44 597 ARG A CA 1
ATOM 4669 C C . ARG A 1 597 ? -9.832 -11.289 -24.129 1.00 95.44 597 ARG A C 1
ATOM 4671 O O . ARG A 1 597 ? -10.634 -12.032 -24.688 1.00 95.44 597 ARG A O 1
ATOM 4678 N N . SER A 1 598 ? -9.563 -11.387 -22.829 1.00 92.25 598 SER A N 1
ATOM 4679 C CA . SER A 1 598 ? -10.153 -12.404 -21.944 1.00 92.25 598 SER A CA 1
ATOM 4680 C C . SER A 1 598 ? -11.548 -12.021 -21.456 1.00 92.25 598 SER A C 1
ATOM 4682 O O . SER A 1 598 ? -12.346 -12.898 -21.127 1.00 92.25 598 SER A O 1
ATOM 4684 N N . THR A 1 599 ? -11.860 -10.726 -21.431 1.00 91.50 599 THR A N 1
ATOM 4685 C CA . THR A 1 599 ? -13.189 -10.204 -21.100 1.00 91.50 599 THR A CA 1
ATOM 4686 C C . THR A 1 599 ? -13.631 -9.178 -22.133 1.00 91.50 599 THR A C 1
ATOM 4688 O O . THR A 1 599 ? -12.818 -8.402 -22.613 1.00 91.50 599 THR A O 1
ATOM 4691 N N . ASP A 1 600 ? -14.920 -9.154 -22.472 1.00 86.69 600 ASP A N 1
ATOM 4692 C CA . ASP A 1 600 ? -15.519 -8.103 -23.308 1.00 86.69 600 ASP A CA 1
ATOM 4693 C C . ASP A 1 600 ? -16.528 -7.317 -22.468 1.00 86.69 600 ASP A C 1
ATOM 4695 O O . ASP A 1 600 ? -17.744 -7.468 -22.608 1.00 86.69 600 ASP A O 1
ATOM 4699 N N . ARG A 1 601 ? -16.023 -6.527 -21.517 1.00 83.75 601 ARG A N 1
ATOM 4700 C CA . ARG A 1 601 ? -16.861 -5.671 -20.678 1.00 83.75 601 ARG A CA 1
ATOM 4701 C C . ARG A 1 601 ? -17.335 -4.495 -21.535 1.00 83.75 601 ARG A C 1
ATOM 4703 O O . ARG A 1 601 ? -16.604 -3.546 -21.786 1.00 83.75 601 ARG A O 1
ATOM 4710 N N . ARG A 1 602 ? -18.579 -4.549 -22.018 1.00 83.25 602 ARG A N 1
ATOM 4711 C CA . ARG A 1 602 ? -19.207 -3.489 -22.840 1.00 83.25 602 ARG A CA 1
ATOM 4712 C C . ARG A 1 602 ? -19.821 -2.383 -21.990 1.00 83.25 602 ARG A C 1
ATOM 4714 O O . ARG A 1 602 ? -20.965 -1.984 -22.184 1.00 83.25 602 ARG A O 1
ATOM 4721 N N . TRP A 1 603 ? -19.064 -1.937 -21.000 1.00 86.44 603 TRP A N 1
ATOM 4722 C CA . TRP A 1 603 ? -19.507 -0.940 -20.041 1.00 86.44 603 TRP A CA 1
ATOM 4723 C C . TRP A 1 603 ? -19.585 0.440 -20.698 1.00 86.44 603 TRP A C 1
ATOM 4725 O O . TRP A 1 603 ? -18.584 0.884 -21.265 1.00 86.44 603 TRP A O 1
ATOM 4735 N N . PRO A 1 604 ? -20.745 1.124 -20.645 1.00 85.94 604 PRO A N 1
ATOM 4736 C CA . PRO A 1 604 ? -20.873 2.484 -21.148 1.00 85.94 604 PRO A CA 1
ATOM 4737 C C . PRO A 1 604 ? -19.866 3.425 -20.483 1.00 85.94 604 PRO A C 1
ATOM 4739 O O . PRO A 1 604 ? -19.740 3.443 -19.255 1.00 85.94 604 PRO A O 1
ATOM 4742 N N . GLN A 1 605 ? -19.172 4.213 -21.305 1.00 85.25 605 GLN A N 1
ATOM 4743 C CA . GLN A 1 605 ? -18.214 5.222 -20.865 1.00 85.25 605 GLN A CA 1
ATOM 4744 C C . GLN A 1 605 ? -18.501 6.560 -21.545 1.00 85.25 605 GLN A C 1
ATOM 4746 O O . GLN A 1 605 ? -18.772 6.607 -22.746 1.00 85.25 605 GLN A O 1
ATOM 4751 N N . TRP A 1 606 ? -18.420 7.648 -20.783 1.00 87.19 606 TRP A N 1
ATOM 4752 C CA . TRP A 1 606 ? -18.533 9.009 -21.304 1.00 87.19 606 TRP A CA 1
ATOM 4753 C C . TRP A 1 606 ? -17.465 9.900 -20.692 1.00 87.19 606 TRP A C 1
ATOM 4755 O O . TRP A 1 606 ? -17.241 9.858 -19.486 1.00 87.19 606 TRP A O 1
ATOM 4765 N N . THR A 1 607 ? -16.874 10.762 -21.510 1.00 86.88 607 THR A N 1
ATOM 4766 C CA . THR A 1 607 ? -16.020 11.855 -21.044 1.00 86.88 607 THR A CA 1
ATOM 4767 C C . THR A 1 607 ? -16.787 13.150 -21.223 1.00 86.88 607 THR A C 1
ATOM 4769 O O . THR A 1 607 ? -17.156 13.502 -22.342 1.00 86.88 607 THR A O 1
ATOM 4772 N N . PHE A 1 608 ? -17.063 13.850 -20.131 1.00 88.56 608 PHE A N 1
ATOM 4773 C CA . PHE A 1 608 ? -17.705 15.155 -20.152 1.00 88.56 608 PHE A CA 1
ATOM 4774 C C . PHE A 1 608 ? -16.654 16.254 -20.048 1.00 88.56 608 PHE A C 1
ATOM 4776 O O . PHE A 1 608 ? -15.724 16.154 -19.251 1.00 88.56 608 PHE A O 1
ATOM 4783 N N . ALA A 1 609 ? -16.829 17.314 -20.828 1.00 89.38 609 ALA A N 1
ATOM 4784 C CA . ALA A 1 609 ? -15.967 18.486 -20.817 1.00 89.38 609 ALA A CA 1
ATOM 4785 C C . ALA A 1 609 ? -16.804 19.765 -20.879 1.00 89.38 609 ALA A C 1
ATOM 4787 O O . ALA A 1 609 ? -17.903 19.787 -21.450 1.00 89.38 609 ALA A O 1
ATOM 4788 N N . ARG A 1 610 ? -16.255 20.859 -20.346 1.00 89.38 610 ARG A N 1
ATOM 4789 C CA . ARG A 1 610 ? -16.802 22.196 -20.585 1.00 89.38 610 ARG A CA 1
ATOM 4790 C C . ARG A 1 610 ? -16.693 22.531 -22.071 1.00 89.38 610 ARG A C 1
ATOM 4792 O O . ARG A 1 610 ? -15.629 22.378 -22.675 1.00 89.38 610 ARG A O 1
ATOM 4799 N N . LEU A 1 611 ? -17.768 23.049 -22.664 1.00 88.69 611 LEU A N 1
ATOM 4800 C CA . LEU A 1 611 ? -17.765 23.430 -24.083 1.00 88.69 611 LEU A CA 1
ATOM 4801 C C . LEU A 1 611 ? -16.862 24.636 -24.375 1.00 88.69 611 LEU A C 1
ATOM 4803 O O . LEU A 1 611 ? -16.430 24.812 -25.511 1.00 88.69 611 LEU A O 1
ATOM 4807 N N . ASP A 1 612 ? -16.544 25.445 -23.361 1.00 86.62 612 ASP A N 1
ATOM 4808 C CA . ASP A 1 612 ? -15.597 26.560 -23.472 1.00 86.62 612 ASP A CA 1
ATOM 4809 C C . ASP A 1 612 ? -14.120 26.133 -23.391 1.00 86.62 612 ASP A C 1
ATOM 4811 O O . ASP A 1 612 ? -13.240 26.984 -23.525 1.00 86.62 612 ASP A O 1
ATOM 4815 N N . ARG A 1 613 ? -13.854 24.830 -23.186 1.00 84.81 613 ARG A N 1
ATOM 4816 C CA . ARG A 1 613 ? -12.518 24.217 -23.102 1.00 84.81 613 ARG A CA 1
ATOM 4817 C C . ARG A 1 613 ? -11.610 24.835 -22.028 1.00 84.81 613 ARG A C 1
ATOM 4819 O O . ARG A 1 613 ? -10.389 24.790 -22.152 1.00 84.81 613 ARG A O 1
ATOM 4826 N N . LYS A 1 614 ? -12.191 25.407 -20.969 1.00 84.81 614 LYS A N 1
ATOM 4827 C CA . LYS A 1 614 ? -11.454 25.863 -19.780 1.00 84.81 614 LYS A CA 1
ATOM 4828 C C . LYS A 1 614 ? -11.399 24.772 -18.710 1.00 84.81 614 LYS A C 1
ATOM 4830 O O . LYS A 1 614 ? -12.132 23.790 -18.783 1.00 84.81 614 LYS A O 1
ATOM 4835 N N . GLN A 1 615 ? -10.550 24.976 -17.703 1.00 84.62 615 GLN A N 1
ATOM 4836 C CA . GLN A 1 615 ? -10.555 24.159 -16.491 1.00 84.62 615 GLN A CA 1
ATOM 4837 C C . GLN A 1 615 ? -11.899 24.258 -15.760 1.00 84.62 615 GLN A C 1
ATOM 4839 O O . GLN A 1 615 ? -12.540 25.314 -15.752 1.00 84.62 615 GLN A O 1
ATOM 4844 N N . ASN A 1 616 ? -12.311 23.155 -15.141 1.00 87.56 616 ASN A N 1
ATOM 4845 C CA . ASN A 1 616 ? -13.468 23.113 -14.258 1.00 87.56 616 ASN A CA 1
ATOM 4846 C C . ASN A 1 616 ? -13.094 23.491 -12.810 1.00 87.56 616 ASN A C 1
ATOM 4848 O O . ASN A 1 616 ? -11.925 23.522 -12.428 1.00 87.56 616 ASN A O 1
ATOM 4852 N N . HIS A 1 617 ? -14.112 23.784 -12.003 1.00 87.44 617 HIS A N 1
ATOM 4853 C CA . HIS A 1 617 ? -14.009 24.265 -10.624 1.00 87.44 617 HIS A CA 1
ATOM 4854 C C . HIS A 1 617 ? -14.514 23.236 -9.601 1.00 87.44 617 HIS A C 1
ATOM 4856 O O . HIS A 1 617 ? -14.771 23.580 -8.443 1.00 87.44 617 HIS A O 1
ATOM 4862 N N . LEU A 1 618 ? -14.694 21.969 -9.999 1.00 81.56 618 LEU A N 1
ATOM 4863 C CA . LEU A 1 618 ? -15.300 20.939 -9.145 1.00 81.56 618 LEU A CA 1
ATOM 4864 C C . LEU A 1 618 ? -14.496 20.723 -7.857 1.00 81.56 618 LEU A C 1
ATOM 4866 O O . LEU A 1 618 ? -15.073 20.523 -6.784 1.00 81.56 618 LEU A O 1
ATOM 4870 N N . TRP A 1 619 ? -13.165 20.824 -7.929 1.00 78.44 619 TRP A N 1
ATOM 4871 C CA . TRP A 1 619 ? -12.305 20.734 -6.751 1.00 78.44 619 TRP A CA 1
ATOM 4872 C C . TRP A 1 619 ? -12.570 21.873 -5.758 1.00 78.44 619 TRP A C 1
ATOM 4874 O O . TRP A 1 619 ? -12.794 21.604 -4.578 1.00 78.44 619 TRP A O 1
ATOM 4884 N N . GLN A 1 620 ? -12.612 23.120 -6.231 1.00 82.00 620 GLN A N 1
ATOM 4885 C CA . GLN A 1 620 ? -12.832 24.317 -5.416 1.00 82.00 620 GLN A CA 1
ATOM 4886 C C . GLN A 1 620 ? -14.228 24.295 -4.776 1.00 82.00 620 GLN A C 1
ATOM 4888 O O . GLN A 1 620 ? -14.371 24.583 -3.589 1.00 82.00 620 GLN A O 1
ATOM 4893 N N . ILE A 1 621 ? -15.247 23.865 -5.528 1.00 82.31 621 ILE A N 1
ATOM 4894 C CA . ILE A 1 621 ? -16.618 23.663 -5.030 1.00 82.31 621 ILE A CA 1
ATOM 4895 C C . ILE A 1 621 ? -16.627 22.643 -3.878 1.00 82.31 621 ILE A C 1
ATOM 4897 O O . ILE A 1 621 ? -17.265 22.861 -2.846 1.00 82.31 621 ILE A O 1
ATOM 4901 N N . ARG A 1 622 ? -15.881 21.535 -4.010 1.00 77.12 622 ARG A N 1
ATOM 4902 C CA . ARG A 1 622 ? -15.752 20.513 -2.954 1.00 77.12 622 ARG A CA 1
ATOM 4903 C C . ARG A 1 622 ? -15.002 21.006 -1.720 1.00 77.12 622 ARG A C 1
ATOM 4905 O O . ARG A 1 622 ? -15.384 20.615 -0.619 1.00 77.12 622 ARG A O 1
ATOM 4912 N N . GLN A 1 623 ? -13.979 21.842 -1.888 1.00 76.38 623 GLN A N 1
ATOM 4913 C CA . GLN A 1 623 ? -13.281 22.463 -0.760 1.00 76.38 623 GLN A CA 1
ATOM 4914 C C . GLN A 1 623 ? -14.229 23.357 0.038 1.00 76.38 623 GLN A C 1
ATOM 4916 O O . GLN A 1 623 ? -14.404 23.127 1.231 1.00 76.38 623 GLN A O 1
ATOM 4921 N N . ALA A 1 624 ? -14.962 24.255 -0.629 1.00 79.19 624 ALA A N 1
ATOM 4922 C CA . ALA A 1 624 ? -15.934 25.126 0.033 1.00 79.19 624 ALA A CA 1
ATOM 4923 C C . ALA A 1 624 ? -16.963 24.330 0.867 1.00 79.19 624 ALA A C 1
ATOM 4925 O O . ALA A 1 624 ? -17.297 24.691 1.994 1.00 79.19 624 ALA A O 1
ATOM 4926 N N . LEU A 1 625 ? -17.442 23.191 0.364 1.00 75.44 625 LEU A N 1
ATOM 4927 C CA . LEU A 1 625 ? -18.366 22.322 1.106 1.00 75.44 625 LEU A CA 1
ATOM 4928 C C . LEU A 1 625 ? -17.752 21.647 2.320 1.00 75.44 625 LEU A C 1
ATOM 4930 O O . LEU A 1 625 ? -18.434 21.487 3.333 1.00 75.44 625 LEU A O 1
ATOM 4934 N N . TRP A 1 626 ? -16.502 21.205 2.205 1.00 73.25 626 TRP A N 1
ATOM 4935 C CA . TRP A 1 626 ? -15.783 20.636 3.334 1.00 73.25 626 TRP A CA 1
ATOM 4936 C C . TRP A 1 626 ? -15.637 21.691 4.431 1.00 73.25 626 TRP A C 1
ATOM 4938 O O . TRP A 1 626 ? -16.057 21.442 5.561 1.00 73.25 626 TRP A O 1
ATOM 4948 N N . THR A 1 627 ? -15.203 22.901 4.065 1.00 76.38 627 THR A N 1
ATOM 4949 C CA . THR A 1 627 ? -15.087 24.063 4.955 1.00 76.38 627 THR A CA 1
ATOM 4950 C C . THR A 1 627 ? -16.426 24.407 5.631 1.00 76.38 627 THR A C 1
ATOM 4952 O O . THR A 1 627 ? -16.483 24.650 6.841 1.00 76.38 627 THR A O 1
ATOM 4955 N N . ARG A 1 628 ? -17.542 24.328 4.883 1.00 77.62 628 ARG A N 1
ATOM 4956 C CA . ARG A 1 628 ? -18.915 24.462 5.411 1.00 77.62 628 ARG A CA 1
ATOM 4957 C C . ARG A 1 628 ? -19.247 23.377 6.441 1.00 77.62 628 ARG A C 1
ATOM 4959 O O . ARG A 1 628 ? -19.839 23.680 7.474 1.00 77.62 628 ARG A O 1
ATOM 4966 N N . GLY A 1 629 ? -18.874 22.126 6.169 1.00 71.25 629 GLY A N 1
ATOM 4967 C CA . GLY A 1 629 ? -19.140 20.968 7.029 1.00 71.25 629 GLY A CA 1
ATOM 4968 C C . GLY A 1 629 ? -18.370 20.984 8.352 1.00 71.25 629 GLY A C 1
ATOM 4969 O O . GLY A 1 629 ? -18.935 20.632 9.384 1.00 71.25 629 GLY A O 1
ATOM 4970 N N . VAL A 1 630 ? -17.119 21.460 8.347 1.00 70.75 630 VAL A N 1
ATOM 4971 C CA . VAL A 1 630 ? -16.299 21.637 9.565 1.00 70.75 630 VAL A CA 1
ATOM 4972 C C . VAL A 1 630 ? -16.608 22.939 10.326 1.00 70.75 630 VAL A C 1
ATOM 4974 O O . VAL A 1 630 ? -16.008 23.207 11.366 1.00 70.75 630 VAL A O 1
ATOM 4977 N N . ASN A 1 631 ? -17.587 23.724 9.853 1.00 75.69 631 ASN A N 1
ATOM 4978 C CA . ASN A 1 631 ? -18.069 24.978 10.450 1.00 75.69 631 ASN A CA 1
ATOM 4979 C C . ASN A 1 631 ? -16.991 26.081 10.571 1.00 75.69 631 ASN A C 1
ATOM 4981 O O . ASN A 1 631 ? -17.004 26.882 11.509 1.00 75.69 631 ASN A O 1
ATOM 4985 N N . TRP A 1 632 ? -16.069 26.141 9.609 1.00 81.31 632 TRP A N 1
ATOM 4986 C CA . TRP A 1 632 ? -15.040 27.181 9.497 1.00 81.31 632 TRP A CA 1
ATOM 4987 C C . TRP A 1 632 ? -15.573 28.358 8.674 1.00 81.31 632 TRP A C 1
ATOM 4989 O O . TRP A 1 632 ? -15.530 28.373 7.445 1.00 81.31 632 TRP A O 1
ATOM 4999 N N . LYS A 1 633 ? -16.198 29.323 9.355 1.00 80.56 633 LYS A N 1
ATOM 5000 C CA . LYS A 1 633 ? -17.011 30.353 8.689 1.00 80.56 633 LYS A CA 1
ATOM 5001 C C . LYS A 1 633 ? -16.204 31.303 7.805 1.00 80.56 633 LYS A C 1
ATOM 5003 O O . LYS A 1 633 ? -16.686 31.642 6.728 1.00 80.56 633 LYS A O 1
ATOM 5008 N N . ASP A 1 634 ? -15.025 31.733 8.240 1.00 80.44 634 ASP A N 1
ATOM 5009 C CA . ASP A 1 634 ? -14.247 32.754 7.530 1.00 80.44 634 ASP A CA 1
ATOM 5010 C C . ASP A 1 634 ? -13.583 32.173 6.275 1.00 80.44 634 ASP A C 1
ATOM 5012 O O . ASP A 1 634 ? -13.606 32.779 5.201 1.00 80.44 634 ASP A O 1
ATOM 5016 N N . GLU A 1 635 ? -13.067 30.952 6.383 1.00 79.81 635 GLU A N 1
ATOM 5017 C CA . GLU A 1 635 ? -12.517 30.170 5.283 1.00 79.81 635 GLU A CA 1
ATOM 5018 C C . GLU A 1 635 ? -13.598 29.879 4.238 1.00 79.81 635 GLU A C 1
ATOM 5020 O O . GLU A 1 635 ? -13.385 30.138 3.055 1.00 79.81 635 GLU A O 1
ATOM 5025 N N . PHE A 1 636 ? -14.797 29.467 4.669 1.00 83.50 636 PHE A N 1
ATOM 5026 C CA . PHE A 1 636 ? -15.907 29.200 3.753 1.00 83.50 636 PHE A CA 1
ATOM 5027 C C . PHE A 1 636 ? -16.300 30.450 2.952 1.00 83.50 636 PHE A C 1
ATOM 5029 O O . PHE A 1 636 ? -16.530 30.378 1.746 1.00 83.50 636 PHE A O 1
ATOM 5036 N N . GLN A 1 637 ? -16.337 31.616 3.602 1.00 84.75 637 GLN A N 1
ATOM 5037 C CA . GLN A 1 637 ? -16.627 32.888 2.935 1.00 84.75 637 GLN A CA 1
ATOM 5038 C C . GLN A 1 637 ? -15.541 33.281 1.923 1.00 84.75 637 GLN A C 1
ATOM 5040 O O . GLN A 1 637 ? -15.848 33.844 0.870 1.00 84.75 637 GLN A O 1
ATOM 5045 N N . ASN A 1 638 ? -14.272 32.985 2.213 1.00 85.31 638 ASN A N 1
ATOM 5046 C CA . ASN A 1 638 ? -13.173 33.234 1.282 1.00 85.31 638 ASN A CA 1
ATOM 5047 C C . ASN A 1 638 ? -13.213 32.284 0.076 1.00 85.31 638 ASN A C 1
ATOM 5049 O O . ASN A 1 638 ? -13.023 32.742 -1.053 1.00 85.31 638 ASN A O 1
ATOM 5053 N N . ASP A 1 639 ? -13.506 31.002 0.299 1.00 83.69 639 ASP A N 1
ATOM 5054 C CA . ASP A 1 639 ? -13.676 30.010 -0.766 1.00 83.69 639 ASP A CA 1
ATOM 5055 C C . ASP A 1 639 ? -14.825 30.408 -1.704 1.00 83.69 639 ASP A C 1
ATOM 5057 O O . ASP A 1 639 ? -14.641 30.473 -2.922 1.00 83.69 639 ASP A O 1
ATOM 5061 N N . MET A 1 640 ? -15.983 30.776 -1.141 1.00 87.19 640 MET A N 1
ATOM 5062 C CA . MET A 1 640 ? -17.148 31.231 -1.908 1.00 87.19 640 MET A CA 1
ATOM 5063 C C . MET A 1 640 ? -16.877 32.501 -2.712 1.00 87.19 640 MET A C 1
ATOM 5065 O O . MET A 1 640 ? -17.329 32.610 -3.854 1.00 87.19 640 MET A O 1
ATOM 5069 N N . ARG A 1 641 ? -16.112 33.452 -2.162 1.00 87.44 641 ARG A N 1
ATOM 5070 C CA . ARG A 1 641 ? -15.731 34.677 -2.879 1.00 87.44 641 ARG A CA 1
ATOM 5071 C C . ARG A 1 641 ? -14.872 34.366 -4.101 1.00 87.44 641 ARG A C 1
ATOM 5073 O O . ARG A 1 641 ? -15.214 34.798 -5.195 1.00 87.44 641 ARG A O 1
ATOM 5080 N N . ARG A 1 642 ? -13.801 33.583 -3.925 1.00 86.69 642 ARG A N 1
ATOM 5081 C CA . ARG A 1 642 ? -12.889 33.197 -5.019 1.00 86.69 642 ARG A CA 1
ATOM 5082 C C . ARG A 1 642 ? -13.620 32.429 -6.117 1.00 86.69 642 ARG A C 1
ATOM 5084 O O . ARG A 1 642 ? -13.416 32.697 -7.298 1.00 86.69 642 ARG A O 1
ATOM 5091 N N . LEU A 1 643 ? -14.486 31.494 -5.724 1.00 85.88 643 LEU A N 1
ATOM 5092 C CA . LEU A 1 643 ? -15.342 30.754 -6.648 1.00 85.88 643 LEU A CA 1
ATOM 5093 C C . LEU A 1 643 ? -16.253 31.690 -7.444 1.00 85.88 643 LEU A C 1
ATOM 5095 O O . LEU A 1 643 ? -16.293 31.601 -8.668 1.00 85.88 643 LEU A O 1
ATOM 5099 N N . SER A 1 644 ? -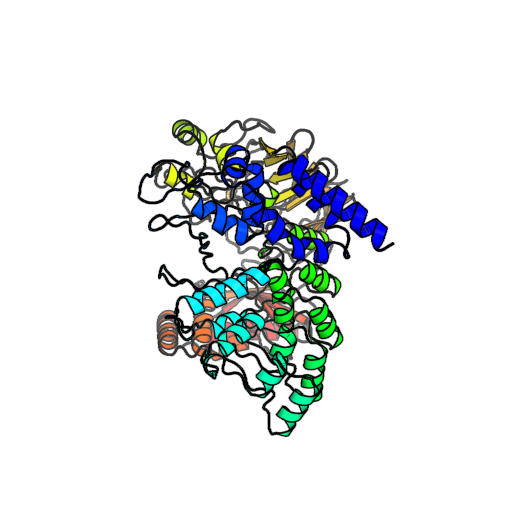16.936 32.609 -6.760 1.00 87.25 644 SER A N 1
ATOM 5100 C CA . SER A 1 644 ? -17.873 33.536 -7.402 1.00 87.25 644 SER A CA 1
ATOM 5101 C C . SER A 1 644 ? -17.176 34.507 -8.354 1.00 87.25 644 SER A C 1
ATOM 5103 O O . SER A 1 644 ? -17.698 34.803 -9.425 1.00 87.25 644 SER A O 1
ATOM 5105 N N . GLU A 1 645 ? -15.978 34.974 -7.996 1.00 87.56 645 GLU A N 1
ATOM 5106 C CA . GLU A 1 645 ? -15.137 35.815 -8.855 1.00 87.56 645 GLU A CA 1
ATOM 5107 C C . GLU A 1 645 ? -14.695 35.074 -10.125 1.00 87.56 645 GLU A C 1
ATOM 5109 O O . GLU A 1 645 ? -14.734 35.650 -11.211 1.00 87.56 645 GLU A O 1
ATOM 5114 N N . SER A 1 646 ? -14.316 33.797 -10.006 1.00 84.19 646 SER A N 1
ATOM 5115 C CA . SER A 1 646 ? -13.877 32.978 -11.144 1.00 84.19 646 SER A CA 1
ATOM 5116 C C . SER A 1 646 ? -15.031 32.596 -12.077 1.00 84.19 646 SER A C 1
ATOM 5118 O O . SER A 1 646 ? -14.909 32.671 -13.301 1.00 84.19 646 SER A O 1
ATOM 5120 N N . LEU A 1 647 ? -16.167 32.194 -11.501 1.00 82.44 647 LEU A N 1
ATOM 5121 C CA . LEU A 1 647 ? -17.348 31.738 -12.237 1.00 82.44 647 LEU A CA 1
ATOM 5122 C C . LEU A 1 647 ? -18.195 32.898 -12.782 1.00 82.44 647 LEU A C 1
ATOM 5124 O O . LEU A 1 647 ? -18.939 32.720 -13.745 1.00 82.44 647 LEU A O 1
ATOM 5128 N N . GLY A 1 648 ? -18.083 34.088 -12.185 1.00 82.38 648 GLY A N 1
ATOM 5129 C CA . GLY A 1 648 ? -18.893 35.261 -12.518 1.00 82.38 648 GLY A CA 1
ATOM 5130 C C . GLY A 1 648 ? -20.300 35.257 -11.902 1.00 82.38 648 GLY A C 1
ATOM 5131 O O . GLY A 1 648 ? -21.100 36.136 -12.217 1.00 82.38 648 GLY A O 1
ATOM 5132 N N . TYR A 1 649 ? -20.614 34.287 -11.042 1.00 83.25 649 TYR A N 1
ATOM 5133 C CA . TYR A 1 649 ? -21.855 34.167 -10.270 1.00 83.25 649 TYR A CA 1
ATOM 5134 C C . TYR A 1 649 ? -21.611 33.249 -9.057 1.00 83.25 649 TYR A C 1
ATOM 5136 O O . TYR A 1 649 ? -20.604 32.547 -9.000 1.00 83.25 649 TYR A O 1
ATOM 5144 N N . GLU A 1 650 ? -22.520 33.246 -8.082 1.00 80.50 650 GLU A N 1
ATOM 5145 C CA . GLU A 1 650 ? -22.394 32.406 -6.883 1.00 80.50 650 GLU A CA 1
ATOM 5146 C C . GLU A 1 650 ? -22.781 30.940 -7.182 1.00 80.50 650 GLU A C 1
ATOM 5148 O O . GLU A 1 650 ? -23.915 30.695 -7.604 1.00 80.50 650 GLU A O 1
ATOM 5153 N N . PRO A 1 651 ? -21.878 29.954 -6.994 1.00 79.81 651 PRO A N 1
ATOM 5154 C CA . PRO A 1 651 ? -22.153 28.562 -7.345 1.00 79.81 651 PRO A CA 1
ATOM 5155 C C . PRO A 1 651 ? -23.167 27.901 -6.407 1.00 79.81 651 PRO A C 1
ATOM 5157 O O . PRO A 1 651 ? -23.113 28.052 -5.185 1.00 79.81 651 PRO A O 1
ATOM 5160 N N . ASP A 1 652 ? -24.044 27.075 -6.978 1.00 77.94 652 ASP A N 1
ATOM 5161 C CA . ASP A 1 652 ? -25.003 26.262 -6.228 1.00 77.94 652 ASP A CA 1
ATOM 5162 C C . ASP A 1 652 ? -24.299 25.055 -5.592 1.00 77.94 652 ASP A C 1
ATOM 5164 O O . ASP A 1 652 ? -24.207 23.970 -6.168 1.00 77.94 652 ASP A O 1
ATOM 5168 N N . LEU A 1 653 ? -23.765 25.242 -4.386 1.00 72.50 653 LEU A N 1
ATOM 5169 C CA . LEU A 1 653 ? -23.043 24.184 -3.681 1.00 72.50 653 LEU A CA 1
ATOM 5170 C C . LEU A 1 653 ? -23.925 22.976 -3.324 1.00 72.50 653 LEU A C 1
ATOM 5172 O O . LEU A 1 653 ? -23.408 21.868 -3.186 1.00 72.50 653 LEU A O 1
ATOM 5176 N N . ASP A 1 654 ? -25.242 23.137 -3.192 1.00 68.56 654 ASP A N 1
ATOM 5177 C CA . ASP A 1 654 ? -26.136 22.019 -2.866 1.00 68.56 654 ASP A CA 1
ATOM 5178 C C . ASP A 1 654 ? -26.364 21.103 -4.087 1.00 68.56 654 ASP A C 1
ATOM 5180 O O . ASP A 1 654 ? -26.742 19.935 -3.949 1.00 68.56 654 ASP A O 1
ATOM 5184 N N . ALA A 1 655 ? -26.012 21.577 -5.288 1.00 67.75 655 ALA A N 1
ATOM 5185 C CA . ALA A 1 655 ? -26.020 20.804 -6.523 1.00 67.75 655 ALA A CA 1
ATOM 5186 C C . ALA A 1 655 ? -24.953 19.706 -6.606 1.00 67.75 655 ALA A C 1
ATOM 5188 O O . ALA A 1 655 ? -25.126 18.717 -7.321 1.00 67.75 655 ALA A O 1
ATOM 5189 N N . VAL A 1 656 ? -23.853 19.815 -5.866 1.00 67.31 656 VAL A N 1
ATOM 5190 C CA . VAL A 1 656 ? -22.716 18.892 -6.020 1.00 67.31 656 VAL A CA 1
ATOM 5191 C C . VAL A 1 656 ? -23.049 17.453 -5.602 1.00 67.31 656 VAL A C 1
ATOM 5193 O O . VAL A 1 656 ? -22.496 16.495 -6.137 1.00 67.31 656 VAL A O 1
ATOM 5196 N N . GLN A 1 657 ? -23.983 17.292 -4.656 1.00 59.09 657 GLN A N 1
ATOM 5197 C CA . GLN A 1 657 ? -24.455 15.999 -4.172 1.00 59.09 657 GLN A CA 1
ATOM 5198 C C . GLN A 1 657 ? -25.441 15.395 -5.172 1.00 59.09 657 GLN A C 1
ATOM 5200 O O . GLN A 1 657 ? -25.630 14.182 -5.189 1.00 59.09 657 GLN A O 1
ATOM 5205 N N . SER A 1 658 ? -26.042 16.237 -6.020 1.00 64.50 658 SER A N 1
ATOM 5206 C CA . SER A 1 658 ? -26.970 15.819 -7.065 1.00 64.50 658 SER A CA 1
ATOM 5207 C C . SER A 1 658 ? -26.287 15.328 -8.339 1.00 64.50 658 SER A C 1
ATOM 5209 O O . SER A 1 658 ? -26.910 14.549 -9.048 1.00 64.50 658 SER A O 1
ATOM 5211 N N . ILE A 1 659 ? -24.999 15.645 -8.578 1.00 64.19 659 ILE A N 1
ATOM 5212 C CA . ILE A 1 659 ? -24.210 15.027 -9.673 1.00 64.19 659 ILE A CA 1
ATOM 5213 C C . ILE A 1 659 ? -24.339 13.491 -9.631 1.00 64.19 659 ILE A C 1
ATOM 5215 O O . ILE A 1 659 ? -24.437 12.847 -10.668 1.00 64.19 659 ILE A O 1
ATOM 5219 N N . TYR A 1 660 ? -24.414 12.927 -8.419 1.00 55.44 660 TYR A N 1
ATOM 5220 C CA . TYR A 1 660 ? -24.492 11.488 -8.141 1.00 55.44 660 TYR A CA 1
ATOM 5221 C C . TYR A 1 660 ? -25.916 10.952 -7.966 1.00 55.44 660 TYR A C 1
ATOM 5223 O O . TYR A 1 660 ? -26.099 9.759 -7.738 1.00 55.44 660 TYR A O 1
ATOM 5231 N N . ARG A 1 661 ? -26.931 11.819 -8.014 1.00 55.81 661 ARG A N 1
ATOM 5232 C CA . ARG A 1 661 ? -28.330 11.462 -7.762 1.00 55.81 661 ARG A CA 1
ATOM 5233 C C . ARG A 1 661 ? -29.152 11.792 -8.996 1.00 55.81 661 ARG A C 1
ATOM 5235 O O . ARG A 1 661 ? -29.702 12.883 -9.109 1.00 55.81 661 ARG A O 1
ATOM 5242 N N . VAL A 1 662 ? -29.226 10.831 -9.909 1.00 54.12 662 VAL A N 1
ATOM 5243 C CA . VAL A 1 662 ? -30.220 10.843 -10.986 1.00 54.12 662 VAL A CA 1
ATOM 5244 C C . VAL A 1 662 ? -31.456 10.068 -10.515 1.00 54.12 662 VAL A C 1
ATOM 5246 O O . VAL A 1 662 ? -31.347 9.151 -9.699 1.00 54.12 662 VAL A O 1
ATOM 5249 N N . ASP A 1 663 ? -32.640 10.469 -10.973 1.00 47.75 663 ASP A N 1
ATOM 5250 C CA . ASP A 1 663 ? -33.930 9.939 -10.525 1.00 47.75 663 ASP A CA 1
ATOM 5251 C C . ASP A 1 663 ? -34.015 8.398 -10.540 1.00 47.75 663 ASP A C 1
ATOM 5253 O O . ASP A 1 663 ? -33.891 7.747 -11.582 1.00 47.75 663 ASP A O 1
ATOM 5257 N N . GLY A 1 664 ? -34.318 7.814 -9.372 1.00 52.44 664 GLY A N 1
ATOM 5258 C CA . GLY A 1 664 ? -34.545 6.372 -9.187 1.00 52.44 664 GLY A CA 1
ATOM 5259 C C . GLY A 1 664 ? -33.515 5.624 -8.332 1.00 52.44 664 GLY A C 1
ATOM 5260 O O . GLY A 1 664 ? -33.615 4.409 -8.220 1.00 52.44 664 GLY A O 1
ATOM 5261 N N . VAL A 1 665 ? -32.551 6.310 -7.713 1.00 47.53 665 VAL A N 1
ATOM 5262 C CA . VAL A 1 665 ? -31.483 5.678 -6.916 1.00 47.53 665 VAL A CA 1
ATOM 5263 C C . VAL A 1 665 ? -31.854 5.489 -5.440 1.00 47.53 665 VAL A C 1
ATOM 5265 O O . VAL A 1 665 ? -32.165 6.448 -4.736 1.00 47.53 665 VAL A O 1
ATOM 5268 N N . THR A 1 666 ? -31.692 4.259 -4.943 1.00 45.22 666 THR A N 1
ATOM 5269 C CA . THR A 1 666 ? -31.408 3.953 -3.531 1.00 45.22 666 THR A CA 1
ATOM 5270 C C . THR A 1 666 ? -29.960 3.486 -3.401 1.00 45.22 666 THR A C 1
ATOM 5272 O O . THR A 1 666 ? -29.659 2.411 -3.906 1.00 45.22 666 THR A O 1
ATOM 5275 N N . SER A 1 667 ? -29.097 4.243 -2.715 1.00 44.25 667 SER A N 1
ATOM 5276 C CA . SER A 1 667 ? -28.174 3.730 -1.677 1.00 44.25 667 SER A CA 1
ATOM 5277 C C . SER A 1 667 ? -27.070 4.730 -1.318 1.00 44.25 667 SER A C 1
ATOM 5279 O O . SER A 1 667 ? -26.571 5.440 -2.185 1.00 44.25 667 SER A O 1
ATOM 5281 N N . ASP A 1 668 ? -26.729 4.706 -0.030 1.00 38.25 668 ASP A N 1
ATOM 5282 C CA . ASP A 1 668 ? -25.453 4.882 0.681 1.00 38.25 668 ASP A CA 1
ATOM 5283 C C . ASP A 1 668 ? -24.266 5.650 0.064 1.00 38.25 668 ASP A C 1
ATOM 5285 O O . ASP A 1 668 ? -23.965 5.624 -1.124 1.00 38.25 668 ASP A O 1
ATOM 5289 N N . ALA A 1 669 ? -23.597 6.362 0.976 1.00 37.06 669 ALA A N 1
ATOM 5290 C CA . ALA A 1 669 ? -22.598 7.409 0.794 1.00 37.06 669 ALA A CA 1
ATOM 5291 C C . ALA A 1 669 ? -21.403 7.065 -0.132 1.00 37.06 669 ALA A C 1
ATOM 5293 O O . ALA A 1 669 ? -21.013 5.904 -0.247 1.00 37.06 669 ALA A O 1
ATOM 5294 N N . PRO A 1 670 ? -20.772 8.086 -0.753 1.00 40.16 670 PRO A N 1
ATOM 5295 C CA . PRO A 1 670 ? -19.681 7.902 -1.710 1.00 40.16 670 PRO A CA 1
ATOM 5296 C C . PRO A 1 670 ? -18.447 7.231 -1.091 1.00 40.16 670 PRO A C 1
ATOM 5298 O O . PRO A 1 670 ? -17.941 7.665 -0.056 1.00 40.16 670 PRO A O 1
ATOM 5301 N N . VAL A 1 671 ? -17.908 6.232 -1.793 1.00 39.38 671 VAL A N 1
ATOM 5302 C CA . VAL A 1 671 ? -16.580 5.657 -1.534 1.00 39.38 671 VAL A CA 1
ATOM 5303 C C . VAL A 1 671 ? -15.535 6.563 -2.193 1.00 39.38 671 VAL A C 1
ATOM 5305 O O . VAL A 1 671 ? -15.583 6.752 -3.406 1.00 39.38 671 VAL A O 1
ATOM 5308 N N . LYS A 1 672 ? -14.618 7.146 -1.408 1.00 42.75 672 LYS A N 1
ATOM 5309 C CA . LYS A 1 672 ? -13.443 7.884 -1.911 1.00 42.75 672 LYS A CA 1
ATOM 5310 C C . LYS A 1 672 ? -12.266 6.927 -2.113 1.00 42.75 672 LYS A C 1
ATOM 5312 O O . LYS A 1 672 ? -12.067 6.029 -1.302 1.00 42.75 672 LYS A O 1
ATOM 5317 N N . LYS A 1 673 ? -11.453 7.172 -3.143 1.00 36.03 673 LYS A N 1
ATOM 5318 C CA . LYS A 1 673 ? -10.137 6.552 -3.341 1.00 36.03 673 LYS A CA 1
ATOM 5319 C C . LYS A 1 673 ? -9.225 7.581 -4.008 1.00 36.03 673 LYS A C 1
ATOM 5321 O O . LYS A 1 673 ? -9.528 7.933 -5.133 1.00 36.03 673 LYS A O 1
ATOM 5326 N N . GLY A 1 674 ? -8.138 8.025 -3.379 1.00 45.72 674 GLY A N 1
ATOM 5327 C CA . GLY A 1 674 ? -7.029 8.646 -4.125 1.00 45.72 674 GLY A CA 1
ATOM 5328 C C . GLY A 1 674 ? -6.981 10.167 -4.283 1.00 45.72 674 GLY A C 1
ATOM 5329 O O . GLY A 1 674 ? -7.873 10.892 -3.837 1.00 45.72 674 GLY A O 1
ATOM 5330 N N . GLU A 1 675 ? -5.907 10.608 -4.954 1.00 33.41 675 GLU A N 1
ATOM 5331 C CA . GLU A 1 675 ? -5.741 11.954 -5.533 1.00 33.41 675 GLU A CA 1
ATOM 5332 C C . GLU A 1 675 ? -6.680 12.167 -6.735 1.00 33.41 675 GLU A C 1
ATOM 5334 O O . GLU A 1 675 ? -7.300 13.225 -6.854 1.00 33.41 675 GLU A O 1
ATOM 5339 N N . ASP A 1 676 ? -6.906 11.121 -7.539 1.00 41.47 676 ASP A N 1
ATOM 5340 C CA . ASP A 1 676 ? -8.008 11.039 -8.500 1.00 41.47 676 ASP A CA 1
ATOM 5341 C C . ASP A 1 676 ? -9.318 10.774 -7.756 1.00 41.47 676 ASP A C 1
ATOM 5343 O O . ASP A 1 676 ? -9.530 9.678 -7.242 1.00 41.47 676 ASP A O 1
ATOM 5347 N N . LYS A 1 677 ? -10.242 11.739 -7.700 1.00 54.53 677 LYS A N 1
ATOM 5348 C CA . LYS A 1 677 ? -11.534 11.526 -7.028 1.00 54.53 677 LYS A CA 1
ATOM 5349 C C . LYS A 1 677 ? -12.411 10.592 -7.859 1.00 54.53 677 LYS A C 1
ATOM 5351 O O . LYS A 1 677 ? -13.237 11.045 -8.645 1.00 54.53 677 LYS A O 1
ATOM 5356 N N . ILE A 1 678 ? -12.254 9.287 -7.649 1.00 59.91 678 ILE A N 1
ATOM 5357 C CA . ILE A 1 678 ? -13.194 8.280 -8.134 1.00 59.91 678 ILE A CA 1
ATOM 5358 C C . ILE A 1 678 ? -14.391 8.270 -7.188 1.00 59.91 678 ILE A C 1
ATOM 5360 O O . ILE A 1 678 ? -14.283 7.883 -6.026 1.00 59.91 678 ILE A O 1
ATOM 5364 N N . LEU A 1 679 ? -15.539 8.702 -7.689 1.00 64.44 679 LEU A N 1
ATOM 5365 C CA . LEU A 1 679 ? -16.805 8.728 -6.974 1.00 64.44 679 LEU A CA 1
ATOM 5366 C C . LEU A 1 679 ? -17.655 7.560 -7.459 1.00 64.44 679 LEU A C 1
ATOM 5368 O O . LEU A 1 679 ? -17.986 7.478 -8.640 1.00 64.44 679 LEU A O 1
ATOM 5372 N N . LYS A 1 680 ? -17.971 6.632 -6.551 1.00 64.69 680 LYS A N 1
ATOM 5373 C CA . LYS A 1 680 ? -18.779 5.444 -6.847 1.00 64.69 680 LYS A CA 1
ATOM 5374 C C . LYS A 1 680 ? -20.201 5.608 -6.308 1.00 64.69 680 LYS A C 1
ATOM 5376 O O . LYS A 1 680 ? -20.377 5.945 -5.140 1.00 64.69 680 LYS A O 1
ATOM 5381 N N . GLY A 1 681 ? -21.193 5.355 -7.154 1.00 65.69 681 GLY A N 1
ATOM 5382 C CA . GLY A 1 681 ? -22.614 5.266 -6.810 1.00 65.69 681 GLY A CA 1
ATOM 5383 C C . GLY A 1 681 ? -23.249 4.022 -7.428 1.00 65.69 681 GLY A C 1
ATOM 5384 O O . GLY A 1 681 ? -22.573 3.269 -8.127 1.00 65.69 681 GLY A O 1
ATOM 5385 N N . TYR A 1 682 ? -24.541 3.802 -7.183 1.00 66.69 682 TYR A N 1
ATOM 5386 C CA . TYR A 1 682 ? -25.289 2.681 -7.758 1.00 66.69 682 TYR A CA 1
ATOM 5387 C C . TYR A 1 682 ? -26.613 3.166 -8.355 1.00 66.69 682 TYR A C 1
ATOM 5389 O O . TYR A 1 682 ? -27.317 3.953 -7.731 1.00 66.69 682 TYR A O 1
ATOM 5397 N N . VAL A 1 683 ? -26.972 2.685 -9.545 1.00 69.50 683 VAL A N 1
ATOM 5398 C CA . VAL A 1 683 ? -28.281 2.898 -10.186 1.00 69.50 683 VAL A CA 1
ATOM 5399 C C . VAL A 1 683 ? -28.876 1.533 -10.483 1.00 69.50 683 VAL A C 1
ATOM 5401 O O . VAL A 1 683 ? -28.250 0.741 -11.176 1.00 69.50 683 VAL A O 1
ATOM 5404 N N . ASP A 1 684 ? -30.056 1.233 -9.934 1.00 71.25 684 ASP A N 1
ATOM 5405 C CA . ASP A 1 684 ? -30.715 -0.075 -10.088 1.00 71.25 684 ASP A CA 1
ATOM 5406 C C . ASP A 1 684 ? -29.776 -1.269 -9.747 1.00 71.25 684 ASP A C 1
ATOM 5408 O O . ASP A 1 684 ? -29.826 -2.327 -10.367 1.00 71.25 684 ASP A O 1
ATOM 5412 N N . GLY A 1 685 ? -28.885 -1.091 -8.757 1.00 68.00 685 GLY A N 1
ATOM 5413 C CA . GLY A 1 685 ? -27.882 -2.087 -8.344 1.00 68.00 685 GLY A CA 1
ATOM 5414 C C . GLY A 1 685 ? -26.619 -2.151 -9.217 1.00 68.00 685 GLY A C 1
ATOM 5415 O O . GLY A 1 685 ? -25.686 -2.876 -8.879 1.00 68.00 685 GLY A O 1
ATOM 5416 N N . VAL A 1 686 ? -26.551 -1.372 -10.300 1.00 75.75 686 VAL A N 1
ATOM 5417 C CA . VAL A 1 686 ? -25.378 -1.257 -11.178 1.00 75.75 686 VAL A CA 1
ATOM 5418 C C . VAL A 1 686 ? -24.467 -0.147 -10.681 1.00 75.75 686 VAL A C 1
ATOM 5420 O O . VAL A 1 686 ? -24.903 0.986 -10.489 1.00 75.75 686 VAL A O 1
ATOM 5423 N N . ALA A 1 687 ? -23.191 -0.464 -10.486 1.00 78.19 687 ALA A N 1
ATOM 5424 C CA . ALA A 1 687 ? -22.199 0.513 -10.069 1.00 78.19 687 ALA A CA 1
ATOM 5425 C C . ALA A 1 687 ? -21.929 1.551 -11.168 1.00 78.19 687 ALA A C 1
ATOM 5427 O O . ALA A 1 687 ? -21.759 1.217 -12.338 1.00 78.19 687 ALA A O 1
ATOM 5428 N N . ILE A 1 688 ? -21.824 2.814 -10.773 1.00 77.06 688 ILE A N 1
ATOM 5429 C CA . ILE A 1 688 ? -21.372 3.918 -11.615 1.00 77.06 688 ILE A CA 1
ATOM 5430 C C . ILE A 1 688 ? -20.159 4.546 -10.948 1.00 77.06 688 ILE A C 1
ATOM 5432 O O . ILE A 1 688 ? -20.218 4.896 -9.771 1.00 77.06 688 ILE A O 1
ATOM 5436 N N . ARG A 1 689 ? -19.066 4.699 -11.694 1.00 80.25 689 ARG A N 1
ATOM 5437 C CA . ARG A 1 689 ? -17.866 5.415 -11.255 1.00 80.25 689 ARG A CA 1
ATOM 5438 C C . ARG A 1 689 ? -17.692 6.696 -12.045 1.00 80.25 689 ARG A C 1
ATOM 5440 O O . ARG A 1 689 ? -17.854 6.693 -13.259 1.00 80.25 689 ARG A O 1
ATOM 5447 N N . MET A 1 690 ? -17.318 7.767 -11.359 1.00 77.75 690 MET A N 1
ATOM 5448 C CA . MET A 1 690 ? -16.963 9.044 -11.968 1.00 77.75 690 MET A CA 1
ATOM 5449 C C . MET A 1 690 ? -15.555 9.431 -11.529 1.00 77.75 690 MET A C 1
ATOM 5451 O O . MET A 1 690 ? -15.310 9.494 -10.331 1.00 77.75 690 MET A O 1
ATOM 5455 N N . LYS A 1 691 ? -14.641 9.668 -12.469 1.00 77.50 691 LYS A N 1
ATOM 5456 C CA . LYS A 1 691 ? -13.294 10.199 -12.225 1.00 77.50 691 LYS A CA 1
ATOM 5457 C C . LYS A 1 691 ? -13.285 11.667 -12.656 1.00 77.50 691 LYS A C 1
ATOM 5459 O O . LYS A 1 691 ? -13.610 11.977 -13.800 1.00 77.50 691 LYS A O 1
ATOM 5464 N N . GLU A 1 692 ? -12.981 12.559 -11.720 1.00 78.81 692 GLU A N 1
ATOM 5465 C CA . GLU A 1 692 ? -12.906 14.009 -11.946 1.00 78.81 692 GLU A CA 1
ATOM 5466 C C . GLU A 1 692 ? -11.437 14.443 -12.027 1.00 78.81 692 GLU A C 1
ATOM 5468 O O . GLU A 1 692 ? -10.678 14.158 -11.100 1.00 78.81 692 GLU A O 1
ATOM 5473 N N . ASP A 1 693 ? -11.059 15.176 -13.077 1.00 73.62 693 ASP A N 1
ATOM 5474 C CA . ASP A 1 693 ? -9.792 15.915 -13.146 1.00 73.62 693 ASP A CA 1
ATOM 5475 C C . ASP A 1 693 ? -10.049 17.429 -13.329 1.00 73.62 693 ASP A C 1
ATOM 5477 O O . ASP A 1 693 ? -11.192 17.891 -13.268 1.00 73.62 693 ASP A O 1
ATOM 5481 N N . HIS A 1 694 ? -9.000 18.239 -13.511 1.00 76.94 694 HIS A N 1
ATOM 5482 C CA . HIS A 1 694 ? -9.115 19.700 -13.658 1.00 76.94 694 HIS A CA 1
ATOM 5483 C C . HIS A 1 694 ? -9.826 20.175 -14.940 1.00 76.94 694 HIS A C 1
ATOM 5485 O O . HIS A 1 694 ? -10.133 21.359 -15.061 1.00 76.94 694 HIS A O 1
ATOM 5491 N N . TRP A 1 695 ? -10.095 19.290 -15.896 1.00 82.81 695 TRP A N 1
ATOM 5492 C CA . TRP A 1 695 ? -10.618 19.592 -17.229 1.00 82.81 695 TRP A CA 1
ATOM 5493 C C . TRP A 1 695 ? -11.847 18.749 -17.587 1.00 82.81 695 TRP A C 1
ATOM 5495 O O . TRP A 1 695 ? -12.790 19.265 -18.189 1.00 82.81 695 TRP A O 1
ATOM 5505 N N . LEU A 1 696 ? -11.860 17.479 -17.192 1.00 85.12 696 LEU A N 1
ATOM 5506 C CA . LEU A 1 696 ? -12.778 16.449 -17.652 1.00 85.12 696 LEU A CA 1
ATOM 5507 C C . LEU A 1 696 ? -13.459 15.732 -16.482 1.00 85.12 696 LEU A C 1
ATOM 5509 O O . LEU A 1 696 ? -12.956 15.663 -15.360 1.00 85.12 696 LEU A O 1
ATOM 5513 N N . VAL A 1 697 ? -14.618 15.149 -16.781 1.00 84.12 697 VAL A N 1
ATOM 5514 C CA . VAL A 1 697 ? -15.307 14.197 -15.907 1.00 84.12 697 VAL A CA 1
ATOM 5515 C C . VAL A 1 697 ? -15.545 12.918 -16.696 1.00 84.12 697 VAL A C 1
ATOM 5517 O O . VAL A 1 697 ? -16.384 12.882 -17.594 1.00 84.12 697 VAL A O 1
ATOM 5520 N N . GLN A 1 698 ? -14.803 11.865 -16.375 1.00 83.94 698 GLN A N 1
ATOM 5521 C CA . GLN A 1 698 ? -14.979 10.543 -16.968 1.00 83.94 698 GLN A CA 1
ATOM 5522 C C . GLN A 1 698 ? -16.005 9.756 -16.160 1.00 83.94 698 GLN A C 1
ATOM 5524 O O . GLN A 1 698 ? -15.944 9.729 -14.934 1.00 83.94 698 GLN A O 1
ATOM 5529 N N . VAL A 1 699 ? -16.945 9.098 -16.829 1.00 83.12 699 VAL A N 1
ATOM 5530 C CA . VAL A 1 699 ? -17.980 8.285 -16.190 1.00 83.12 699 VAL A CA 1
ATOM 5531 C C . VAL A 1 699 ? -18.016 6.901 -16.800 1.00 83.12 699 VAL A C 1
ATOM 5533 O O . VAL A 1 699 ? -17.997 6.762 -18.019 1.00 83.12 699 VAL A O 1
ATOM 5536 N N . MET A 1 700 ? -18.113 5.891 -15.942 1.00 85.75 700 MET A N 1
ATOM 5537 C CA . MET A 1 700 ? -18.187 4.483 -16.298 1.00 85.75 700 MET A CA 1
ATOM 5538 C C . MET A 1 700 ? -19.368 3.818 -15.598 1.00 85.75 700 MET A C 1
ATOM 5540 O O . MET A 1 700 ? -19.523 3.936 -14.383 1.00 85.75 700 MET A O 1
ATOM 5544 N N . VAL A 1 701 ? -20.175 3.084 -16.361 1.00 85.69 701 VAL A N 1
ATOM 5545 C CA . VAL A 1 701 ? -21.276 2.261 -15.844 1.00 85.69 701 VAL A CA 1
ATOM 5546 C C . VAL A 1 701 ? -20.830 0.800 -15.841 1.00 85.69 701 VAL A C 1
ATOM 5548 O O . VAL A 1 701 ? -20.729 0.181 -16.895 1.00 85.69 701 VAL A O 1
ATOM 5551 N N . GLU A 1 702 ? -20.557 0.242 -14.662 1.00 85.12 702 GLU A N 1
ATOM 5552 C CA . GLU A 1 702 ? -19.988 -1.101 -14.460 1.00 85.12 702 GLU A CA 1
ATOM 5553 C C . GLU A 1 702 ? -21.041 -2.218 -14.583 1.00 85.12 702 GLU A C 1
ATOM 5555 O O . GLU A 1 702 ? -21.210 -3.056 -13.695 1.00 85.12 702 GLU A O 1
ATOM 5560 N N . GLY A 1 703 ? -21.799 -2.219 -15.675 1.00 83.81 703 GLY A N 1
ATOM 5561 C CA . GLY A 1 703 ? -22.836 -3.209 -15.930 1.00 83.81 703 GLY A CA 1
ATOM 5562 C C . GLY A 1 703 ? -23.786 -2.794 -17.041 1.00 83.81 703 GLY A C 1
ATOM 5563 O O . GLY A 1 703 ? -23.505 -1.887 -17.824 1.00 83.81 703 GLY A O 1
ATOM 5564 N N . GLU A 1 704 ? -24.923 -3.477 -17.103 1.00 83.81 704 GLU A N 1
ATOM 5565 C CA . GLU A 1 704 ? -25.963 -3.209 -18.090 1.00 83.81 704 GLU A CA 1
ATOM 5566 C C . GLU A 1 704 ? -27.103 -2.409 -17.459 1.00 83.81 704 GLU A C 1
ATOM 5568 O O . GLU A 1 704 ? -27.701 -2.827 -16.469 1.00 83.81 704 GLU A O 1
ATOM 5573 N N . LEU A 1 705 ? -27.428 -1.268 -18.066 1.00 81.88 705 LEU A N 1
ATOM 5574 C CA . LEU A 1 705 ? -28.624 -0.489 -17.759 1.00 81.88 705 LEU A CA 1
ATOM 5575 C C . LEU A 1 705 ? -29.448 -0.294 -19.038 1.00 81.88 705 LEU A C 1
ATOM 5577 O O . LEU A 1 705 ? -28.870 -0.189 -20.123 1.00 81.88 705 LEU A O 1
ATOM 5581 N N . PRO A 1 706 ? -30.787 -0.199 -18.940 1.00 86.56 706 PRO A N 1
ATOM 5582 C CA . PRO A 1 706 ? -31.624 0.135 -20.087 1.00 86.56 706 PRO A CA 1
ATOM 5583 C C . PRO A 1 706 ? -31.185 1.450 -20.745 1.00 86.56 706 PRO A C 1
ATOM 5585 O O . PRO A 1 706 ? -30.874 2.416 -20.051 1.00 86.56 706 PRO A O 1
ATOM 5588 N N . GLU A 1 707 ? -31.237 1.534 -22.075 1.00 85.25 707 GLU A N 1
ATOM 5589 C CA . GLU A 1 707 ? -30.792 2.718 -22.831 1.00 85.25 707 GLU A CA 1
ATOM 5590 C C . GLU A 1 707 ? -31.470 4.017 -22.360 1.00 85.25 707 GLU A C 1
ATOM 5592 O O . GLU A 1 707 ? -30.817 5.043 -22.187 1.00 85.25 707 GLU A O 1
ATOM 5597 N N . ALA A 1 708 ? -32.766 3.962 -22.039 1.00 84.06 708 ALA A N 1
ATOM 5598 C CA . ALA A 1 708 ? -33.496 5.099 -21.480 1.00 84.06 708 ALA A CA 1
ATOM 5599 C C . ALA A 1 708 ? -32.920 5.580 -20.133 1.00 84.06 708 ALA A C 1
ATOM 5601 O O . ALA A 1 708 ? -32.882 6.782 -19.877 1.00 84.06 708 ALA A O 1
ATOM 5602 N N . ARG A 1 709 ? -32.442 4.658 -19.283 1.00 81.88 709 ARG A N 1
ATOM 5603 C CA . ARG A 1 709 ? -31.778 4.985 -18.011 1.00 81.88 709 ARG A CA 1
ATOM 5604 C C . ARG A 1 709 ? -30.396 5.579 -18.246 1.00 81.88 709 ARG A C 1
ATOM 5606 O O . ARG A 1 709 ? -30.067 6.565 -17.599 1.00 81.88 709 ARG A O 1
ATOM 5613 N N . LEU A 1 710 ? -29.621 5.020 -19.177 1.00 82.81 710 LEU A N 1
ATOM 5614 C CA . LEU A 1 710 ? -28.309 5.556 -19.554 1.00 82.81 710 LEU A CA 1
ATOM 5615 C C . LEU A 1 710 ? -28.428 6.987 -20.097 1.00 82.81 710 LEU A C 1
ATOM 5617 O O . LEU A 1 710 ? -27.674 7.861 -19.676 1.00 82.81 710 LEU A O 1
ATOM 5621 N N . ASN A 1 711 ? -29.409 7.242 -20.966 1.00 85.12 711 ASN A N 1
ATOM 5622 C CA . ASN A 1 711 ? -29.668 8.572 -21.518 1.00 85.12 711 ASN A CA 1
ATOM 5623 C C . ASN A 1 711 ? -30.118 9.559 -20.435 1.00 85.12 711 ASN A C 1
ATOM 5625 O O . ASN A 1 711 ? -29.530 10.631 -20.323 1.00 85.12 711 ASN A O 1
ATOM 5629 N N . ALA A 1 712 ? -31.072 9.177 -19.580 1.00 83.19 712 ALA A N 1
ATOM 5630 C CA . ALA A 1 712 ? -31.504 10.018 -18.462 1.00 83.19 712 ALA A CA 1
ATOM 5631 C C . ALA A 1 712 ? -30.356 10.319 -17.483 1.00 83.19 712 ALA A C 1
ATOM 5633 O O . ALA A 1 712 ? -30.213 11.446 -17.015 1.00 83.19 712 ALA A O 1
ATOM 5634 N N . PHE A 1 713 ? -29.507 9.324 -17.202 1.00 80.94 713 PHE A N 1
ATOM 5635 C CA . PHE A 1 713 ? -28.316 9.494 -16.377 1.00 80.94 713 PHE A CA 1
ATOM 5636 C C . PHE A 1 713 ? -27.336 10.491 -16.995 1.00 80.94 713 PHE A C 1
ATOM 5638 O O . PHE A 1 713 ? -26.958 11.469 -16.352 1.00 80.94 713 PHE A O 1
ATOM 5645 N N . LYS A 1 714 ? -26.981 10.286 -18.264 1.00 85.75 714 LYS A N 1
ATOM 5646 C CA . LYS A 1 714 ? -26.090 11.164 -19.022 1.00 85.75 714 LYS A CA 1
ATOM 5647 C C . LYS A 1 714 ? -26.605 12.607 -19.074 1.00 85.75 714 LYS A C 1
ATOM 5649 O O . LYS A 1 714 ? -25.838 13.536 -18.827 1.00 85.75 714 LYS A O 1
ATOM 5654 N N . GLU A 1 715 ? -27.887 12.803 -19.373 1.00 87.44 715 GLU A N 1
ATOM 5655 C CA . GLU A 1 715 ? -28.521 14.126 -19.395 1.00 87.44 715 GLU A CA 1
ATOM 5656 C C . GLU A 1 715 ? -28.541 14.773 -18.005 1.00 87.44 715 GLU A C 1
ATOM 5658 O O . GLU A 1 715 ? -28.239 15.959 -17.878 1.00 87.44 715 GLU A O 1
ATOM 5663 N N . GLY A 1 716 ? -28.814 13.994 -16.954 1.00 83.19 716 GLY A N 1
ATOM 5664 C CA . GLY A 1 716 ? -28.778 14.457 -15.568 1.00 83.19 716 GLY A CA 1
ATOM 5665 C C . GLY A 1 716 ? -27.388 14.925 -15.129 1.00 83.19 716 GLY A C 1
ATOM 5666 O O . GLY A 1 716 ? -27.262 15.993 -14.528 1.00 83.19 716 GLY A O 1
ATOM 5667 N N . VAL A 1 717 ? -26.332 14.178 -15.473 1.00 82.88 717 VAL A N 1
ATOM 5668 C CA . VAL A 1 717 ? -24.940 14.576 -15.192 1.00 82.88 717 VAL A CA 1
ATOM 5669 C C . VAL A 1 717 ? -24.599 15.884 -15.906 1.00 82.88 717 VAL A C 1
ATOM 5671 O O . VAL A 1 717 ? -24.127 16.819 -15.261 1.00 82.88 717 VAL A O 1
ATOM 5674 N N . LEU A 1 718 ? -24.896 15.992 -17.205 1.00 88.19 718 LEU A N 1
ATOM 5675 C CA . LEU A 1 718 ? -24.668 17.215 -17.983 1.00 88.19 718 LEU A CA 1
ATOM 5676 C C . LEU A 1 718 ? -25.414 18.423 -17.404 1.00 88.19 718 LEU A C 1
ATOM 5678 O O . LEU A 1 718 ? -24.826 19.495 -17.261 1.00 88.19 718 LEU A O 1
ATOM 5682 N N . ALA A 1 719 ? -26.686 18.251 -17.038 1.00 86.50 719 ALA A N 1
ATOM 5683 C CA . ALA A 1 719 ? -27.497 19.310 -16.449 1.00 86.50 719 ALA A CA 1
ATOM 5684 C C . ALA A 1 719 ? -26.944 19.765 -15.091 1.00 86.50 719 ALA A C 1
ATOM 5686 O O . ALA A 1 719 ? -26.884 20.963 -14.817 1.00 86.50 719 ALA A O 1
ATOM 5687 N N . ASN A 1 720 ? -26.495 18.827 -14.254 1.00 82.88 720 ASN A N 1
ATOM 5688 C CA . ASN A 1 720 ? -25.918 19.145 -12.953 1.00 82.88 720 ASN A CA 1
ATOM 5689 C C . ASN A 1 720 ? -24.562 19.844 -13.069 1.00 82.88 720 ASN A C 1
ATOM 5691 O O . ASN A 1 720 ? -24.351 20.844 -12.384 1.00 82.88 720 ASN A O 1
ATOM 5695 N N . LEU A 1 721 ? -23.673 19.374 -13.951 1.00 87.06 721 LEU A N 1
ATOM 5696 C CA . LEU A 1 721 ? -22.391 20.032 -14.225 1.00 87.06 721 LEU A CA 1
ATOM 5697 C C . LEU A 1 721 ? -22.604 21.451 -14.769 1.00 87.06 721 LEU A C 1
ATOM 5699 O O . LEU A 1 721 ? -21.994 22.402 -14.281 1.00 87.06 721 LEU A O 1
ATOM 5703 N N . ALA A 1 722 ? -23.542 21.618 -15.706 1.00 87.88 722 ALA A N 1
ATOM 5704 C CA . ALA A 1 722 ? -23.885 22.928 -16.244 1.00 87.88 722 ALA A CA 1
ATOM 5705 C C . ALA A 1 722 ? -24.510 23.862 -15.197 1.00 87.88 722 ALA A C 1
ATOM 5707 O O . ALA A 1 722 ? -24.225 25.056 -15.199 1.00 87.88 722 ALA A O 1
ATOM 5708 N N . ARG A 1 723 ? -25.326 23.338 -14.272 1.00 84.75 723 ARG A N 1
ATOM 5709 C CA . ARG A 1 723 ? -25.901 24.117 -13.165 1.00 84.75 723 ARG A CA 1
ATOM 5710 C C . ARG A 1 723 ? -24.846 24.556 -12.151 1.00 84.75 723 ARG A C 1
ATOM 5712 O O . ARG A 1 723 ? -24.904 25.684 -11.677 1.00 84.75 723 ARG A O 1
ATOM 5719 N N . LEU A 1 724 ? -23.906 23.673 -11.823 1.00 83.12 724 LEU A N 1
ATOM 5720 C CA . LEU A 1 724 ? -22.823 23.939 -10.873 1.00 83.12 724 LEU A CA 1
ATOM 5721 C C . LEU A 1 724 ? -21.860 25.008 -11.358 1.00 83.12 724 LEU A C 1
ATOM 5723 O O . LEU A 1 724 ? -21.383 25.805 -10.558 1.00 83.12 724 LEU A O 1
ATOM 5727 N N . GLU A 1 725 ? -21.545 24.967 -12.651 1.00 85.25 725 GLU A N 1
ATOM 5728 C CA . GLU A 1 725 ? -20.534 25.828 -13.246 1.00 85.25 725 GLU A CA 1
ATOM 5729 C C . GLU A 1 725 ? -21.092 26.950 -14.119 1.00 85.25 725 GLU A C 1
ATOM 5731 O O . GLU A 1 725 ? -20.330 27.840 -14.504 1.00 85.25 725 GLU A O 1
ATOM 5736 N N . GLY A 1 726 ? -22.408 27.008 -14.329 1.00 84.44 726 GLY A N 1
ATOM 5737 C CA . GLY A 1 726 ? -23.073 28.104 -15.037 1.00 84.44 726 GLY A CA 1
ATOM 5738 C C . GLY A 1 726 ? -22.635 28.223 -16.496 1.00 84.44 726 GLY A C 1
ATOM 5739 O O . GLY A 1 726 ? -22.828 29.260 -17.127 1.00 84.44 726 GLY A O 1
ATOM 5740 N N . VAL A 1 727 ? -22.030 27.163 -17.036 1.00 86.75 727 VAL A N 1
ATOM 5741 C CA . VAL A 1 727 ? -21.553 27.059 -18.414 1.00 86.75 727 VAL A CA 1
ATOM 5742 C C . VAL A 1 727 ? -22.044 25.764 -19.042 1.00 86.75 727 VAL A C 1
ATOM 5744 O O . VAL A 1 727 ? -22.368 24.803 -18.351 1.00 86.75 727 VAL A O 1
ATOM 5747 N N . ALA A 1 728 ? -22.078 25.715 -20.369 1.00 89.75 728 ALA A N 1
ATOM 5748 C CA . ALA A 1 728 ? -22.474 24.505 -21.068 1.00 89.75 728 ALA A CA 1
ATOM 5749 C C . ALA A 1 728 ? -21.383 23.422 -20.984 1.00 89.75 728 ALA A C 1
ATOM 5751 O O . ALA A 1 728 ? -20.201 23.682 -21.223 1.00 89.75 728 ALA A O 1
ATOM 5752 N N . TRP A 1 729 ? -21.818 22.198 -20.706 1.00 91.69 729 TRP A N 1
ATOM 5753 C CA . TRP A 1 729 ? -21.017 20.978 -20.758 1.00 91.69 729 TRP A CA 1
ATOM 5754 C C . TRP A 1 729 ? -21.502 20.087 -21.903 1.00 91.69 729 TRP A C 1
ATOM 5756 O O . TRP A 1 729 ? -22.661 20.164 -22.315 1.00 91.69 729 TRP A O 1
ATOM 5766 N N . GLY A 1 730 ? -20.625 19.231 -22.415 1.00 90.38 730 GLY A N 1
ATOM 5767 C CA . GLY A 1 730 ? -20.957 18.248 -23.443 1.00 90.38 730 GLY A CA 1
ATOM 5768 C C . GLY A 1 730 ? -20.143 16.971 -23.294 1.00 90.38 730 GLY A C 1
ATOM 5769 O O . GLY A 1 730 ? -19.197 16.920 -22.511 1.00 90.38 730 GLY A O 1
ATOM 5770 N N . VAL A 1 731 ? -20.526 15.933 -24.040 1.00 87.12 731 VAL A N 1
ATOM 5771 C CA . VAL A 1 731 ? -19.661 14.760 -24.212 1.00 87.12 731 VAL A CA 1
ATOM 5772 C C . VAL A 1 731 ? -18.546 15.137 -25.170 1.00 87.12 731 VAL A C 1
ATOM 5774 O O . VAL A 1 731 ? -18.820 15.613 -26.272 1.00 87.12 731 VAL A O 1
ATOM 5777 N N . ASP A 1 732 ? -17.307 14.928 -24.749 1.00 78.69 732 ASP A N 1
ATOM 5778 C CA . ASP A 1 732 ? -16.152 15.142 -25.598 1.00 78.69 732 ASP A CA 1
ATOM 5779 C C . ASP A 1 732 ? -16.020 13.988 -26.594 1.00 78.69 732 ASP A C 1
ATOM 5781 O O . ASP A 1 732 ? -15.708 12.855 -26.230 1.00 78.69 732 ASP A O 1
ATOM 5785 N N . THR A 1 733 ? -16.301 14.271 -27.865 1.00 61.12 733 THR A N 1
ATOM 5786 C CA . THR A 1 733 ? -16.240 13.287 -28.954 1.00 61.12 733 THR A CA 1
ATOM 5787 C C . THR A 1 733 ? -14.835 13.128 -29.535 1.00 61.12 733 THR A C 1
ATOM 5789 O O . THR A 1 733 ? -14.624 12.240 -30.351 1.00 61.12 733 THR A O 1
ATOM 5792 N N . LEU A 1 734 ? -13.859 13.936 -29.102 1.00 51.19 734 LEU A N 1
ATOM 5793 C CA . LEU A 1 734 ? -12.457 13.835 -29.541 1.00 51.19 734 LEU A CA 1
ATOM 5794 C C . LEU A 1 734 ? -11.716 12.607 -28.973 1.00 51.19 734 LEU A C 1
ATOM 5796 O O . LEU A 1 734 ? -10.551 12.400 -29.292 1.00 51.19 734 LEU A O 1
ATOM 5800 N N . VAL A 1 735 ? -12.379 11.797 -28.142 1.00 45.34 735 VAL A N 1
ATOM 5801 C CA . VAL A 1 735 ? -11.812 10.612 -27.469 1.00 45.34 735 VAL A CA 1
ATOM 5802 C C . VAL A 1 735 ? -12.398 9.296 -28.033 1.00 45.34 735 VAL A C 1
ATOM 5804 O O . VAL A 1 735 ? -12.116 8.218 -27.518 1.00 45.34 735 VAL A O 1
ATOM 5807 N N . GLY A 1 736 ? -13.244 9.352 -29.076 1.00 36.81 736 GLY A N 1
ATOM 5808 C CA . GLY A 1 736 ? -14.144 8.235 -29.407 1.00 36.81 736 GLY A CA 1
ATOM 5809 C C . GLY A 1 736 ? -14.204 7.716 -30.844 1.00 36.81 736 GLY A C 1
ATOM 5810 O O . GLY A 1 736 ? -14.645 6.585 -31.008 1.00 36.81 736 GLY A O 1
ATOM 5811 N N . GLU A 1 737 ? -13.786 8.458 -31.870 1.00 30.27 737 GLU A N 1
ATOM 5812 C CA . GLU A 1 737 ? -13.823 7.965 -33.257 1.00 30.27 737 GLU A CA 1
ATOM 5813 C C . GLU A 1 737 ? -12.677 8.570 -34.080 1.00 30.27 737 GLU A C 1
ATOM 5815 O O . GLU A 1 737 ? -12.775 9.712 -34.518 1.00 30.27 737 GLU A O 1
ATOM 5820 N N . GLU A 1 738 ? -11.612 7.789 -34.280 1.00 28.52 738 GLU A N 1
ATOM 5821 C CA . GLU A 1 738 ? -10.897 7.635 -35.561 1.00 28.52 738 GLU A CA 1
ATOM 5822 C C . GLU A 1 738 ? -10.272 6.236 -35.646 1.00 28.52 738 GLU A C 1
ATOM 5824 O O . GLU A 1 738 ? -9.583 5.827 -34.680 1.00 28.52 738 GLU A O 1
#